Protein 3PSS (pdb70)

Secondary structure (DSSP, 8-state):
----EES-B--GGGGSS-EEES-BEES-B-TT-B-TT-EEES-B--BTTTTB--B-TT-B-TT-EEES-B-TT-B-TT-B-TTEEEES-B-TT-B-TT-B-EE-S----EE-EEEES-B-TT-B-TT-B-TT-B-TT-B-TT-B-TT-B-TT-B-TT-B--S--GGGSB-TT-B-TT---TT--TTTS--TT-EEEGGGHHHHHHHTT-EEE-/----EES-B--GGGGTT-EEES-BEES-B-TT-B-TT-EEES-B--BTTTTB--B-TT-B-TT-EEES-B-TT-B-TT-B-TTEEEES-B-TT-B-TT-B-EEE----EEE-EEEES-B-TT-B-TT-B-TT-B-TT-B-TT-B-TT-B-TT-B-TT-B--S--GGGSB-TT-B-TT---TT--TTTS--TT-EEEGGGHHHHHHHTT-EEE-

B-factor: mean 35.02, std 15.94, range [15.13, 114.08]

Foldseek 3Di:
DELEAECEEDDQVVCPVLEEENYEYFQYEQAPYESDLREYENYEQADDVVRGGYEHDQYACDLYEYYQYARALYEHDNYEYQNYYDELYAHEQYEHHNYAQKDPPDVPIDGEYAAANYEHAQYECALYEQELYAADQYEHHNYHCANYEHHLYEHANYEHPADPQLRYHHELYEHENYDHPLDACVRHPHHNYHYDPVPPPRRVVSPPDDDDD/DEQEAACEEDDQVVCVVQEEECYEAFQYEPALYENDLREYENYEQADPPVRGGYEHDQYAHALYEYYQYERDCYEDDLYEYANYYYYQYEHAAYEHHNYAQWDCPDVDIDGEYHAANYECAQYECALYEHELYAHDHYEHHNYHQANYEHHLYEHAQYEYPADPQLRYHHELYADENYDHPLDACVRHDHHNYHYDPVVPVRNCVSVPDDDDD

Sequence (426 aa):
MIDCFEGVRFEQQDLEGEQFQGCRFIGCNFSWLDLAECRFVDCSFYDRESEQSCLLQGCDLREASFLRCDLTMADCSRSQCLGLELRDCQALGINFSRASFANQITVSYFCEAHLTGNNFSYANFEGCLLEQCELSGNRWQGANLFGASLAGSDLSGSEFGQIDWASVNLQGCDLRQCDLPGLDLRRVNLDGVQINEDQQQALLEQIGLIVFPMMIDCFEEGVRFEQQDLEGEQFQGCRFIGCNFSWLDLAECRFVDCSFYDRESEQSCLLQQGCDLREASFLRCDLTMADCSRRSQQCLGLELRDCQALGINFSRASFANQITVSSYFCEAHLTGNNFSYANFEGCLLEQCELSGNRWQGANLFGASLAGSDLSGSEFGQIDWASSVNLQGCDLRQCDLPGLDLRRVNLDGVQINEDQQQALLEQIGLIVFP

Radius of gyration: 33.87 Å; Cα contacts (8 Å, |Δi|>4): 1389; chains: 2; bounding box: 97×32×84 Å

InterPro domains:
  IPR001646 Pentapeptide repeat [PF00805] (6-42)
  IPR001646 Pentapeptide repeat [PF00805] (56-81)
  IPR001646 Pentapeptide repeat [PF00805] (97-135)
  IPR001646 Pentapeptide repeat [PF00805] (172-197)
  IPR051082 Pentapeptide repeat and BTB/POZ domain-containing protein [PTHR14136] (86-201)

Solvent-accessible surface area: 19826 Å² total

Nearest PDB structures (foldseek):
  3psz-assembly1_B  TM=9.693E-01  e=3.530E-33  Aeromonas hydrophila subsp. hydrophila ATCC 7966
  2xtx-assembly1_B  TM=9.486E-01  e=1.300E-21  Klebsiella pneumoniae
  2xtx-assembly1_A  TM=9.699E-01  e=8.562E-21  Klebsiella pneumoniae
  2xty-assembly1_A  TM=9.650E-01  e=9.935E-21  Klebsiella pneumoniae
  2xty-assembly1_B  TM=9.663E-01  e=6.874E-20  Klebsiella pneumoniae

Organism: Aeromonas hydrophila subsp. hydrophila (strain ATCC 7966 / DSM 30187 / BCRC 13018 / CCUG 14551 / JCM 1027 / KCTC 2358 / NCIMB 9240 / NCTC 8049) (NCBI:txid380703)

CATH classification: 2.160.20.80

Structure (mmCIF, N/CA/C/O backbone):
data_3PSS
#
_entry.id   3PSS
#
_cell.length_a   52.230
_cell.length_b   57.710
_cell.length_c   85.120
_cell.angle_alpha   90.00
_cell.angle_beta   106.96
_cell.angle_gamma   90.00
#
_symmetry.space_group_name_H-M   'P 1 21 1'
#
loop_
_entity.id
_entity.type
_entity.pdbx_description
1 polymer Qnr
2 water water
#
loop_
_atom_site.group_PDB
_atom_site.id
_atom_site.type_symbol
_atom_site.label_atom_id
_atom_site.label_alt_id
_atom_site.label_comp_id
_atom_site.label_asym_id
_atom_site.label_entity_id
_atom_site.label_seq_id
_atom_site.pdbx_PDB_ins_code
_atom_site.Cartn_x
_atom_site.Cartn_y
_atom_site.Cartn_z
_atom_site.occupancy
_atom_site.B_iso_or_equiv
_atom_site.auth_seq_id
_atom_site.auth_comp_id
_atom_site.auth_asym_id
_atom_site.auth_atom_id
_atom_site.pdbx_PDB_model_num
ATOM 1 N N . MET A 1 1 ? -31.649 5.764 -1.459 1.00 100.27 1 MET A N 1
ATOM 2 C CA . MET A 1 1 ? -30.302 5.295 -1.891 1.00 95.54 1 MET A CA 1
ATOM 3 C C . MET A 1 1 ? -30.064 5.647 -3.360 1.00 94.95 1 MET A C 1
ATOM 4 O O . MET A 1 1 ? -30.652 5.043 -4.254 1.00 99.38 1 MET A O 1
ATOM 9 N N . ILE A 1 2 ? -29.203 6.637 -3.592 1.00 89.99 2 ILE A N 1
ATOM 10 C CA . ILE A 1 2 ? -28.769 7.004 -4.942 1.00 89.10 2 ILE A CA 1
ATOM 11 C C . ILE A 1 2 ? -27.540 6.167 -5.296 1.00 86.22 2 ILE A C 1
ATOM 12 O O . ILE A 1 2 ? -26.520 6.236 -4.612 1.00 81.30 2 ILE A O 1
ATOM 28 N N . ASP A 1 4 ? -24.840 4.329 -8.278 1.00 84.65 4 ASP A N 1
ATOM 29 C CA . ASP A 1 4 ? -24.203 4.267 -9.606 1.00 85.63 4 ASP A CA 1
ATOM 30 C C . ASP A 1 4 ? -24.704 5.371 -10.552 1.00 88.06 4 ASP A C 1
ATOM 31 O O . ASP A 1 4 ? -25.022 5.114 -11.714 1.00 92.17 4 ASP A O 1
ATOM 47 N N . CYS A 1 6 ? -23.971 9.346 -12.167 1.00 86.43 6 CYS A N 1
ATOM 48 C CA . CYS A 1 6 ? -22.909 10.276 -12.514 1.00 84.39 6 CYS A CA 1
ATOM 49 C C . CYS A 1 6 ? -23.488 11.687 -12.519 1.00 85.10 6 CYS A C 1
ATOM 50 O O . CYS A 1 6 ? -24.525 11.928 -13.122 1.00 89.45 6 CYS A O 1
ATOM 53 N N . PHE A 1 7 ? -22.826 12.604 -11.821 1.00 81.39 7 PHE A N 1
ATOM 54 C CA . PHE A 1 7 ? -23.214 14.013 -11.798 1.00 81.96 7 PHE A CA 1
ATOM 55 C C . PHE A 1 7 ? -22.031 14.836 -12.290 1.00 81.12 7 PHE A C 1
ATOM 56 O O . PHE A 1 7 ? -20.913 14.669 -11.791 1.00 77.63 7 PHE A O 1
ATOM 64 N N . GLU A 1 8 ? -22.266 15.729 -13.247 1.00 84.51 8 GLU A N 1
ATOM 65 C CA . GLU A 1 8 ? -21.184 16.532 -13.820 1.00 85.06 8 GLU A CA 1
ATOM 66 C C . GLU A 1 8 ? -21.562 18.004 -13.993 1.00 87.18 8 GLU A C 1
ATOM 67 O O . GLU A 1 8 ? -22.614 18.323 -14.554 1.00 90.59 8 GLU A O 1
ATOM 73 N N . GLY A 1 9 ? -20.683 18.891 -13.522 1.00 85.30 9 GLY A N 1
ATOM 74 C CA . GLY A 1 9 ? -20.884 20.338 -13.630 1.00 87.34 9 GLY A CA 1
ATOM 75 C C . GLY A 1 9 ? -22.031 20.854 -12.778 1.00 86.72 9 GLY A C 1
ATOM 76 O O . GLY A 1 9 ? -22.467 21.991 -12.946 1.00 88.89 9 GLY A O 1
ATOM 77 N N . VAL A 1 10 ? -22.488 20.026 -11.839 1.00 83.90 10 VAL A N 1
ATOM 78 C CA . VAL A 1 10 ? -23.749 20.251 -11.137 1.00 84.25 10 VAL A CA 1
ATOM 79 C C . VAL A 1 10 ? -23.577 21.107 -9.881 1.00 81.71 10 VAL A C 1
ATOM 80 O O . VAL A 1 10 ? -22.815 20.758 -8.979 1.00 77.87 10 VAL A O 1
ATOM 84 N N . ARG A 1 11 ? -24.289 22.233 -9.851 1.00 84.01 11 ARG A N 1
ATOM 85 C CA . ARG A 1 11 ? -24.436 23.047 -8.650 1.00 82.74 11 ARG A CA 1
ATOM 86 C C . ARG A 1 11 ? -25.610 22.482 -7.859 1.00 82.65 11 ARG A C 1
ATOM 87 O O . ARG A 1 11 ? -26.764 22.733 -8.194 1.00 85.77 11 ARG A O 1
ATOM 95 N N . PHE A 1 12 ? -25.319 21.721 -6.809 1.00 79.61 12 PHE A N 1
ATOM 96 C CA . PHE A 1 12 ? -26.373 21.069 -6.040 1.00 80.06 12 PHE A CA 1
ATOM 97 C C . PHE A 1 12 ? -27.202 22.058 -5.235 1.00 81.54 12 PHE A C 1
ATOM 98 O O . PHE A 1 12 ? -26.714 23.108 -4.818 1.00 80.80 12 PHE A O 1
ATOM 106 N N . GLU A 1 13 ? -28.472 21.711 -5.050 1.00 84.14 13 GLU A N 1
ATOM 107 C CA . GLU A 1 13 ? -29.363 22.428 -4.152 1.00 85.90 13 GLU A CA 1
ATOM 108 C C . GLU A 1 13 ? -29.736 21.491 -3.010 1.00 85.06 13 GLU A C 1
ATOM 109 O O . GLU A 1 13 ? -29.540 20.281 -3.110 1.00 84.19 13 GLU A O 1
ATOM 115 N N . GLN A 1 14 ? -30.264 22.054 -1.928 1.00 85.81 14 GLN A N 1
ATOM 116 C CA . GLN A 1 14 ? -30.490 21.305 -0.683 1.00 85.16 14 GLN A CA 1
ATOM 117 C C . GLN A 1 14 ? -31.394 20.072 -0.854 1.00 87.75 14 GLN A C 1
ATOM 118 O O . GLN A 1 14 ? -31.148 19.033 -0.234 1.00 86.55 14 GLN A O 1
ATOM 124 N N . GLN A 1 15 ? -32.418 20.192 -1.698 1.00 91.40 15 GLN A N 1
ATOM 125 C CA . GLN A 1 15 ? -33.369 19.101 -1.957 1.00 95.07 15 GLN A CA 1
ATOM 126 C C . GLN A 1 15 ? -32.713 17.853 -2.560 1.00 93.30 15 GLN A C 1
ATOM 127 O O . GLN A 1 15 ? -33.179 16.733 -2.332 1.00 95.18 15 GLN A O 1
ATOM 129 N N . ASP A 1 16 ? -31.633 18.053 -3.315 1.00 90.10 16 ASP A N 1
ATOM 130 C CA . ASP A 1 16 ? -30.897 16.953 -3.954 1.00 88.61 16 ASP A CA 1
ATOM 131 C C . ASP A 1 16 ? -30.214 16.004 -2.954 1.00 86.02 16 ASP A C 1
ATOM 132 O O . ASP A 1 16 ? -29.691 14.963 -3.354 1.00 85.15 16 ASP A O 1
ATOM 137 N N . LEU A 1 17 ? -30.206 16.363 -1.669 1.00 85.20 17 LEU A N 1
ATOM 138 C CA . LEU A 1 17 ? -29.503 15.588 -0.647 1.00 82.81 17 LEU A CA 1
ATOM 139 C C . LEU A 1 17 ? -30.413 14.989 0.437 1.00 85.86 17 LEU A C 1
ATOM 140 O O . LEU A 1 17 ? -29.904 14.426 1.414 1.00 84.10 17 LEU A O 1
ATOM 145 N N . GLU A 1 18 ? -31.736 15.099 0.279 1.00 90.69 18 GLU A N 1
ATOM 146 C CA . GLU A 1 18 ? -32.673 14.555 1.281 1.00 94.76 18 GLU A CA 1
ATOM 147 C C . GLU A 1 18 ? -32.608 13.024 1.339 1.00 95.89 18 GLU A C 1
ATOM 148 O O . GLU A 1 18 ? -32.740 12.431 2.413 1.00 97.25 18 GLU A O 1
ATOM 154 N N . GLY A 1 19 ? -32.404 12.399 0.180 1.00 95.82 19 GLY A N 1
ATOM 155 C CA . GLY A 1 19 ? -32.001 10.998 0.102 1.00 95.65 19 GLY A CA 1
ATOM 156 C C . GLY A 1 19 ? -30.560 10.909 0.563 1.00 89.87 19 GLY A C 1
ATOM 157 O O . GLY A 1 19 ? -29.631 10.886 -0.254 1.00 86.90 19 GLY A O 1
ATOM 158 N N . GLU A 1 20 ? -30.383 10.841 1.879 1.00 78.32 20 GLU A N 1
ATOM 159 C CA . GLU A 1 20 ? -29.080 11.010 2.536 1.00 73.37 20 GLU A CA 1
ATOM 160 C C . GLU A 1 20 ? -27.966 10.029 2.113 1.00 67.15 20 GLU A C 1
ATOM 161 O O . GLU A 1 20 ? -26.818 10.196 2.530 1.00 64.08 20 GLU A O 1
ATOM 167 N N . GLN A 1 21 ? -28.286 9.018 1.310 1.00 66.60 21 GLN A N 1
ATOM 168 C CA . GLN A 1 21 ? -27.329 7.958 1.012 1.00 63.49 21 GLN A CA 1
ATOM 169 C C . GLN A 1 21 ? -26.901 7.903 -0.443 1.00 60.62 21 GLN A C 1
ATOM 170 O O . GLN A 1 21 ? -27.722 8.024 -1.342 1.00 62.74 21 GLN A O 1
ATOM 176 N N . PHE A 1 22 ? -25.601 7.729 -0.658 1.00 57.29 22 PHE A N 1
ATOM 177 C CA . PHE A 1 22 ? -25.020 7.605 -1.998 1.00 55.66 22 PHE A CA 1
ATOM 178 C C . PHE A 1 22 ? -24.030 6.437 -2.041 1.00 56.41 22 PHE A C 1
ATOM 179 O O . PHE A 1 22 ? -23.281 6.221 -1.089 1.00 56.27 22 PHE A O 1
ATOM 187 N N . GLN A 1 23 ? -24.029 5.699 -3.149 1.00 58.28 23 GLN A N 1
ATOM 188 C CA . GLN A 1 23 ? -23.179 4.522 -3.315 1.00 61.39 23 GLN A CA 1
ATOM 189 C C . GLN A 1 23 ? -22.742 4.346 -4.769 1.00 63.00 23 GLN A C 1
ATOM 190 O O . GLN A 1 23 ? -23.580 4.241 -5.659 1.00 64.79 23 GLN A O 1
ATOM 196 N N . GLY A 1 24 ? -21.434 4.284 -4.999 1.00 63.60 24 GLY A N 1
ATOM 197 C CA . GLY A 1 24 ? -20.885 4.032 -6.331 1.00 67.04 24 GLY A CA 1
ATOM 198 C C . GLY A 1 24 ? -21.082 5.181 -7.305 1.00 64.04 24 GLY A C 1
ATOM 199 O O . GLY A 1 24 ? -21.098 4.971 -8.517 1.00 67.32 24 GLY A O 1
ATOM 200 N N . CYS A 1 25 ? -21.245 6.392 -6.778 1.00 58.94 25 CYS A N 1
ATOM 201 C CA . CYS A 1 25 ? -21.491 7.571 -7.598 1.00 56.88 25 CYS A CA 1
ATOM 202 C C . CYS A 1 25 ? -20.219 8.318 -7.987 1.00 56.58 25 CYS A C 1
ATOM 203 O O . CYS A 1 25 ? -19.176 8.186 -7.352 1.00 56.80 25 CYS A O 1
ATOM 206 N N . ARG A 1 26 ? -20.333 9.113 -9.045 1.00 56.71 26 ARG A N 1
ATOM 207 C CA . ARG A 1 26 ? -19.273 9.999 -9.483 1.00 57.23 26 ARG A CA 1
ATOM 208 C C . ARG A 1 26 ? -19.746 11.436 -9.484 1.00 54.46 26 ARG A C 1
ATOM 209 O O . ARG A 1 26 ? -20.788 11.743 -10.057 1.00 54.63 26 ARG A O 1
ATOM 217 N N . PHE A 1 27 ? -18.967 12.309 -8.854 1.00 53.32 27 PHE A N 1
ATOM 218 C CA . PHE A 1 27 ? -19.224 13.736 -8.870 1.00 52.72 27 PHE A CA 1
ATOM 219 C C . PHE A 1 27 ? -18.032 14.407 -9.537 1.00 55.50 27 PHE A C 1
ATOM 220 O O . PHE A 1 27 ? -16.924 14.407 -8.992 1.00 57.14 27 PHE A O 1
ATOM 228 N N . ILE A 1 28 ? -18.270 14.951 -10.729 1.00 57.39 28 ILE A N 1
ATOM 229 C CA . ILE A 1 28 ? -17.240 15.563 -11.562 1.00 61.10 28 ILE A CA 1
ATOM 230 C C . ILE A 1 28 ? -17.514 17.059 -11.660 1.00 62.01 28 ILE A C 1
ATOM 231 O O . ILE A 1 28 ? -18.528 17.473 -12.216 1.00 61.97 28 ILE A O 1
ATOM 236 N N . GLY A 1 29 ? -16.612 17.864 -11.108 1.00 63.90 29 GLY A N 1
ATOM 237 C CA . GLY A 1 29 ? -16.748 19.321 -11.134 1.00 66.69 29 GLY A CA 1
ATOM 238 C C . GLY A 1 29 ? -18.039 19.817 -10.513 1.00 65.11 29 GLY A C 1
ATOM 239 O O . GLY A 1 29 ? -18.696 20.704 -11.059 1.00 67.83 29 GLY A O 1
ATOM 240 N N . CYS A 1 30 ? -18.401 19.241 -9.369 1.00 61.86 30 CYS A N 1
ATOM 241 C CA . CYS A 1 30 ? -19.660 19.566 -8.701 1.00 61.69 30 CYS A CA 1
ATOM 242 C C . CYS A 1 30 ? -19.464 20.487 -7.502 1.00 64.02 30 CYS A C 1
ATOM 243 O O . CYS A 1 30 ? -18.428 20.459 -6.846 1.00 64.13 30 CYS A O 1
ATOM 246 N N . ASN A 1 31 ? -20.486 21.292 -7.233 1.00 42.35 31 ASN A N 1
ATOM 247 C CA . ASN A 1 31 ? -20.479 22.261 -6.151 1.00 42.42 31 ASN A CA 1
ATOM 248 C C . ASN A 1 31 ? -21.546 21.921 -5.116 1.00 41.55 31 ASN A C 1
ATOM 249 O O . ASN A 1 31 ? -22.747 21.987 -5.407 1.00 42.85 31 ASN A O 1
ATOM 254 N N . PHE A 1 32 ? -21.092 21.541 -3.918 1.00 39.78 32 PHE A N 1
ATOM 255 C CA . PHE A 1 32 ? -21.964 21.288 -2.774 1.00 39.69 32 PHE A CA 1
ATOM 256 C C . PHE A 1 32 ? -21.961 22.464 -1.795 1.00 40.73 32 PHE A C 1
ATOM 257 O O . PHE A 1 32 ? -22.529 22.361 -0.709 1.00 40.84 32 PHE A O 1
ATOM 265 N N . SER A 1 33 ? -21.328 23.573 -2.168 1.00 42.10 33 SER A N 1
ATOM 266 C CA . SER A 1 33 ? -20.965 24.594 -1.188 1.00 43.27 33 SER A CA 1
ATOM 267 C C . SER A 1 33 ? -22.161 25.199 -0.461 1.00 45.22 33 SER A C 1
ATOM 268 O O . SER A 1 33 ? -23.219 25.442 -1.058 1.00 47.08 33 SER A O 1
ATOM 271 N N . TRP A 1 34 ? -21.982 25.399 0.841 1.00 45.49 34 TRP A N 1
ATOM 272 C CA . TRP A 1 34 ? -22.980 26.015 1.721 1.00 48.17 34 TRP A CA 1
ATOM 273 C C . TRP A 1 34 ? -24.280 25.215 1.899 1.00 48.1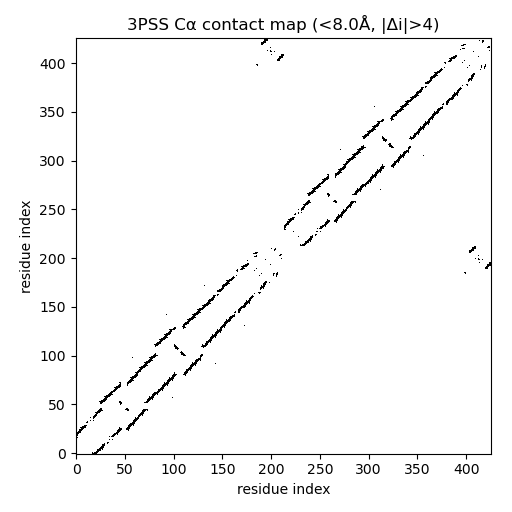3 34 TRP A C 1
ATOM 274 O O . TRP A 1 34 ? -25.283 25.755 2.366 1.00 50.62 34 TRP A O 1
ATOM 285 N N . LEU A 1 35 ? -24.234 23.923 1.573 1.00 45.61 35 LEU A N 1
ATOM 286 C CA . LEU A 1 35 ? -25.379 23.027 1.763 1.00 46.08 35 LEU A CA 1
ATOM 287 C C . LEU A 1 35 ? -25.243 22.237 3.064 1.00 45.46 35 LEU A C 1
ATOM 288 O O . LEU A 1 35 ? -24.138 22.038 3.571 1.00 43.78 35 LEU A O 1
ATOM 293 N N . ASP A 1 36 ? -26.376 21.789 3.593 1.00 47.38 36 ASP A N 1
ATOM 294 C CA . ASP A 1 36 ? -26.405 20.962 4.792 1.00 47.93 36 ASP A CA 1
ATOM 295 C C . ASP A 1 36 ? -26.247 19.487 4.393 1.00 46.23 36 ASP A C 1
ATOM 296 O O . ASP A 1 36 ? -27.206 18.840 3.989 1.00 47.57 36 ASP A O 1
ATOM 301 N N . LEU A 1 37 ? -25.031 18.963 4.506 1.00 43.83 37 LEU A N 1
ATOM 302 C CA . LEU A 1 37 ? -24.777 17.530 4.258 1.00 42.63 37 LEU A CA 1
ATOM 303 C C . LEU A 1 37 ? -24.731 16.712 5.558 1.00 43.86 37 LEU A C 1
ATOM 304 O O . LEU A 1 37 ? -24.275 15.566 5.553 1.00 43.06 37 LEU A O 1
ATOM 309 N N . ALA A 1 38 ? -25.234 17.284 6.656 1.00 46.32 38 ALA A N 1
ATOM 310 C CA . ALA A 1 38 ? -25.188 16.627 7.962 1.00 48.36 38 ALA A CA 1
ATOM 311 C C . ALA A 1 38 ? -25.808 15.234 7.880 1.00 49.73 38 ALA A C 1
ATOM 312 O O . ALA A 1 38 ? -26.893 15.053 7.302 1.00 50.66 38 ALA A O 1
ATOM 314 N N . GLU A 1 39 ? -25.089 14.260 8.437 1.00 49.68 39 GLU A N 1
ATOM 315 C CA . GLU A 1 39 ? -25.519 12.855 8.499 1.00 51.81 39 GLU A CA 1
ATOM 316 C C . GLU A 1 39 ? -25.616 12.140 7.135 1.00 49.81 39 GLU A C 1
ATOM 317 O O . GLU A 1 39 ? -26.058 11.001 7.080 1.00 51.84 39 GLU A O 1
ATOM 323 N N . CYS A 1 40 ? -25.170 12.782 6.053 1.00 46.68 40 CYS A N 1
ATOM 324 C CA . CYS A 1 40 ? -25.110 12.119 4.736 1.00 45.27 40 CYS A CA 1
ATOM 325 C C . CYS A 1 40 ? -24.035 11.016 4.690 1.00 43.87 40 CYS A C 1
ATOM 326 O O . CYS A 1 40 ? -23.007 11.109 5.354 1.00 42.74 40 CYS A O 1
ATOM 329 N N . ARG A 1 41 ? -24.292 9.989 3.884 1.00 44.37 41 ARG A N 1
ATOM 330 C CA . ARG A 1 41 ? -23.472 8.786 3.830 1.00 44.51 41 ARG A CA 1
ATOM 331 C C . ARG A 1 41 ? -23.064 8.532 2.376 1.00 42.57 41 ARG A C 1
ATOM 332 O O . ARG A 1 41 ? -23.925 8.343 1.507 1.00 43.71 41 ARG A O 1
ATOM 340 N N . PHE A 1 42 ? -21.758 8.544 2.117 1.00 40.13 42 PHE A N 1
ATOM 341 C CA . PHE A 1 42 ? -21.191 8.266 0.790 1.00 38.98 42 PHE A CA 1
ATOM 342 C C . PHE A 1 42 ? -20.256 7.053 0.876 1.00 39.81 42 PHE A C 1
ATOM 343 O O . PHE A 1 42 ? -19.317 7.045 1.676 1.00 39.33 42 PHE A O 1
ATOM 351 N N . VAL A 1 43 ? -20.516 6.032 0.058 1.00 41.27 43 VAL A N 1
ATOM 352 C CA . VAL A 1 43 ? -19.683 4.829 0.019 1.00 42.46 43 VAL A CA 1
ATOM 353 C C . VAL A 1 43 ? -19.169 4.650 -1.403 1.00 42.45 43 VAL A C 1
ATOM 354 O O . VAL A 1 43 ? -19.921 4.831 -2.359 1.00 43.18 43 VAL A O 1
ATOM 358 N N . ASP A 1 44 ? -17.892 4.311 -1.549 1.00 42.55 44 ASP A N 1
ATOM 359 C CA . ASP A 1 44 ? -17.285 4.070 -2.870 1.00 43.34 44 ASP A CA 1
ATOM 360 C C . ASP A 1 44 ? -17.690 5.111 -3.924 1.00 42.21 44 ASP A C 1
ATOM 361 O O . ASP A 1 44 ? -18.043 4.751 -5.047 1.00 43.64 44 ASP A O 1
ATOM 366 N N . CYS A 1 45 ? -17.642 6.391 -3.546 1.00 39.93 45 CYS A N 1
ATOM 367 C CA . CYS A 1 45 ? -17.942 7.499 -4.463 1.00 39.22 45 CYS A CA 1
ATOM 368 C C . CYS A 1 45 ? -16.684 8.253 -4.882 1.00 38.56 45 CYS A C 1
ATOM 369 O O . CYS A 1 45 ? -15.714 8.317 -4.139 1.00 37.91 45 CYS A O 1
ATOM 372 N N . SER A 1 46 ? -16.713 8.827 -6.078 1.00 39.35 46 SER A N 1
ATOM 373 C CA . SER A 1 46 ? -15.613 9.662 -6.556 1.00 39.76 46 SER A CA 1
ATOM 374 C C . SER A 1 46 ? -16.013 11.130 -6.607 1.00 38.70 46 SER A C 1
ATOM 375 O O . SER A 1 46 ? -17.063 11.460 -7.130 1.00 39.02 46 SER A O 1
ATOM 378 N N . PHE A 1 47 ? -15.164 11.998 -6.061 1.00 38.73 47 PHE A N 1
ATOM 379 C CA . PHE A 1 47 ? -15.351 13.460 -6.143 1.00 38.60 47 PHE A CA 1
ATOM 380 C C . PHE A 1 47 ? -14.223 14.117 -6.945 1.00 40.51 47 PHE A C 1
ATOM 381 O O . PHE A 1 47 ? -14.064 15.340 -6.917 1.00 40.89 47 PHE A O 1
ATOM 389 N N . TYR A 1 48 ? -13.450 13.304 -7.663 1.00 42.41 48 TYR A N 1
ATOM 390 C CA . TYR A 1 48 ? -12.289 13.791 -8.408 1.00 45.03 48 TYR A CA 1
ATOM 391 C C . TYR A 1 48 ? -12.099 12.965 -9.667 1.00 47.99 48 TYR A C 1
ATOM 392 O O . TYR A 1 48 ? -11.968 11.741 -9.596 1.00 48.33 48 TYR A O 1
ATOM 401 N N . ASP A 1 49 ? -12.060 13.654 -10.805 1.00 50.81 49 ASP A N 1
ATOM 402 C CA . ASP A 1 49 ? -11.901 13.038 -12.126 1.00 54.47 49 ASP A CA 1
ATOM 403 C C . ASP A 1 49 ? -10.450 13.151 -12.596 1.00 58.11 49 ASP A C 1
ATOM 404 O O . ASP A 1 49 ? -9.920 14.252 -12.687 1.00 59.69 49 ASP A O 1
ATOM 409 N N . ARG A 1 50 ? -9.818 12.023 -12.904 1.00 60.30 50 ARG A N 1
ATOM 410 C CA . ARG A 1 50 ? -8.375 12.002 -13.196 1.00 64.28 50 ARG A CA 1
ATOM 411 C C . ARG A 1 50 ? -7.938 12.619 -14.532 1.00 69.68 50 ARG A C 1
ATOM 412 O O . ARG A 1 50 ? -6.994 13.407 -14.562 1.00 72.31 50 ARG A O 1
ATOM 414 N N . GLU A 1 51 ? -8.600 12.252 -15.628 1.00 71.90 51 GLU A N 1
ATOM 415 C CA . GLU A 1 51 ? -8.226 12.760 -16.957 1.00 77.80 51 GLU A CA 1
ATOM 416 C C . GLU A 1 51 ? -8.478 14.265 -17.039 1.00 77.76 51 GLU A C 1
ATOM 417 O O . GLU A 1 51 ? -7.693 15.022 -17.616 1.00 82.32 51 GLU A O 1
ATOM 423 N N . SER A 1 52 ? -9.606 14.660 -16.462 1.00 72.91 52 SER A N 1
ATOM 424 C CA . SER A 1 52 ? -10.031 16.044 -16.345 1.00 72.27 52 SER A CA 1
ATOM 425 C C . SER A 1 52 ? -9.234 16.833 -15.306 1.00 70.63 52 SER A C 1
ATOM 426 O O . SER A 1 52 ? -8.974 18.018 -15.496 1.00 72.82 52 SER A O 1
ATOM 429 N N . GLU A 1 53 ? -8.881 16.168 -14.203 1.00 66.94 53 GLU A N 1
ATOM 430 C CA . GLU A 1 53 ? -8.263 16.794 -13.027 1.00 64.86 53 GLU A CA 1
ATOM 431 C C . GLU A 1 53 ? -9.245 17.722 -12.288 1.00 61.10 53 GLU A C 1
ATOM 432 O O . GLU A 1 53 ? -8.852 18.579 -11.496 1.00 60.77 53 GLU A O 1
ATOM 438 N N . GLN A 1 54 ? -10.531 17.514 -12.529 1.00 58.64 54 GLN A N 1
ATOM 439 C CA . GLN A 1 54 ? -11.580 18.303 -11.897 1.00 55.46 54 GLN A CA 1
ATOM 440 C C . GLN A 1 54 ? -11.881 17.786 -10.498 1.00 50.55 54 GLN A C 1
ATOM 441 O O . GLN A 1 54 ? -11.903 16.581 -10.254 1.00 48.53 54 GLN A O 1
ATOM 447 N N . SER A 1 55 ? -12.131 18.717 -9.590 1.00 49.08 55 SER A N 1
ATOM 448 C CA . SER A 1 55 ? -12.447 18.395 -8.201 1.00 45.36 55 SER A CA 1
ATOM 449 C C . SER A 1 55 ? -13.782 19.035 -7.821 1.00 43.73 55 SER A C 1
ATOM 450 O O . SER A 1 55 ? -14.397 19.733 -8.641 1.00 45.27 55 SER A O 1
ATOM 453 N N . CYS A 1 56 ? -14.237 18.779 -6.592 1.00 40.77 56 CYS A N 1
ATOM 454 C CA . CYS A 1 56 ? -15.498 19.336 -6.099 1.00 39.66 56 CYS A CA 1
ATOM 455 C C . CYS A 1 56 ? -15.300 20.406 -5.023 1.00 39.41 56 CYS A C 1
ATOM 456 O O . CYS A 1 56 ? -14.274 20.425 -4.319 1.00 39.57 56 CYS A O 1
ATOM 459 N N . LEU A 1 57 ? -16.299 21.280 -4.895 1.00 40.40 57 LEU A N 1
ATOM 460 C CA . LEU A 1 57 ? -16.335 22.310 -3.857 1.00 39.76 57 LEU A CA 1
ATOM 461 C C . LEU A 1 57 ? -17.348 21.943 -2.775 1.00 38.26 57 LEU A C 1
ATOM 462 O O . LEU A 1 57 ? -18.511 21.638 -3.066 1.00 39.22 57 LEU A O 1
ATOM 467 N N . LEU A 1 58 ? -16.893 21.980 -1.527 1.00 36.44 58 LEU A N 1
ATOM 468 C CA . LEU A 1 58 ? -17.747 21.739 -0.371 1.00 35.61 58 LEU A CA 1
ATOM 469 C C . LEU A 1 58 ? -17.552 22.849 0.659 1.00 35.85 58 LEU A C 1
ATOM 470 O O . LEU A 1 58 ? -17.543 22.603 1.872 1.00 34.36 58 LEU A O 1
ATOM 475 N N . GLN A 1 59 ? -17.397 24.073 0.170 1.00 37.82 59 GLN A N 1
ATOM 476 C CA . GLN A 1 59 ? -16.993 25.175 1.026 1.00 38.67 59 GLN A CA 1
ATOM 477 C C . GLN A 1 59 ? -18.142 25.520 1.952 1.00 39.43 59 GLN A C 1
ATOM 478 O O . GLN A 1 59 ? -19.292 25.622 1.511 1.00 40.42 59 GLN A O 1
ATOM 484 N N . GLY A 1 60 ? -17.838 25.665 3.237 1.00 38.79 60 GLY A N 1
ATOM 485 C CA . GLY A 1 60 ? -18.832 26.096 4.224 1.00 39.99 60 GLY A CA 1
ATOM 486 C C . GLY A 1 60 ? -20.019 25.164 4.394 1.00 39.86 60 GLY A C 1
ATOM 487 O O . GLY A 1 60 ? -21.050 25.566 4.926 1.00 41.36 60 GLY A O 1
ATOM 488 N N . CYS A 1 61 ? -19.870 23.915 3.955 1.00 38.23 61 CYS A N 1
ATOM 489 C CA . CYS A 1 61 ? -20.888 22.891 4.173 1.00 38.39 61 CYS A CA 1
ATOM 490 C C . CYS A 1 61 ? -21.060 22.573 5.654 1.00 37.68 61 CYS A C 1
ATOM 491 O O . CYS A 1 61 ? -20.122 22.697 6.442 1.00 36.69 61 CYS A O 1
ATOM 494 N N . ASP A 1 62 ? -22.261 22.149 6.022 1.00 38.79 62 ASP A N 1
ATOM 495 C CA . ASP A 1 62 ? -22.453 21.468 7.285 1.00 38.23 62 ASP A CA 1
ATOM 496 C C . ASP A 1 62 ? -22.155 19.991 7.023 1.00 36.64 62 ASP A C 1
ATOM 497 O O . ASP A 1 62 ? -22.952 19.289 6.391 1.00 37.41 62 ASP A O 1
ATOM 502 N N . LEU A 1 63 ? -20.995 19.535 7.493 1.00 34.39 63 LEU A N 1
ATOM 503 C CA . LEU A 1 63 ? -20.583 18.152 7.319 1.00 33.20 63 LEU A CA 1
ATOM 504 C C . LEU A 1 63 ? -20.600 17.387 8.647 1.00 33.39 63 LEU A C 1
ATOM 505 O O . LEU A 1 63 ? -19.940 16.339 8.772 1.00 33.01 63 LEU A O 1
ATOM 510 N N . ARG A 1 64 ? -21.353 17.888 9.629 1.00 34.65 64 ARG A N 1
ATOM 511 C CA . ARG A 1 64 ? -21.356 17.280 10.958 1.00 35.59 64 ARG A CA 1
ATOM 512 C C . ARG A 1 64 ? -22.037 15.911 10.919 1.00 36.52 64 ARG A C 1
ATOM 513 O O . ARG A 1 64 ? -23.101 15.748 10.340 1.00 37.31 64 ARG A O 1
ATOM 521 N N . GLU A 1 65 ? -21.367 14.929 11.506 1.00 36.54 65 GLU A N 1
ATOM 522 C CA . GLU A 1 65 ? -21.778 13.524 11.496 1.00 37.71 65 GLU A CA 1
ATOM 523 C C . GLU A 1 65 ? -21.974 12.900 10.087 1.00 37.26 65 GLU A C 1
ATOM 524 O O . GLU A 1 65 ? -22.521 11.804 9.961 1.00 38.67 65 GLU A O 1
ATOM 530 N N . ALA A 1 66 ? -21.473 13.577 9.049 1.00 35.85 66 ALA A N 1
ATOM 531 C CA . ALA A 1 66 ? -21.429 13.023 7.686 1.00 35.26 66 ALA A CA 1
ATOM 532 C C . ALA A 1 66 ? -20.358 11.928 7.578 1.00 33.93 66 ALA A C 1
ATOM 533 O O . ALA A 1 66 ? -19.437 11.883 8.381 1.00 33.08 66 ALA A O 1
ATOM 535 N N . SER A 1 67 ? -20.488 11.055 6.577 1.00 33.96 67 SER A N 1
ATOM 536 C CA . SER A 1 67 ? -19.627 9.874 6.451 1.00 33.55 67 SER A CA 1
ATOM 537 C C . SER A 1 67 ? -19.213 9.597 5.010 1.00 33.03 67 SER A C 1
ATOM 538 O O . SER A 1 67 ? -20.062 9.466 4.120 1.00 33.81 67 SER A O 1
ATOM 541 N N . PHE A 1 68 ? -17.904 9.509 4.794 1.00 31.94 68 PHE A N 1
ATOM 542 C CA . PHE A 1 68 ? -17.333 9.153 3.504 1.00 32.00 68 PHE A CA 1
ATOM 543 C C . PHE A 1 68 ? -16.478 7.913 3.702 1.00 32.39 68 PHE A C 1
ATOM 544 O O . PHE A 1 68 ? -15.494 7.950 4.451 1.00 31.97 68 PHE A O 1
ATOM 552 N N . LEU A 1 69 ? -16.869 6.817 3.061 1.00 33.84 69 LEU A N 1
ATOM 553 C CA . LEU A 1 69 ? -16.121 5.554 3.135 1.00 34.89 69 LEU A CA 1
ATOM 554 C C . LEU A 1 69 ? -15.598 5.171 1.756 1.00 35.79 69 LEU A C 1
ATOM 555 O O . LEU A 1 69 ? -16.360 5.107 0.792 1.00 36.70 69 LEU A O 1
ATOM 560 N N . ARG A 1 70 ? -14.297 4.914 1.671 1.00 35.92 70 ARG A N 1
ATOM 561 C CA . ARG A 1 70 ? -13.620 4.582 0.412 1.00 37.25 70 ARG A CA 1
ATOM 562 C C . ARG A 1 70 ? -14.016 5.516 -0.727 1.00 37.28 70 ARG A C 1
ATOM 563 O O . ARG A 1 70 ? -14.362 5.064 -1.817 1.00 39.30 70 ARG A O 1
ATOM 571 N N . CYS A 1 71 ? -13.987 6.815 -0.455 1.00 35.56 71 CYS A N 1
ATOM 572 C CA . CYS A 1 71 ? -14.292 7.825 -1.457 1.00 35.77 71 CYS A CA 1
ATOM 573 C C . CYS A 1 71 ? -13.009 8.500 -1.928 1.00 35.82 71 CYS A C 1
ATOM 574 O O . CYS A 1 71 ? -12.042 8.623 -1.168 1.00 34.89 71 CYS A O 1
ATOM 577 N N . ASP A 1 72 ? -12.992 8.915 -3.190 1.00 37.33 72 ASP A N 1
ATOM 578 C CA . ASP A 1 72 ? -11.880 9.678 -3.734 1.00 37.68 72 ASP A CA 1
ATOM 579 C C . ASP A 1 72 ? -12.222 11.154 -3.568 1.00 36.66 72 ASP A C 1
ATOM 580 O O . ASP A 1 72 ? -12.920 11.741 -4.401 1.00 37.97 72 ASP A O 1
ATOM 585 N N . LEU A 1 73 ? -11.734 11.746 -2.484 1.00 35.15 73 LEU A N 1
ATOM 586 C CA . LEU A 1 73 ? -11.925 13.184 -2.217 1.00 34.31 73 LEU A CA 1
ATOM 587 C C . LEU A 1 73 ? -10.700 14.011 -2.585 1.00 34.93 73 LEU A C 1
ATOM 588 O O . LEU A 1 73 ? -10.470 15.070 -2.002 1.00 34.50 73 LEU A O 1
ATOM 593 N N . THR A 1 74 ? -9.914 13.539 -3.548 1.00 36.61 74 THR A N 1
ATOM 594 C CA . THR A 1 74 ? -8.707 14.247 -3.957 1.00 37.79 74 THR A CA 1
ATOM 595 C C . THR A 1 74 ? -9.044 15.705 -4.300 1.00 38.44 74 THR A C 1
ATOM 596 O O . THR A 1 74 ? -10.019 15.973 -5.002 1.00 38.76 74 THR A O 1
ATOM 600 N N . MET A 1 75 ? -8.243 16.629 -3.765 1.00 38.44 75 MET A N 1
ATOM 601 C CA . MET A 1 75 ? -8.371 18.070 -4.013 1.00 39.47 75 MET A CA 1
ATOM 602 C C . MET A 1 75 ? -9.723 18.705 -3.628 1.00 37.85 75 MET A C 1
ATOM 603 O O . MET A 1 75 ? -10.004 19.845 -4.007 1.00 39.01 75 MET A O 1
ATOM 608 N N . ALA A 1 76 ? -10.548 18.003 -2.857 1.00 35.32 76 ALA A N 1
ATOM 609 C CA . ALA A 1 76 ? -11.848 18.569 -2.467 1.00 34.44 76 ALA A CA 1
ATOM 610 C C . ALA A 1 76 ? -11.611 19.781 -1.577 1.00 34.04 76 ALA A C 1
ATOM 611 O O . ALA A 1 76 ? -10.756 19.743 -0.683 1.00 33.52 76 ALA A O 1
ATOM 613 N N . ASP A 1 77 ? -12.363 20.849 -1.815 1.00 34.99 77 ASP A N 1
ATOM 614 C CA . ASP A 1 77 ? -12.277 22.052 -0.998 1.00 35.38 77 ASP A CA 1
ATOM 615 C C . ASP A 1 77 ? -13.370 22.038 0.072 1.00 34.29 77 ASP A C 1
ATOM 616 O O . ASP A 1 77 ? -14.531 22.342 -0.204 1.00 35.36 77 ASP A O 1
ATOM 621 N N . CYS A 1 78 ? -12.991 21.663 1.297 1.00 32.68 78 CYS A N 1
ATOM 622 C CA . CYS A 1 78 ? -13.913 21.676 2.433 1.00 31.97 78 CYS A CA 1
ATOM 623 C C . CYS A 1 78 ? -13.647 22.870 3.352 1.00 32.72 78 CYS A C 1
ATOM 624 O O . CYS A 1 78 ? -13.998 22.843 4.529 1.00 32.59 78 CYS A O 1
ATOM 627 N N . SER A 1 79 ? -13.044 23.928 2.823 1.00 34.34 79 SER A N 1
ATOM 628 C CA . SER A 1 79 ? -12.692 25.062 3.668 1.00 35.47 79 SER A CA 1
ATOM 629 C C . SER A 1 79 ? -13.937 25.697 4.273 1.00 36.22 79 SER A C 1
ATOM 630 O O . SER A 1 79 ? -14.975 25.762 3.620 1.00 36.33 79 SER A O 1
ATOM 633 N N . ARG A 1 80 ? -13.815 26.139 5.528 1.00 38.86 80 ARG A N 1
ATOM 634 C CA . ARG A 1 80 ? -14.883 26.836 6.282 1.00 40.44 80 ARG A CA 1
ATOM 635 C C . ARG A 1 80 ? -16.056 25.939 6.698 1.00 39.10 80 ARG A C 1
ATOM 636 O O . ARG A 1 80 ? -17.034 26.426 7.274 1.00 39.84 80 ARG A O 1
ATOM 644 N N . SER A 1 81 ? -15.946 24.632 6.452 1.00 36.57 81 SER A N 1
ATOM 645 C CA . SER A 1 81 ? -17.049 23.728 6.732 1.00 36.21 81 SER A CA 1
ATOM 646 C C . SER A 1 81 ? -17.111 23.359 8.217 1.00 34.50 81 SER A C 1
ATOM 647 O O . SER A 1 81 ? -16.105 23.419 8.922 1.00 33.25 81 SER A O 1
ATOM 650 N N . GLN A 1 82 ? -18.313 23.026 8.683 1.00 35.17 82 GLN A N 1
ATOM 651 C CA . GLN A 1 82 ? -18.518 22.467 10.011 1.00 34.31 82 GLN A CA 1
ATOM 652 C C . GLN A 1 82 ? -18.372 20.943 9.942 1.00 32.43 82 GLN A C 1
ATOM 653 O O . GLN A 1 82 ? -19.205 20.271 9.331 1.00 32.51 82 GLN A O 1
ATOM 659 N N . CYS A 1 83 ? -17.337 20.420 10.608 1.00 30.91 83 CYS A N 1
ATOM 660 C CA . CYS A 1 83 ? -16.948 19.013 10.522 1.00 29.71 83 CY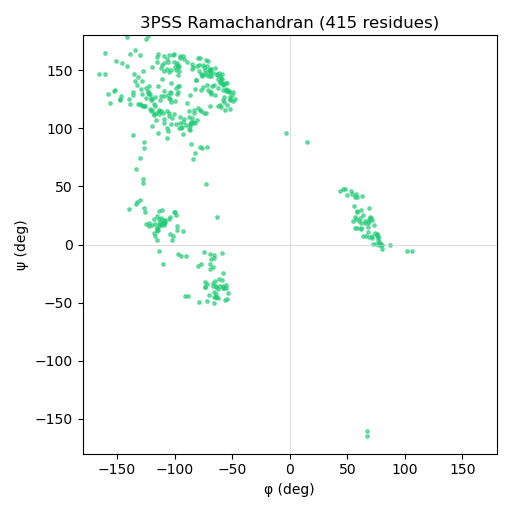S A CA 1
ATOM 661 C C . CYS A 1 83 ? -16.916 18.246 11.861 1.00 29.71 83 CYS A C 1
ATOM 662 O O . CYS A 1 83 ? -16.309 17.170 11.933 1.00 28.73 83 CYS A O 1
ATOM 665 N N . LEU A 1 84 ? -17.574 18.764 12.902 1.00 30.56 84 LEU A N 1
ATOM 666 C CA . LEU A 1 84 ? -17.632 18.067 14.187 1.00 30.74 84 LEU A CA 1
ATOM 667 C C . LEU A 1 84 ? -18.262 16.694 13.944 1.00 30.60 84 LEU A C 1
ATOM 668 O O . LEU A 1 84 ? -19.367 16.601 13.404 1.00 31.06 84 LEU A O 1
ATOM 673 N N . GLY A 1 85 ? -17.550 15.637 14.333 1.00 29.59 85 GLY A N 1
ATOM 674 C CA . GLY A 1 85 ? -18.023 14.274 14.141 1.00 30.29 85 GLY A CA 1
ATOM 675 C C . GLY A 1 85 ? -17.914 13.717 12.727 1.00 29.95 85 GLY A C 1
ATOM 676 O O . GLY A 1 85 ? -18.382 12.611 12.462 1.00 31.44 85 GLY A O 1
ATOM 677 N N . LEU A 1 86 ? -17.280 14.451 11.821 1.00 28.72 86 LEU A N 1
ATOM 678 C CA . LEU A 1 86 ? -17.068 13.956 10.468 1.00 28.46 86 LEU A CA 1
ATOM 679 C C . LEU A 1 86 ? -16.291 12.629 10.449 1.00 28.34 86 LEU A C 1
ATOM 680 O O . LEU A 1 86 ? -15.318 12.463 11.178 1.00 27.27 86 LEU A O 1
ATOM 685 N N . GLU A 1 87 ? -16.724 11.708 9.590 1.00 29.35 87 GLU A N 1
ATOM 686 C CA . GLU A 1 87 ? -16.041 10.431 9.382 1.00 29.95 87 GLU A CA 1
ATOM 687 C C . GLU A 1 87 ? -15.532 10.303 7.939 1.00 29.61 87 GLU A C 1
ATOM 688 O O . GLU A 1 87 ? -16.314 10.354 6.979 1.00 30.91 87 GLU A O 1
ATOM 694 N N . LEU A 1 88 ? -14.220 10.175 7.808 1.00 29.16 88 LEU A N 1
ATOM 695 C CA . LEU A 1 88 ? -13.541 9.776 6.569 1.00 29.84 88 LEU A CA 1
ATOM 696 C C . LEU A 1 88 ? -12.782 8.504 6.871 1.00 30.66 88 LEU A C 1
ATOM 697 O O . LEU A 1 88 ? -11.862 8.529 7.711 1.00 30.21 88 LEU A O 1
ATOM 702 N N . ARG A 1 89 ? -13.161 7.400 6.227 1.00 32.30 89 ARG A N 1
ATOM 703 C CA . ARG A 1 89 ? -12.431 6.141 6.377 1.00 34.17 89 ARG A CA 1
ATOM 704 C C . ARG A 1 89 ? -11.954 5.636 5.025 1.00 35.27 89 ARG A C 1
ATOM 705 O O . ARG A 1 89 ? -12.726 5.598 4.060 1.00 35.69 89 ARG A O 1
ATOM 713 N N . ASP A 1 90 ? -10.673 5.265 4.969 1.00 35.70 90 ASP A N 1
ATOM 714 C CA . ASP A 1 90 ? -10.053 4.670 3.784 1.00 37.62 90 ASP A CA 1
ATOM 715 C C . ASP A 1 90 ? -10.314 5.446 2.493 1.00 37.04 90 ASP A C 1
ATOM 716 O O . ASP A 1 90 ? -10.580 4.859 1.445 1.00 39.02 90 ASP A O 1
ATOM 721 N N . CYS A 1 91 ? -10.223 6.771 2.587 1.00 34.87 91 CYS A N 1
ATOM 722 C CA . CYS A 1 91 ? -10.411 7.654 1.449 1.00 34.38 91 CYS A CA 1
ATOM 723 C C . CYS A 1 91 ? -9.081 8.067 0.834 1.00 34.82 91 CYS A C 1
ATOM 724 O O . CYS A 1 91 ? -8.054 8.206 1.520 1.00 34.57 91 CYS A O 1
ATOM 727 N N . GLN A 1 92 ? -9.109 8.227 -0.478 1.00 36.09 92 GLN A N 1
ATOM 728 C CA . GLN A 1 92 ? -8.088 8.958 -1.192 1.00 36.96 92 GLN A CA 1
ATOM 729 C C . GLN A 1 92 ? -8.445 10.437 -1.004 1.00 34.88 92 GLN A C 1
ATOM 730 O O . GLN A 1 92 ? -9.511 10.863 -1.414 1.00 35.33 92 GLN A O 1
ATOM 736 N N . ALA A 1 93 ? -7.573 11.205 -0.356 1.00 33.89 93 ALA A N 1
ATOM 737 C CA . ALA A 1 93 ? -7.866 12.596 -0.001 1.00 32.32 93 ALA A CA 1
ATOM 738 C C . ALA A 1 93 ? -6.666 13.532 -0.203 1.00 33.33 93 ALA A C 1
ATOM 739 O O . ALA A 1 93 ? -6.518 14.532 0.507 1.00 32.33 93 ALA A O 1
ATOM 741 N N . LEU A 1 94 ? -5.824 13.197 -1.176 1.00 35.36 94 LEU A N 1
ATOM 742 C CA . LEU A 1 94 ? -4.673 14.011 -1.558 1.00 37.48 94 LEU A CA 1
ATOM 743 C C . LEU A 1 94 ? -5.100 15.462 -1.820 1.00 37.35 94 LEU A C 1
ATOM 744 O O . LEU A 1 94 ? -5.991 15.718 -2.624 1.00 37.82 94 LEU A O 1
ATOM 749 N N . GLY A 1 95 ? -4.471 16.403 -1.125 1.00 37.10 95 GLY A N 1
ATOM 750 C CA . GLY A 1 95 ? -4.719 17.822 -1.351 1.00 37.65 95 GLY A CA 1
ATOM 751 C C . GLY A 1 95 ? -6.033 18.360 -0.815 1.00 35.81 95 GLY A C 1
ATOM 752 O O . GLY A 1 95 ? -6.399 19.498 -1.109 1.00 36.51 95 GLY A O 1
ATOM 753 N N . ILE A 1 96 ? -6.741 17.556 -0.021 1.00 33.42 96 ILE A N 1
ATOM 754 C CA . ILE A 1 96 ? -8.009 17.985 0.558 1.00 32.11 96 ILE A CA 1
ATOM 755 C C . ILE A 1 96 ? -7.751 19.220 1.417 1.00 32.24 96 ILE A C 1
ATOM 756 O O . ILE A 1 96 ? -6.737 19.304 2.106 1.00 32.50 96 ILE A O 1
ATOM 761 N N . ASN A 1 97 ? -8.662 20.185 1.347 1.00 32.79 97 ASN A N 1
ATOM 762 C CA . ASN A 1 97 ? -8.486 21.464 2.018 1.00 33.58 97 ASN A CA 1
ATOM 763 C C . ASN A 1 97 ? -9.510 21.625 3.131 1.00 32.39 97 ASN A C 1
ATOM 764 O O . ASN A 1 97 ? -10.704 21.740 2.864 1.00 32.46 97 ASN A O 1
ATOM 769 N N . PHE A 1 98 ? -9.024 21.622 4.375 1.00 31.77 98 PHE A N 1
ATOM 770 C CA . PHE A 1 98 ? -9.838 21.892 5.567 1.00 31.16 98 PHE A CA 1
ATOM 771 C C . PHE A 1 98 ? -9.456 23.215 6.237 1.00 33.14 98 PHE A C 1
ATOM 772 O O . PHE A 1 98 ? -9.712 23.410 7.423 1.00 32.92 98 PHE A O 1
ATOM 780 N N . SER A 1 99 ? -8.844 24.120 5.478 1.00 35.57 99 SER A N 1
ATOM 781 C CA . SER A 1 99 ? -8.554 25.464 5.974 1.00 38.35 99 SER A CA 1
ATOM 782 C C . SER A 1 99 ? -9.811 26.097 6.583 1.00 38.67 99 SER A C 1
ATOM 783 O O . SER A 1 99 ? -10.868 26.101 5.954 1.00 38.58 99 SER A O 1
ATOM 786 N N . ARG A 1 100 ? -9.686 26.601 7.813 1.00 39.46 100 ARG A N 1
ATOM 787 C CA . ARG A 1 100 ? -10.788 27.249 8.554 1.00 40.21 100 ARG A CA 1
ATOM 788 C C . ARG A 1 100 ? -11.987 26.337 8.849 1.00 37.50 100 ARG A C 1
ATOM 789 O O . ARG A 1 100 ? -13.054 26.814 9.251 1.00 38.17 100 ARG A O 1
ATOM 797 N N . ALA A 1 101 ? -11.820 25.033 8.670 1.00 34.54 101 ALA A N 1
ATOM 798 C CA . ALA A 1 101 ? -12.888 24.093 8.999 1.00 32.88 101 ALA A CA 1
ATOM 799 C C . ALA A 1 101 ? -12.902 23.860 10.514 1.00 32.43 101 ALA A C 1
ATOM 800 O O . ALA A 1 101 ? -11.874 23.950 11.174 1.00 32.69 101 ALA A O 1
ATOM 802 N N . SER A 1 102 ? -14.071 23.582 11.071 1.00 32.36 102 SER A N 1
ATOM 803 C CA . SER A 1 102 ? -14.172 23.329 12.510 1.00 32.27 102 SER A CA 1
ATOM 804 C C . SER A 1 102 ? -14.474 21.863 12.837 1.00 30.31 102 SER A C 1
ATOM 805 O O . SER A 1 102 ? -15.447 21.297 12.338 1.00 29.55 102 SER A O 1
ATOM 808 N N . PHE A 1 103 ? -13.647 21.283 13.707 1.00 29.36 103 PHE A N 1
ATOM 809 C CA . PHE A 1 103 ? -13.883 19.949 14.252 1.00 28.93 103 PHE A CA 1
ATOM 810 C C . PHE A 1 103 ? -14.203 20.037 15.745 1.00 30.24 103 PHE A C 1
ATOM 811 O O . PHE A 1 103 ? -14.131 19.041 16.462 1.00 29.72 103 PHE A O 1
ATOM 819 N N . ALA A 1 104 ? -14.562 21.236 16.201 1.00 31.90 104 ALA A N 1
ATOM 820 C CA . ALA A 1 104 ? -14.652 21.528 17.630 1.00 33.49 104 ALA A CA 1
ATOM 821 C C . ALA A 1 104 ? -15.987 22.119 18.022 1.00 35.24 104 ALA A C 1
ATOM 822 O O . ALA A 1 104 ? -16.631 22.815 17.245 1.00 36.04 104 ALA A O 1
ATOM 824 N N . ASN A 1 105 ? -16.385 21.827 19.252 1.00 36.87 105 ASN A N 1
ATOM 825 C CA . ASN A 1 105 ? -17.420 22.556 19.947 1.00 39.27 105 ASN A CA 1
ATOM 826 C C . ASN A 1 105 ? -16.727 23.414 21.012 1.00 41.37 105 ASN A C 1
ATOM 827 O O . ASN A 1 105 ? -16.504 22.961 22.148 1.00 41.82 105 ASN A O 1
ATOM 832 N N . GLN A 1 106 ? -16.398 24.653 20.627 1.00 28.97 106 GLN A N 1
ATOM 833 C CA . GLN A 1 106 ? -15.560 25.546 21.440 1.00 27.99 106 GLN A CA 1
ATOM 834 C C . GLN A 1 106 ? -16.140 26.956 21.473 1.00 29.45 106 GLN A C 1
ATOM 835 O O . GLN A 1 106 ? -15.878 27.757 20.590 1.00 31.25 106 GLN A O 1
ATOM 841 N N . ILE A 1 107 ? -16.922 27.235 22.503 1.00 28.71 107 ILE A N 1
ATOM 842 C CA . ILE A 1 107 ? -17.370 28.586 22.790 1.00 30.11 107 ILE A CA 1
ATOM 843 C C . ILE A 1 107 ? -16.238 29.361 23.487 1.00 29.94 107 ILE A C 1
ATOM 844 O O . ILE A 1 107 ? -15.924 30.494 23.095 1.00 31.89 107 ILE A O 1
ATOM 849 N N . THR A 1 108 ? -15.647 28.762 24.523 1.00 27.84 108 THR A N 1
ATOM 850 C CA . THR A 1 108 ? -14.435 29.311 25.155 1.00 28.39 108 THR A CA 1
ATOM 851 C C . THR A 1 108 ? -13.380 28.233 25.276 1.00 27.07 108 THR A C 1
ATOM 852 O O . THR A 1 108 ? -13.700 27.036 25.196 1.00 26.30 108 THR A O 1
ATOM 856 N N . VAL A 1 109 ? -12.136 28.650 25.493 1.00 27.87 109 VAL A N 1
ATOM 857 C CA . VAL A 1 109 ? -11.030 27.710 25.721 1.00 27.71 109 VAL A CA 1
ATOM 858 C C . VAL A 1 109 ? -11.090 27.036 27.087 1.00 26.20 109 VAL A C 1
ATOM 859 O O . VAL A 1 109 ? -10.275 26.178 27.374 1.00 25.65 109 VAL A O 1
ATOM 874 N N . SER A 1 111 ? -13.849 25.365 28.441 1.00 23.05 111 SER A N 1
ATOM 875 C CA . SER A 1 111 ? -14.452 24.045 28.295 1.00 22.72 111 SER A CA 1
ATOM 876 C C . SER A 1 111 ? -14.880 23.793 26.850 1.00 23.24 111 SER A C 1
ATOM 877 O O . SER A 1 111 ? -15.724 24.500 26.328 1.00 23.65 111 SER A O 1
ATOM 880 N N . TYR A 1 112 ? -14.294 22.778 26.213 1.00 23.41 112 TYR A N 1
ATOM 881 C CA . TYR A 1 112 ? -14.554 22.486 24.803 1.00 23.13 112 TYR A CA 1
ATOM 882 C C . TYR A 1 112 ? -14.141 21.054 24.508 1.00 23.37 112 TYR A C 1
ATOM 883 O O . TYR A 1 112 ? -13.428 20.425 25.305 1.00 22.45 112 TYR A O 1
ATOM 892 N N . PHE A 1 113 ? -14.602 20.558 23.358 1.00 23.90 113 PHE A N 1
ATOM 893 C CA . PHE A 1 113 ? -14.192 19.260 22.831 1.00 24.22 113 PHE A CA 1
ATOM 894 C C . PHE A 1 113 ? -14.147 19.301 21.306 1.00 24.72 113 PHE A C 1
ATOM 895 O O . PHE A 1 113 ? -14.796 20.159 20.657 1.00 25.00 113 PHE A O 1
ATOM 903 N N . CYS A 1 114 ? -13.346 18.390 20.761 1.00 24.06 114 CYS A N 1
ATOM 904 C CA . CYS A 1 114 ? -13.252 18.157 19.338 1.00 24.56 114 CYS A CA 1
ATOM 905 C C . CYS A 1 114 ? -13.763 16.751 19.036 1.00 25.47 114 CYS A C 1
ATOM 906 O O . CYS A 1 114 ? -13.796 15.900 19.911 1.00 25.22 114 CYS A O 1
ATOM 909 N N . GLU A 1 115 ? -14.192 16.522 17.800 1.00 26.29 115 GLU A N 1
ATOM 910 C CA . GLU A 1 115 ? -14.521 15.171 17.370 1.00 27.43 115 GLU A CA 1
ATOM 911 C C . GLU A 1 115 ? -14.318 15.001 15.881 1.00 27.73 115 GLU A C 1
ATOM 912 O O . GLU A 1 115 ? -14.753 15.838 15.081 1.00 28.29 115 GLU A O 1
ATOM 918 N N . ALA A 1 116 ? -13.658 13.905 15.529 1.00 27.22 116 ALA A N 1
ATOM 919 C CA . ALA A 1 116 ? -13.454 13.525 14.145 1.00 27.93 116 ALA A CA 1
ATOM 920 C C . ALA A 1 116 ? -12.983 12.071 14.078 1.00 28.21 116 ALA A C 1
ATOM 921 O O . ALA A 1 116 ? -12.278 11.592 14.980 1.00 27.27 116 ALA A O 1
ATOM 923 N N . HIS A 1 117 ? -13.385 11.377 13.013 1.00 29.15 117 HIS A N 1
ATOM 924 C CA . HIS A 1 117 ? -13.037 9.965 12.818 1.00 29.67 117 HIS A CA 1
ATOM 925 C C . HIS A 1 117 ? -12.407 9.848 11.429 1.00 29.65 117 HIS A C 1
ATOM 926 O O . HIS A 1 117 ? -13.066 9.544 10.441 1.00 30.93 117 HIS A O 1
ATOM 933 N N . LEU A 1 118 ? -11.116 10.150 11.376 1.00 26.51 118 LEU A N 1
ATOM 934 C CA . LEU A 1 118 ? -10.354 10.177 10.134 1.00 26.88 118 LEU A CA 1
ATOM 935 C C . LEU A 1 118 ? -9.296 9.077 10.159 1.00 26.90 118 LEU A C 1
ATOM 936 O O . LEU A 1 118 ? -8.222 9.258 10.738 1.00 26.53 118 LEU A O 1
ATOM 941 N N . THR A 1 119 ? -9.605 7.928 9.564 1.00 27.92 119 THR A N 1
ATOM 942 C CA . THR A 1 119 ? -8.697 6.781 9.611 1.00 28.52 119 THR A CA 1
ATOM 943 C C . THR A 1 119 ? -8.461 6.138 8.260 1.00 30.20 119 THR A C 1
ATOM 944 O O . THR A 1 119 ? -9.377 6.043 7.439 1.00 30.99 119 THR A O 1
ATOM 948 N N . GLY A 1 120 ? -7.231 5.669 8.046 1.00 30.81 120 GLY A N 1
ATOM 949 C CA . GLY A 1 120 ? -6.862 4.972 6.814 1.00 32.92 120 GLY A CA 1
ATOM 950 C C . GLY A 1 120 ? -6.838 5.826 5.557 1.00 33.51 120 GLY A C 1
ATOM 951 O O . GLY A 1 120 ? -6.859 5.293 4.450 1.00 35.48 120 GLY A O 1
ATOM 952 N N . ASN A 1 121 ? -6.780 7.147 5.711 1.00 32.23 121 ASN A N 1
ATOM 953 C CA . ASN A 1 121 ? -6.894 8.033 4.566 1.00 32.61 121 ASN A CA 1
ATOM 954 C C . ASN A 1 121 ? -5.532 8.460 4.035 1.00 33.20 121 ASN A C 1
ATOM 955 O O . ASN A 1 121 ? -4.540 8.490 4.772 1.00 32.40 121 ASN A O 1
ATOM 960 N N . ASN A 1 122 ? -5.480 8.789 2.751 1.00 34.63 122 ASN A N 1
ATOM 961 C CA . ASN A 1 122 ? -4.295 9.425 2.196 1.00 35.40 122 ASN A CA 1
ATOM 962 C C . ASN A 1 122 ? -4.529 10.925 2.247 1.00 34.50 122 ASN A C 1
ATOM 963 O O . ASN A 1 122 ? -5.249 11.468 1.418 1.00 35.60 122 ASN A O 1
ATOM 968 N N . PHE A 1 123 ? -3.928 11.575 3.242 1.00 33.06 123 PHE A N 1
ATOM 969 C CA . PHE A 1 123 ? -3.955 13.031 3.369 1.00 32.36 123 PHE A CA 1
ATOM 970 C C . PHE A 1 123 ? -2.669 13.703 2.845 1.00 33.53 123 PHE A C 1
ATOM 971 O O . PHE A 1 123 ? -2.331 14.812 3.261 1.00 32.81 123 PHE A O 1
ATOM 979 N N . SER A 1 124 ? -1.957 13.058 1.925 1.00 35.27 124 SER A N 1
ATOM 980 C CA . SER A 1 124 ? -0.756 13.665 1.379 1.00 36.59 124 SER A CA 1
ATOM 981 C C . SER A 1 124 ? -1.106 15.056 0.873 1.00 37.53 124 SER A C 1
ATOM 982 O O . SER A 1 124 ? -2.127 15.243 0.217 1.00 38.11 124 SER A O 1
ATOM 985 N N . TYR A 1 125 ? -0.293 16.037 1.257 1.00 37.89 125 TYR A N 1
ATOM 986 C CA . TYR A 1 125 ? -0.447 17.435 0.830 1.00 39.26 125 TYR A CA 1
ATOM 987 C C . TYR A 1 125 ? -1.785 18.093 1.213 1.00 38.18 125 TYR A C 1
ATOM 988 O O . TYR A 1 125 ? -2.161 19.109 0.630 1.00 39.18 125 TYR A O 1
ATOM 997 N N . ALA A 1 126 ? -2.476 17.525 2.205 1.00 35.78 126 ALA A N 1
ATOM 998 C CA . ALA A 1 126 ? -3.723 18.090 2.707 1.00 35.11 126 ALA A CA 1
ATOM 999 C C . ALA A 1 126 ? -3.448 19.389 3.434 1.00 34.84 126 ALA A C 1
ATOM 1000 O O . ALA A 1 126 ? -2.383 19.564 4.016 1.00 34.98 126 ALA A O 1
ATOM 1002 N N . ASN A 1 127 ? -4.419 20.290 3.423 1.00 35.14 127 ASN A N 1
ATOM 1003 C CA . ASN A 1 127 ? -4.316 21.510 4.207 1.00 35.31 127 ASN A CA 1
ATOM 1004 C C . ASN A 1 127 ? -5.166 21.444 5.488 1.00 33.79 127 ASN A C 1
ATOM 1005 O O . ASN A 1 127 ? -6.396 21.597 5.448 1.00 33.34 127 ASN A O 1
ATOM 1010 N N . PHE A 1 128 ? -4.485 21.228 6.613 1.00 32.36 128 PHE A N 1
ATOM 1011 C CA . PHE A 1 128 ? -5.108 21.261 7.933 1.00 31.48 128 PHE A CA 1
ATOM 1012 C C . PHE A 1 128 ? -4.601 22.452 8.758 1.00 31.91 128 PHE A C 1
ATOM 1013 O O . PHE A 1 128 ? -4.724 22.456 9.990 1.00 30.59 128 PHE A O 1
ATOM 1021 N N . GLU A 1 129 ? -4.037 23.454 8.086 1.00 33.78 129 GLU A N 1
ATOM 1022 C CA . GLU A 1 129 ? -3.448 24.607 8.773 1.00 35.17 129 GLU A CA 1
ATOM 1023 C C . GLU A 1 129 ? -4.424 25.173 9.802 1.00 35.16 129 GLU A C 1
ATOM 1024 O O . GLU A 1 129 ? -5.557 25.488 9.469 1.00 35.76 129 GLU A O 1
ATOM 1030 N N . GLY A 1 130 ? -3.982 25.253 11.058 1.00 35.06 130 GLY A N 1
ATOM 1031 C CA . GLY A 1 130 ? -4.755 25.887 12.133 1.00 35.53 130 GLY A CA 1
ATOM 1032 C C . GLY A 1 130 ? -5.910 25.070 12.697 1.00 34.33 130 GLY A C 1
ATOM 1033 O O . GLY A 1 130 ? -6.639 25.541 13.576 1.00 34.42 130 GLY A O 1
ATOM 1034 N N . CYS A 1 131 ? -6.072 23.835 12.230 1.00 33.20 131 CYS A N 1
ATOM 1035 C CA . CYS A 1 131 ? -7.214 23.017 12.650 1.00 32.33 131 CYS A CA 1
ATOM 1036 C C . CYS A 1 131 ? -7.033 22.474 14.063 1.00 31.06 131 CYS A C 1
ATOM 1037 O O . CYS A 1 131 ? -5.954 21.994 14.434 1.00 30.67 131 CYS A O 1
ATOM 1040 N N . LEU A 1 132 ? -8.099 22.571 14.847 1.00 30.93 132 LEU A N 1
ATOM 1041 C CA . LEU A 1 132 ? -8.139 22.041 16.188 1.00 30.20 132 LEU A CA 1
ATOM 1042 C C . LEU A 1 132 ? -8.777 20.654 16.107 1.00 29.23 132 LEU A C 1
ATOM 1043 O O . LEU A 1 132 ? -9.977 20.539 15.839 1.00 29.78 132 LEU A O 1
ATOM 1048 N N . LEU A 1 133 ? -7.961 19.621 16.319 1.00 27.78 133 LEU A N 1
ATOM 1049 C CA . LEU A 1 133 ? -8.369 18.215 16.224 1.00 27.15 133 LEU A CA 1
ATOM 1050 C C . LEU A 1 133 ? -7.834 17.448 17.441 1.00 26.18 133 LEU A C 1
ATOM 1051 O O . LEU A 1 133 ? -6.979 16.553 17.319 1.00 24.94 133 LEU A O 1
ATOM 1056 N N . GLU A 1 134 ? -8.330 17.806 18.624 1.00 25.90 134 GLU A N 1
ATOM 1057 C CA . GLU A 1 134 ? -7.791 17.247 19.857 1.00 25.28 134 GLU A CA 1
ATOM 1058 C C . GLU A 1 134 ? -8.625 16.069 20.321 1.00 25.12 134 GLU A C 1
ATOM 1059 O O . GLU A 1 134 ? -9.866 16.111 20.303 1.00 25.57 134 GLU A O 1
ATOM 1065 N N . GLN A 1 135 ? -7.920 15.021 20.743 1.00 24.66 135 GLN A N 1
ATOM 1066 C CA . GLN A 1 135 ? -8.521 13.803 21.281 1.00 24.95 135 GLN A CA 1
ATOM 1067 C C . GLN A 1 135 ? -9.468 13.149 20.277 1.00 24.97 135 GLN A C 1
ATOM 1068 O O . GLN A 1 135 ? -10.549 12.684 20.623 1.00 25.46 135 GLN A O 1
ATOM 1074 N N . CYS A 1 136 ? -9.042 13.156 19.022 1.00 24.67 136 CYS A N 1
ATOM 1075 C CA . CYS A 1 136 ? -9.820 12.621 17.927 1.00 24.83 136 CYS A CA 1
ATOM 1076 C C . CYS A 1 136 ? -9.240 11.273 17.489 1.00 24.95 136 CYS A C 1
ATOM 1077 O O . CYS A 1 136 ? -8.103 10.926 17.827 1.00 24.15 136 CYS A O 1
ATOM 1080 N N . GLU A 1 137 ? -10.050 10.524 16.746 1.00 25.23 137 GLU A N 1
ATOM 1081 C CA . GLU A 1 137 ? -9.665 9.231 16.206 1.00 25.78 137 GLU A CA 1
ATOM 1082 C C . GLU A 1 137 ? -8.987 9.501 14.855 1.00 25.34 137 GLU A C 1
ATOM 1083 O O . GLU A 1 137 ? -9.657 9.709 13.852 1.00 25.75 137 GLU A O 1
ATOM 1089 N N . LEU A 1 138 ? -7.655 9.504 14.833 1.00 24.80 138 LEU A N 1
ATOM 1090 C CA . LEU A 1 138 ? -6.902 9.934 13.645 1.00 24.72 138 LEU A CA 1
ATOM 1091 C C . LEU A 1 138 ? -5.862 8.925 13.149 1.00 25.42 138 LEU A C 1
ATOM 1092 O O . LEU A 1 138 ? -4.835 9.311 12.595 1.00 25.96 138 LEU A O 1
ATOM 1097 N N . SER A 1 139 ? -6.126 7.637 13.339 1.00 26.13 139 SER A N 1
ATOM 1098 C CA . SER A 1 139 ? -5.104 6.600 13.141 1.00 26.92 139 SER A CA 1
ATOM 1099 C C . SER A 1 139 ? -4.977 6.137 11.692 1.00 28.27 139 SER A C 1
ATOM 1100 O O . SER A 1 139 ? -5.908 6.256 10.909 1.00 28.84 139 SER A O 1
ATOM 1103 N N . GLY A 1 140 ? -3.804 5.623 11.340 1.00 29.40 140 GLY A N 1
ATOM 1104 C CA . GLY A 1 140 ? -3.578 4.953 10.059 1.00 30.80 140 GLY A CA 1
ATOM 1105 C C . GLY A 1 140 ? -3.606 5.800 8.796 1.00 31.26 140 GLY A C 1
ATOM 1106 O O . GLY A 1 140 ? -3.806 5.270 7.707 1.00 32.81 140 GLY A O 1
ATOM 1107 N N . ASN A 1 141 ? -3.386 7.103 8.922 1.00 30.55 141 ASN A N 1
ATOM 1108 C CA . ASN A 1 141 ? -3.409 7.986 7.763 1.00 31.28 141 ASN A CA 1
ATOM 1109 C C . ASN A 1 141 ? -2.006 8.233 7.190 1.00 32.25 141 ASN A C 1
ATOM 1110 O O . ASN A 1 141 ? -0.999 8.019 7.859 1.00 32.88 141 ASN A O 1
ATOM 1115 N N . ARG A 1 142 ? -1.952 8.678 5.943 1.00 33.44 142 ARG A N 1
ATOM 1116 C CA . ARG A 1 142 ? -0.707 9.138 5.329 1.00 34.73 142 ARG A CA 1
ATOM 1117 C C . ARG A 1 142 ? -0.746 10.670 5.293 1.00 33.93 142 ARG A C 1
ATOM 1118 O O . ARG A 1 142 ? -1.740 11.261 4.869 1.00 34.30 142 ARG A O 1
ATOM 1126 N N . TRP A 1 143 ? 0.323 11.316 5.746 1.00 33.68 143 TRP A N 1
ATOM 1127 C CA . TRP A 1 143 ? 0.327 12.770 5.888 1.00 32.92 143 TRP A CA 1
ATOM 1128 C C . TRP A 1 143 ? 1.470 13.443 5.136 1.00 34.73 143 TRP A C 1
ATOM 1129 O O . TRP A 1 143 ? 1.791 14.609 5.407 1.00 34.22 143 TRP A O 1
ATOM 1140 N N . GLN A 1 144 ? 2.070 12.719 4.191 1.00 36.34 144 GLN A N 1
ATOM 1141 C CA . GLN A 1 144 ? 3.238 13.216 3.461 1.00 38.43 144 GLN A CA 1
ATOM 1142 C C . GLN A 1 144 ? 2.981 14.594 2.863 1.00 38.68 144 GLN A C 1
ATOM 1143 O O . GLN A 1 144 ? 2.113 14.756 2.007 1.00 38.74 144 GLN A O 1
ATOM 1149 N N . GLY A 1 145 ? 3.744 15.583 3.320 1.00 38.86 145 GLY A N 1
ATOM 1150 C CA . GLY A 1 145 ? 3.659 16.929 2.777 1.00 39.57 145 GLY A CA 1
ATOM 1151 C C . GLY A 1 145 ? 2.451 17.736 3.209 1.00 38.07 145 GLY A C 1
ATOM 1152 O O . GLY A 1 145 ? 2.233 18.827 2.693 1.00 39.27 145 GLY A O 1
ATOM 1153 N N . ALA A 1 146 ? 1.662 17.228 4.154 1.00 35.98 146 ALA A N 1
ATOM 1154 C CA . ALA A 1 146 ? 0.488 17.957 4.624 1.00 34.78 146 ALA A CA 1
ATOM 1155 C C . ALA A 1 146 ? 0.913 19.205 5.390 1.00 34.98 146 ALA A C 1
ATOM 1156 O O . ALA A 1 146 ? 1.931 19.188 6.086 1.00 34.83 146 ALA A O 1
ATOM 1158 N N . ASN A 1 147 ? 0.125 20.268 5.246 1.00 35.25 147 ASN A N 1
ATOM 1159 C CA . ASN A 1 147 ? 0.273 21.491 6.026 1.00 35.56 147 ASN A CA 1
ATOM 1160 C C . ASN A 1 147 ? -0.462 21.320 7.367 1.00 33.86 147 ASN A C 1
ATOM 1161 O O . ASN A 1 147 ? -1.685 21.344 7.402 1.00 33.14 147 ASN A O 1
ATOM 1166 N N . LEU A 1 148 ? 0.300 21.136 8.450 1.00 33.35 148 LEU A N 1
ATOM 1167 C CA . LEU A 1 148 ? -0.229 21.032 9.819 1.00 32.14 148 LEU A CA 1
ATOM 1168 C C . LEU A 1 148 ? 0.182 22.270 10.656 1.00 32.96 148 LEU A C 1
ATOM 1169 O O . LEU A 1 148 ? 0.132 22.246 11.892 1.00 31.88 148 LEU A O 1
ATOM 1174 N N . PHE A 1 149 ? 0.577 23.344 9.977 1.00 34.99 149 PHE A N 1
ATOM 1175 C CA . PHE A 1 149 ? 1.076 24.553 10.642 1.00 36.35 149 PHE A CA 1
ATOM 1176 C C . PHE A 1 149 ? 0.010 25.198 11.539 1.00 36.02 149 PHE A C 1
ATOM 1177 O O . PHE A 1 149 ? -1.053 25.585 11.064 1.00 36.52 149 PHE A O 1
ATOM 1185 N N . GLY A 1 150 ? 0.290 25.300 12.836 1.00 35.60 150 GLY A N 1
ATOM 1186 C CA . GLY A 1 150 ? -0.658 25.898 13.784 1.00 35.51 150 GLY A CA 1
ATOM 1187 C C . GLY A 1 150 ? -1.793 24.970 14.203 1.00 33.49 150 GLY A C 1
ATOM 1188 O O . GLY A 1 150 ? -2.663 25.355 14.989 1.00 33.44 150 GLY A O 1
ATOM 1189 N N . ALA A 1 151 ? -1.782 23.740 13.689 1.00 31.80 151 ALA A N 1
ATOM 1190 C CA . ALA A 1 151 ? -2.777 22.745 14.059 1.00 30.18 151 ALA A CA 1
ATOM 1191 C C . ALA A 1 151 ? -2.484 22.207 15.455 1.00 29.38 151 ALA A C 1
ATOM 1192 O O . ALA A 1 151 ? -1.334 22.224 15.919 1.00 29.24 151 ALA A O 1
ATOM 1194 N N . SER A 1 152 ? -3.526 21.736 16.122 1.00 28.53 152 SER A N 1
ATOM 1195 C CA . SER A 1 152 ? -3.361 20.994 17.363 1.00 28.11 152 SER A CA 1
ATOM 1196 C C . SER A 1 152 ? -4.055 19.656 17.255 1.00 27.04 152 SER A C 1
ATOM 1197 O O . SER A 1 152 ? -5.267 19.597 17.077 1.00 26.34 152 SER A O 1
ATOM 1200 N N . LEU A 1 153 ? -3.264 18.594 17.393 1.00 26.72 153 LEU A N 1
ATOM 1201 C CA . LEU A 1 153 ? -3.746 17.223 17.365 1.00 25.90 153 LEU A CA 1
ATOM 1202 C C . LEU A 1 153 ? -3.666 16.602 18.750 1.00 25.49 153 LEU A C 1
ATOM 1203 O O . LEU A 1 153 ? -3.736 15.385 18.892 1.00 24.80 153 LEU A O 1
ATOM 1208 N N . ALA A 1 154 ? -3.521 17.444 19.770 1.00 25.94 154 ALA A N 1
ATOM 1209 C CA . ALA A 1 154 ? -3.201 16.975 21.130 1.00 25.92 154 ALA A CA 1
ATOM 1210 C C . ALA A 1 154 ? -4.206 15.951 21.628 1.00 24.91 154 ALA A C 1
ATOM 1211 O O . ALA A 1 154 ? -5.405 16.127 21.475 1.00 25.16 154 ALA A O 1
ATOM 1213 N N . GLY A 1 155 ? -3.690 14.866 22.193 1.00 25.03 155 GLY A N 1
ATOM 1214 C CA . GLY A 1 155 ? -4.510 13.806 22.769 1.00 24.77 155 GLY A CA 1
ATOM 1215 C C . GLY A 1 155 ? -5.087 12.824 21.771 1.00 24.55 155 GLY A C 1
ATOM 1216 O O . GLY A 1 155 ? -5.738 11.847 22.171 1.00 24.12 155 GLY A O 1
ATOM 1217 N N . SER A 1 156 ? -4.862 13.065 20.479 1.00 24.09 156 SER A N 1
ATOM 1218 C CA . SER A 1 156 ? -5.462 12.226 19.442 1.00 24.16 156 SER A CA 1
ATOM 1219 C C . SER A 1 156 ? -4.697 10.908 19.267 1.00 24.22 156 SER A C 1
ATOM 1220 O O . SER A 1 156 ? -3.515 10.799 19.613 1.00 24.57 156 SER A O 1
ATOM 1223 N N . ASP A 1 157 ? -5.405 9.902 18.774 1.00 24.00 157 ASP A N 1
ATOM 1224 C CA . ASP A 1 157 ? -4.810 8.640 18.399 1.00 24.48 157 ASP A CA 1
ATOM 1225 C C . ASP A 1 157 ? -4.301 8.800 16.978 1.00 24.72 157 ASP A C 1
ATOM 1226 O O . ASP A 1 157 ? -5.085 8.840 16.026 1.00 24.40 157 ASP A O 1
ATOM 1231 N N . LEU A 1 158 ? -2.989 8.932 16.844 1.00 24.99 158 LEU A N 1
ATOM 1232 C CA . LEU A 1 158 ? -2.341 9.035 15.534 1.00 25.51 158 LEU A CA 1
ATOM 1233 C C . LEU A 1 158 ? -1.540 7.767 15.212 1.00 26.55 158 LEU A C 1
ATOM 1234 O O . LEU A 1 158 ? -0.687 7.765 14.325 1.00 27.15 158 LEU A O 1
ATOM 1239 N N . SER A 1 159 ? -1.825 6.676 15.909 1.00 27.22 159 SER A N 1
ATOM 1240 C CA . SER A 1 159 ? -1.059 5.445 15.707 1.00 28.51 159 SER A CA 1
ATOM 1241 C C . SER A 1 159 ? -1.126 4.957 14.258 1.00 29.73 159 SER A C 1
ATOM 1242 O O . SER A 1 159 ? -2.138 5.157 13.556 1.00 29.38 159 SER A O 1
ATOM 1245 N N . GLY A 1 160 ? -0.033 4.353 13.802 1.00 30.82 160 GLY A N 1
ATOM 1246 C CA . GLY A 1 160 ? 0.059 3.818 12.446 1.00 32.28 160 GLY A CA 1
ATOM 1247 C C . GLY A 1 160 ? 0.147 4.860 11.344 1.00 32.00 160 GLY A C 1
ATOM 1248 O O . GLY A 1 160 ? -0.152 4.563 10.196 1.00 33.13 160 GLY A O 1
ATOM 1249 N N . SER A 1 161 ? 0.556 6.080 11.678 1.00 30.86 161 SER A N 1
ATOM 1250 C CA . SER A 1 161 ? 0.659 7.137 10.674 1.00 30.89 161 SER A CA 1
ATOM 1251 C C . SER A 1 161 ? 1.885 6.978 9.809 1.00 32.49 161 SER A C 1
ATOM 1252 O O . SER A 1 161 ? 2.923 6.512 10.273 1.00 32.99 161 SER A O 1
ATOM 1255 N N . GLU A 1 162 ? 1.748 7.378 8.550 1.00 33.56 162 GLU A N 1
ATOM 1256 C CA . GLU A 1 162 ? 2.888 7.614 7.662 1.00 35.51 162 GLU A CA 1
ATOM 1257 C C . GLU A 1 162 ? 3.025 9.137 7.537 1.00 34.65 162 GLU A C 1
ATOM 1258 O O . GLU A 1 162 ? 2.304 9.781 6.754 1.00 34.14 162 GLU A O 1
ATOM 1264 N N . PHE A 1 163 ? 3.934 9.698 8.339 1.00 34.17 163 PHE A N 1
ATOM 1265 C CA . PHE A 1 163 ? 4.070 11.146 8.494 1.00 33.32 163 PHE A CA 1
ATOM 1266 C C . PHE A 1 163 ? 5.007 11.771 7.473 1.00 35.21 163 PHE A C 1
ATOM 1267 O O . PHE A 1 163 ? 4.698 12.815 6.900 1.00 34.86 163 PHE A O 1
ATOM 1275 N N . GLY A 1 164 ? 6.147 11.125 7.260 1.00 37.16 164 GLY A N 1
ATOM 1276 C CA . GLY A 1 164 ? 7.279 11.749 6.577 1.00 39.54 164 GLY A CA 1
ATOM 1277 C C . GLY A 1 164 ? 7.840 12.872 7.441 1.00 39.49 164 GLY A C 1
ATOM 1278 O O . GLY A 1 164 ? 7.569 12.945 8.656 1.00 37.67 164 GLY A O 1
ATOM 1279 N N . GLN A 1 165 ? 8.580 13.775 6.807 1.00 41.33 165 GLN A N 1
ATOM 1280 C CA . GLN A 1 165 ? 9.250 14.869 7.514 1.00 41.93 165 GLN A CA 1
ATOM 1281 C C . GLN A 1 165 ? 8.306 16.039 7.779 1.00 40.54 165 GLN A C 1
ATOM 1282 O O . GLN A 1 165 ? 8.329 17.042 7.083 1.00 42.18 165 GLN A O 1
ATOM 1288 N N . ILE A 1 166 ? 7.477 15.880 8.804 1.00 38.34 166 ILE A N 1
ATOM 1289 C CA . ILE A 1 166 ? 6.532 16.906 9.259 1.00 36.72 166 ILE A CA 1
ATOM 1290 C C . ILE A 1 166 ? 7.263 18.033 9.994 1.00 37.23 166 ILE A C 1
ATOM 1291 O O . ILE A 1 166 ? 8.302 17.797 10.609 1.00 37.49 166 ILE A O 1
ATOM 1296 N N . ASP A 1 167 ? 6.723 19.253 9.926 1.00 37.27 167 ASP A N 1
ATOM 1297 C CA . ASP A 1 167 ? 7.214 20.365 10.756 1.00 38.03 167 ASP A CA 1
ATOM 1298 C C . ASP A 1 167 ? 6.663 20.202 12.179 1.00 36.06 167 ASP A C 1
ATOM 1299 O O . ASP A 1 167 ? 5.652 20.803 12.543 1.00 34.71 167 ASP A O 1
ATOM 1304 N N . TRP A 1 168 ? 7.357 19.388 12.972 1.00 35.53 168 TRP A N 1
ATOM 1305 C CA . TRP A 1 168 ? 6.850 18.924 14.276 1.00 33.97 168 TRP A CA 1
ATOM 1306 C C . TRP A 1 168 ? 6.657 20.044 15.287 1.00 34.18 168 TRP A C 1
ATOM 1307 O O . TRP A 1 168 ? 5.730 20.007 16.100 1.00 33.03 168 TRP A O 1
ATOM 1318 N N . ALA A 1 169 ? 7.550 21.027 15.230 1.00 36.10 169 ALA A N 1
ATOM 1319 C CA . ALA A 1 169 ? 7.563 22.145 16.173 1.00 36.83 169 ALA A CA 1
ATOM 1320 C C . ALA A 1 169 ? 6.372 23.113 16.036 1.00 36.54 169 ALA A C 1
ATOM 1321 O O . ALA A 1 169 ? 6.164 23.957 16.904 1.00 36.76 169 ALA A O 1
ATOM 1323 N N . SER A 1 170 ? 5.602 23.007 14.958 1.00 35.99 170 SER A N 1
ATOM 1324 C CA . SER A 1 170 ? 4.502 23.946 14.727 1.00 36.43 170 SER A CA 1
ATOM 1325 C C . SER A 1 170 ? 3.132 23.254 14.756 1.00 34.49 170 SER A C 1
ATOM 1326 O O . SER A 1 170 ? 2.119 23.833 14.343 1.00 34.59 170 SER A O 1
ATOM 1329 N N . VAL A 1 171 ? 3.104 22.012 15.249 1.00 32.93 171 VAL A N 1
ATOM 1330 C CA . VAL A 1 171 ? 1.855 21.296 15.501 1.00 31.01 171 VAL A CA 1
ATOM 1331 C C . VAL A 1 171 ? 1.884 20.744 16.920 1.00 30.41 171 VAL A C 1
ATOM 1332 O O . VAL A 1 171 ? 2.906 20.196 17.363 1.00 31.46 171 VAL A O 1
ATOM 1336 N N . ASN A 1 172 ? 0.788 20.939 17.651 1.00 34.81 172 ASN A N 1
ATOM 1337 C CA . ASN A 1 172 ? 0.682 20.455 19.020 1.00 33.46 172 ASN A CA 1
ATOM 1338 C C . ASN A 1 172 ? 0.418 18.933 19.061 1.00 31.14 172 ASN A C 1
ATOM 1339 O O . ASN A 1 172 ? -0.629 18.452 18.614 1.00 30.64 172 ASN A O 1
ATOM 1344 N N . LEU A 1 173 ? 1.383 18.187 19.594 1.00 29.33 173 LEU A N 1
ATOM 1345 C CA . LEU A 1 173 ? 1.317 16.726 19.632 1.00 27.72 173 LEU A CA 1
ATOM 1346 C C . LEU A 1 173 ? 1.250 16.134 21.046 1.00 26.81 173 LEU A C 1
ATOM 1347 O O . LEU A 1 173 ? 1.248 14.921 21.200 1.00 25.65 173 LEU A O 1
ATOM 1352 N N . GLN A 1 174 ? 1.183 16.973 22.073 1.00 27.78 174 GLN A N 1
ATOM 1353 C CA . GLN A 1 174 ? 1.158 16.473 23.445 1.00 27.88 174 GLN A CA 1
ATOM 1354 C C . GLN A 1 174 ? -0.017 15.512 23.656 1.00 27.25 174 GLN A C 1
ATOM 1355 O O . GLN A 1 174 ? -1.129 15.744 23.164 1.00 27.45 174 GLN A O 1
ATOM 1361 N N . GLY A 1 175 ? 0.247 14.421 24.367 1.00 27.01 175 GLY A N 1
ATOM 1362 C CA . GLY A 1 175 ? -0.780 13.439 24.716 1.00 26.51 175 GLY A CA 1
ATOM 1363 C C . GLY A 1 175 ? -1.136 12.514 23.574 1.00 25.49 175 GLY A C 1
ATOM 1364 O O . GLY A 1 175 ? -1.965 11.622 23.744 1.00 25.83 175 GLY A O 1
ATOM 1365 N N . CYS A 1 176 ? -0.505 12.707 22.416 1.00 24.54 176 CYS A N 1
ATOM 1366 C CA . CYS A 1 176 ? -0.837 11.933 21.213 1.00 24.58 176 CYS A CA 1
ATOM 1367 C C . CYS A 1 176 ? -0.338 10.503 21.290 1.00 24.39 176 CYS A C 1
ATOM 1368 O O . CYS A 1 176 ? 0.696 10.224 21.921 1.00 24.63 176 CYS A O 1
ATOM 1371 N N . ASP A 1 177 ? -1.083 9.590 20.670 1.00 24.71 177 ASP A N 1
ATOM 1372 C CA . ASP A 1 177 ? -0.590 8.227 20.471 1.00 25.31 177 ASP A CA 1
ATOM 1373 C C . ASP A 1 177 ? 0.198 8.217 19.165 1.00 24.90 177 ASP A C 1
ATOM 1374 O O . ASP A 1 177 ? -0.379 8.385 18.083 1.00 24.94 177 ASP A O 1
ATOM 1379 N N . LEU A 1 178 ? 1.517 8.071 19.276 1.00 25.00 178 LEU A N 1
ATOM 1380 C CA . LEU A 1 178 ? 2.406 8.044 18.105 1.00 24.97 178 LEU A CA 1
ATOM 1381 C C . LEU A 1 178 ? 3.072 6.677 17.908 1.00 25.91 178 LEU A C 1
ATOM 1382 O O . LEU A 1 178 ? 4.051 6.543 17.163 1.00 26.30 178 LEU A O 1
ATOM 1387 N N . ARG A 1 179 ? 2.517 5.650 18.534 1.00 26.91 179 ARG A N 1
ATOM 1388 C CA . ARG A 1 179 ? 2.990 4.288 18.303 1.00 28.54 179 ARG A CA 1
ATOM 1389 C C . ARG A 1 179 ? 2.838 3.905 16.826 1.00 30.24 179 ARG A C 1
ATOM 1390 O O . ARG A 1 179 ? 1.890 4.325 16.155 1.00 29.56 179 ARG A O 1
ATOM 1398 N N . GLN A 1 180 ? 3.808 3.146 16.321 1.00 32.11 180 GLN A N 1
ATOM 1399 C CA . GLN A 1 180 ? 3.864 2.708 14.923 1.00 34.29 180 GLN A CA 1
ATOM 1400 C C . GLN A 1 180 ? 3.891 3.845 13.884 1.00 33.59 180 GLN A C 1
ATOM 1401 O O . GLN A 1 180 ? 3.422 3.667 12.753 1.00 35.20 180 GLN A O 1
ATOM 1407 N N . CYS A 1 181 ? 4.445 4.994 14.261 1.00 31.44 181 CYS A N 1
ATOM 1408 C CA . CYS A 1 181 ? 4.622 6.112 13.337 1.00 31.07 181 CYS A CA 1
ATOM 1409 C C . CYS A 1 181 ? 6.086 6.297 12.996 1.00 31.81 181 CYS A C 1
ATOM 1410 O O . CYS A 1 181 ? 6.976 6.013 13.813 1.00 31.37 181 CYS A O 1
ATOM 1413 N N . ASP A 1 182 ? 6.350 6.779 11.792 1.00 33.18 182 ASP A N 1
ATOM 1414 C CA . ASP A 1 182 ? 7.696 7.263 11.464 1.00 33.75 182 ASP A CA 1
ATOM 1415 C C . ASP A 1 182 ? 7.805 8.693 11.998 1.00 31.91 182 ASP A C 1
ATOM 1416 O O . ASP A 1 182 ? 6.895 9.519 11.795 1.00 31.77 182 ASP A O 1
ATOM 1421 N N . LEU A 1 183 ? 8.906 8.996 12.675 1.00 31.33 183 LEU A N 1
ATOM 1422 C CA . LEU A 1 183 ? 9.097 10.326 13.261 1.00 29.72 183 LEU A CA 1
ATOM 1423 C C . LEU A 1 183 ? 10.436 10.928 12.839 1.00 30.91 183 LEU A C 1
ATOM 1424 O O . LEU A 1 183 ? 11.255 11.317 13.683 1.00 30.31 183 LEU A O 1
ATOM 1429 N N . PRO A 1 184 ? 10.662 11.033 11.517 1.00 32.64 184 PRO A N 1
ATOM 1430 C CA . PRO A 1 184 ? 11.982 11.462 11.068 1.00 34.19 184 PRO A CA 1
ATOM 1431 C C . PRO A 1 184 ? 12.284 12.926 11.399 1.00 34.11 184 PRO A C 1
ATOM 1432 O O . PRO A 1 184 ? 11.465 13.822 11.129 1.00 33.98 184 PRO A O 1
ATOM 1436 N N . GLY A 1 185 ? 13.448 13.144 12.003 1.00 34.09 185 GLY A N 1
ATOM 1437 C CA . GLY A 1 185 ? 13.922 14.482 12.331 1.00 34.81 185 GLY A CA 1
ATOM 1438 C C . GLY A 1 185 ? 13.250 15.124 13.531 1.00 33.22 185 GLY A C 1
ATOM 1439 O O . GLY A 1 185 ? 13.458 16.310 13.782 1.00 34.56 185 GLY A O 1
ATOM 1440 N N . LEU A 1 186 ? 12.451 14.360 14.275 1.00 31.05 186 LEU A N 1
ATOM 1441 C CA . LEU A 1 186 ? 11.745 14.901 15.438 1.00 30.11 186 LEU A CA 1
ATOM 1442 C C . LEU A 1 186 ? 12.731 15.101 16.585 1.00 29.81 186 LEU A C 1
ATOM 1443 O O . LEU A 1 186 ? 13.286 14.146 17.128 1.00 28.90 186 LEU A O 1
ATOM 1448 N N . ASP A 1 187 ? 12.948 16.358 16.937 1.00 30.55 187 ASP A N 1
ATOM 1449 C CA . ASP A 1 187 ? 13.963 16.729 17.903 1.00 31.25 187 ASP A CA 1
ATOM 1450 C C . ASP A 1 187 ? 13.276 17.092 19.216 1.00 30.96 187 ASP A C 1
ATOM 1451 O O . ASP A 1 187 ? 12.574 18.112 19.302 1.00 31.70 187 ASP A O 1
ATOM 1456 N N . LEU A 1 188 ? 13.511 16.263 20.230 1.00 30.00 188 LEU A N 1
ATOM 1457 C CA . LEU A 1 188 ? 12.885 16.380 21.562 1.00 30.47 188 LEU A CA 1
ATOM 1458 C C . LEU A 1 188 ? 13.100 17.706 22.313 1.00 31.82 188 LEU A C 1
ATOM 1459 O O . LEU A 1 188 ? 12.321 18.046 23.205 1.00 32.16 188 LEU A O 1
ATOM 1464 N N . ARG A 1 189 ? 14.180 18.411 21.991 1.00 33.24 189 ARG A N 1
ATOM 1465 C CA . ARG A 1 189 ? 14.475 19.713 22.601 1.00 35.37 189 ARG A CA 1
ATOM 1466 C C . ARG A 1 189 ? 13.619 20.830 22.000 1.00 36.59 189 ARG A C 1
ATOM 1467 O O . ARG A 1 189 ? 13.525 21.905 22.575 1.00 38.89 189 ARG A O 1
ATOM 1475 N N . ARG A 1 190 ? 13.026 20.571 20.839 1.00 35.78 190 ARG A N 1
ATOM 1476 C CA . ARG A 1 190 ? 12.228 21.562 20.108 1.00 37.64 190 ARG A CA 1
ATOM 1477 C C . ARG A 1 190 ? 10.743 21.249 20.113 1.00 36.24 190 ARG A C 1
ATOM 1478 O O . ARG A 1 190 ? 9.924 22.115 19.802 1.00 37.85 190 ARG A O 1
ATOM 1486 N N . VAL A 1 191 ? 10.402 20.008 20.448 1.00 33.69 191 VAL A N 1
ATOM 1487 C CA . VAL A 1 191 ? 9.053 19.486 20.291 1.00 32.38 191 VAL A CA 1
ATOM 1488 C C . VAL A 1 191 ? 8.580 18.847 21.596 1.00 31.06 191 VAL A C 1
ATOM 1489 O O . VAL A 1 191 ? 9.201 17.918 22.110 1.00 30.61 191 VAL A O 1
ATOM 1493 N N . ASN A 1 192 ? 7.493 19.364 22.148 1.00 31.65 192 ASN A N 1
ATOM 1494 C CA . ASN A 1 192 ? 7.009 18.897 23.432 1.00 30.99 192 ASN A CA 1
ATOM 1495 C C . ASN A 1 192 ? 6.162 17.634 23.240 1.00 29.27 192 ASN A C 1
ATOM 1496 O O . ASN A 1 192 ? 5.093 17.691 22.637 1.00 28.85 192 ASN A O 1
ATOM 1501 N N . LEU A 1 193 ? 6.658 16.505 23.744 1.00 27.94 193 LEU A N 1
ATOM 1502 C CA . LEU A 1 193 ? 5.959 15.221 23.605 1.00 26.88 193 LEU A CA 1
ATOM 1503 C C . LEU A 1 193 ? 5.413 14.709 24.926 1.00 26.98 193 LEU A C 1
ATOM 1504 O O . LEU A 1 193 ? 5.279 13.507 25.127 1.00 26.54 193 LEU A O 1
ATOM 1509 N N . ASP A 1 194 ? 5.080 15.634 25.815 1.00 27.34 194 ASP A N 1
ATOM 1510 C CA . ASP A 1 194 ? 4.522 15.290 27.109 1.00 28.37 194 ASP A CA 1
ATOM 1511 C C . ASP A 1 194 ? 3.257 14.448 26.904 1.00 27.82 194 ASP A C 1
ATOM 1512 O O . ASP A 1 194 ? 2.355 14.840 26.149 1.00 27.09 194 ASP A O 1
ATOM 1517 N N . GLY A 1 195 ? 3.214 13.292 27.560 1.00 27.43 195 GLY A N 1
ATOM 1518 C CA . GLY A 1 195 ? 2.050 12.408 27.526 1.00 27.85 195 GLY A CA 1
ATOM 1519 C C . GLY A 1 195 ? 1.924 11.586 26.254 1.00 26.43 195 GLY A C 1
ATOM 1520 O O . GLY A 1 195 ? 0.969 10.819 26.097 1.00 27.40 195 GLY A O 1
ATOM 1521 N N . VAL A 1 196 ? 2.892 11.723 25.358 1.00 24.74 196 VAL A N 1
ATOM 1522 C CA . VAL A 1 196 ? 2.891 10.976 24.117 1.00 24.13 196 VAL A CA 1
ATOM 1523 C C . VAL A 1 196 ? 3.205 9.501 24.362 1.00 24.33 196 VAL A C 1
ATOM 1524 O O . VAL A 1 196 ? 4.095 9.156 25.163 1.00 24.47 196 VAL A O 1
ATOM 1528 N N . GLN A 1 197 ? 2.465 8.628 23.679 1.00 24.90 197 GLN A N 1
ATOM 1529 C CA . GLN A 1 197 ? 2.720 7.197 23.728 1.00 25.67 197 GLN A CA 1
ATOM 1530 C C . GLN A 1 197 ? 3.555 6.752 22.523 1.00 25.29 197 GLN A C 1
ATOM 1531 O O . GLN A 1 197 ? 3.227 7.072 21.385 1.00 24.79 197 GLN A O 1
ATOM 1537 N N . ILE A 1 198 ? 4.618 5.990 22.805 1.00 25.59 198 ILE A N 1
ATOM 1538 C CA . ILE A 1 198 ? 5.487 5.396 21.783 1.00 25.79 198 ILE A CA 1
ATOM 1539 C C . ILE A 1 198 ? 5.859 3.957 22.163 1.00 27.13 198 ILE A C 1
ATOM 1540 O O . ILE A 1 198 ? 5.680 3.542 23.306 1.00 28.04 198 ILE A O 1
ATOM 1545 N N . ASN A 1 199 ? 6.358 3.195 21.195 1.00 28.58 199 ASN A N 1
ATOM 1546 C CA . ASN A 1 199 ? 6.873 1.841 21.465 1.00 30.80 199 ASN A CA 1
ATOM 1547 C C . ASN A 1 199 ? 8.371 1.873 21.749 1.00 30.03 199 ASN A C 1
ATOM 1548 O O . ASN A 1 199 ? 9.055 2.853 21.404 1.00 27.93 199 ASN A O 1
ATOM 1553 N N . GLU A 1 200 ? 8.884 0.802 22.362 1.00 32.06 200 GLU A N 1
ATOM 1554 C CA . GLU A 1 200 ? 10.325 0.703 22.674 1.00 32.26 200 GLU A CA 1
ATOM 1555 C C . GLU A 1 200 ? 11.208 0.881 21.433 1.00 31.67 200 GLU A C 1
ATOM 1556 O O . GLU A 1 200 ? 12.261 1.508 21.506 1.00 30.56 200 GLU A O 1
ATOM 1562 N N . ASP A 1 201 ? 10.771 0.361 20.293 1.00 33.22 201 ASP A N 1
ATOM 1563 C CA . ASP A 1 201 ? 11.567 0.463 19.066 1.00 33.83 201 ASP A CA 1
ATOM 1564 C C . ASP A 1 201 ? 11.673 1.887 18.481 1.00 31.25 201 ASP A C 1
ATOM 1565 O O . ASP A 1 201 ? 12.429 2.116 17.541 1.00 31.81 201 ASP A O 1
ATOM 1570 N N . GLN A 1 202 ? 10.912 2.827 19.025 1.00 29.20 202 GLN A N 1
ATOM 1571 C CA . GLN A 1 202 ? 10.961 4.232 18.585 1.00 27.52 202 GLN A CA 1
ATOM 1572 C C . GLN A 1 202 ? 11.917 5.114 19.433 1.00 25.69 202 GLN A C 1
ATOM 1573 O O . GLN A 1 202 ? 12.205 6.254 19.074 1.00 25.31 202 GLN A O 1
ATOM 1579 N N . GLN A 1 203 ? 12.408 4.593 20.549 1.00 25.47 203 GLN A N 1
ATOM 1580 C CA . GLN A 1 203 ? 13.216 5.398 21.466 1.00 24.09 203 GLN A CA 1
ATOM 1581 C C . GLN A 1 203 ? 14.550 5.823 20.847 1.00 23.97 203 GLN A C 1
ATOM 1582 O O . GLN A 1 203 ? 14.942 6.990 20.941 1.00 23.23 203 GLN A O 1
ATOM 1588 N N . GLN A 1 204 ? 15.229 4.883 20.203 1.00 25.57 204 GLN A N 1
ATOM 1589 C CA . GLN A 1 204 ? 16.614 5.098 19.810 1.00 25.76 204 GLN A CA 1
ATOM 1590 C C . GLN A 1 204 ? 16.760 6.260 18.833 1.00 25.66 204 GLN A C 1
ATOM 1591 O O . GLN A 1 204 ? 17.638 7.105 19.018 1.00 25.45 204 GLN A O 1
ATOM 1597 N N . ALA A 1 205 ? 15.905 6.320 17.814 1.00 26.51 205 ALA A N 1
ATOM 1598 C CA . ALA A 1 205 ? 15.993 7.398 16.834 1.00 27.09 205 ALA A CA 1
ATOM 1599 C C . ALA A 1 205 ? 15.769 8.770 17.475 1.00 25.44 205 ALA A C 1
ATOM 1600 O O . ALA A 1 205 ? 16.441 9.739 17.119 1.00 25.65 205 ALA A O 1
ATOM 1602 N N . LEU A 1 206 ? 14.843 8.847 18.427 1.00 23.99 206 LEU A N 1
ATOM 1603 C CA . LEU A 1 206 ? 14.568 10.105 19.116 1.00 23.29 206 LEU A CA 1
ATOM 1604 C C . LEU A 1 206 ? 15.787 10.565 19.916 1.00 22.97 206 LEU A C 1
ATOM 1605 O O . LEU A 1 206 ? 16.175 11.739 19.849 1.00 23.48 206 LEU A O 1
ATOM 1610 N N . LEU A 1 207 ? 16.403 9.640 20.649 1.00 22.13 207 LEU A N 1
ATOM 1611 C CA . LEU A 1 207 ? 17.567 9.978 21.463 1.00 22.21 207 LEU A CA 1
ATOM 1612 C C . LEU A 1 207 ? 18.813 10.213 20.627 1.00 23.22 207 LEU A C 1
ATOM 1613 O O . LEU A 1 207 ? 19.662 11.026 21.014 1.00 23.72 207 LEU A O 1
ATOM 1618 N N . GLU A 1 208 ? 18.930 9.512 19.498 1.00 23.94 208 GLU A N 1
ATOM 1619 C CA . GLU A 1 208 ? 20.054 9.730 18.586 1.00 25.76 208 GLU A CA 1
ATOM 1620 C C . GLU A 1 208 ? 19.988 11.116 17.961 1.00 26.62 208 GLU A C 1
ATOM 1621 O O . GLU A 1 208 ? 21.012 11.727 17.683 1.00 26.87 208 GLU A O 1
ATOM 1627 N N . GLN A 1 209 ? 18.764 11.597 17.744 1.00 26.39 209 GLN A N 1
ATOM 1628 C CA . GLN A 1 209 ? 18.530 12.924 17.171 1.00 27.73 209 GLN A CA 1
ATOM 1629 C C . GLN A 1 209 ? 19.187 14.032 17.979 1.00 27.80 209 GLN A C 1
ATOM 1630 O O . GLN A 1 209 ? 19.680 15.001 17.405 1.00 28.91 209 GLN A O 1
ATOM 1636 N N . ILE A 1 210 ? 19.168 13.891 19.307 1.00 26.45 210 ILE A N 1
ATOM 1637 C CA . ILE A 1 210 ? 19.748 14.907 20.207 1.00 27.36 210 ILE A CA 1
ATOM 1638 C C . ILE A 1 210 ? 21.226 14.616 20.566 1.00 27.62 210 ILE A C 1
ATOM 1639 O O . ILE A 1 210 ? 21.787 15.245 21.458 1.00 28.64 210 ILE A O 1
ATOM 1644 N N . GLY A 1 211 ? 21.850 13.668 19.859 1.00 27.78 211 GLY A N 1
ATOM 1645 C CA . GLY A 1 211 ? 23.280 13.402 19.964 1.00 27.96 211 GLY A CA 1
ATOM 1646 C C . GLY A 1 211 ? 23.752 12.208 20.784 1.00 26.52 211 GLY A C 1
ATOM 1647 O O . GLY A 1 211 ? 24.948 11.930 20.811 1.00 26.58 211 GLY A O 1
ATOM 1648 N N . LEU A 1 212 ? 22.846 11.519 21.470 1.00 24.88 212 LEU A N 1
ATOM 1649 C CA . LEU A 1 212 ? 23.204 10.282 22.202 1.00 24.59 212 LEU A CA 1
ATOM 1650 C C . LEU A 1 212 ? 23.610 9.112 21.293 1.00 24.80 212 LEU A C 1
ATOM 1651 O O . LEU A 1 212 ? 23.085 8.956 20.194 1.00 26.08 212 LEU A O 1
ATOM 1656 N N . ILE A 1 213 ? 24.519 8.278 21.785 1.00 25.02 213 ILE A N 1
ATOM 1657 C CA . ILE A 1 213 ? 24.980 7.085 21.087 1.00 26.16 213 ILE A CA 1
ATOM 1658 C C . ILE A 1 213 ? 24.474 5.878 21.880 1.00 26.00 213 ILE A C 1
ATOM 1659 O O . ILE A 1 213 ? 24.837 5.691 23.020 1.00 25.37 213 ILE A O 1
ATOM 1664 N N . VAL A 1 214 ? 23.591 5.089 21.280 1.00 26.84 214 VAL A N 1
ATOM 1665 C CA . VAL A 1 214 ? 22.939 3.994 21.989 1.00 27.06 214 VAL A CA 1
ATOM 1666 C C . VAL A 1 214 ? 23.553 2.648 21.615 1.00 29.35 214 VAL A C 1
ATOM 1667 O O . VAL A 1 214 ? 23.612 2.276 20.444 1.00 30.58 214 VAL A O 1
ATOM 1671 N N . PHE A 1 215 ? 24.027 1.950 22.643 1.00 29.87 215 PHE A N 1
ATOM 1672 C CA . PHE A 1 215 ? 24.617 0.637 22.516 1.00 32.73 215 PHE A CA 1
ATOM 1673 C C . PHE A 1 215 ? 23.643 -0.412 23.054 1.00 34.65 215 PHE A C 1
ATOM 1674 O O . PHE A 1 215 ? 22.738 -0.082 23.823 1.00 33.69 215 PHE A O 1
ATOM 1682 N N . PRO A 1 216 ? 23.820 -1.682 22.651 1.00 38.52 216 PRO A N 1
ATOM 1683 C CA . PRO A 1 216 ? 22.994 -2.772 23.195 1.00 41.18 216 PRO A CA 1
ATOM 1684 C C . PRO A 1 216 ? 22.962 -2.779 24.732 1.00 41.56 216 PRO A C 1
ATOM 1685 O O . PRO A 1 216 ? 21.906 -2.974 25.344 1.00 42.00 216 PRO A O 1
ATOM 1690 N N A MET B 1 1 ? 61.385 1.778 50.738 0.50 35.84 1 MET B N 1
ATOM 1691 N N B MET B 1 1 ? 59.291 0.606 50.664 0.50 37.01 1 MET B N 1
ATOM 1692 C CA A MET B 1 1 ? 60.047 1.261 51.165 0.50 34.91 1 MET B CA 1
ATOM 1693 C CA B MET B 1 1 ? 60.359 1.443 51.285 0.50 37.00 1 MET B CA 1
ATOM 1694 C C A MET B 1 1 ? 59.771 1.488 52.658 0.50 34.59 1 MET B C 1
ATOM 1695 C C B MET B 1 1 ? 59.996 1.816 52.722 0.50 35.65 1 MET B C 1
ATOM 1696 O O A MET B 1 1 ? 60.398 0.870 53.512 0.50 36.58 1 MET B O 1
ATOM 1697 O O B MET B 1 1 ? 60.819 1.650 53.614 0.50 37.31 1 MET B O 1
ATOM 1706 N N . ILE B 1 2 ? 58.794 2.337 52.956 1.00 32.79 2 ILE B N 1
ATOM 1707 C CA . ILE B 1 2 ? 58.352 2.607 54.338 1.00 32.22 2 ILE B CA 1
ATOM 1708 C C . ILE B 1 2 ? 57.081 1.788 54.598 1.00 31.80 2 ILE B C 1
ATOM 1709 O O . ILE B 1 2 ? 56.051 2.014 53.953 1.00 29.53 2 ILE B O 1
ATOM 1725 N N . ASP B 1 4 ? 54.360 -0.320 57.551 1.00 32.73 4 ASP B N 1
ATOM 1726 C CA . ASP B 1 4 ? 53.824 -0.583 58.887 1.00 33.88 4 ASP B CA 1
ATOM 1727 C C . ASP B 1 4 ? 54.165 0.473 59.938 1.00 33.52 4 ASP B C 1
ATOM 1728 O O . ASP B 1 4 ? 54.326 0.159 61.119 1.00 33.61 4 ASP B O 1
ATOM 1744 N N . CYS B 1 6 ? 53.224 4.159 61.945 1.00 32.74 6 CYS B N 1
ATOM 1745 C CA . CYS B 1 6 ? 52.175 5.085 62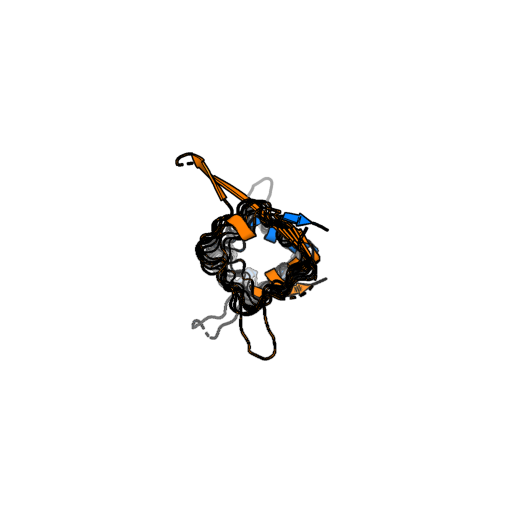.325 1.00 32.96 6 CYS B CA 1
ATOM 1746 C C . CYS B 1 6 ? 52.777 6.482 62.555 1.00 32.56 6 CYS B C 1
ATOM 1747 O O . CYS B 1 6 ? 53.678 6.637 63.378 1.00 33.25 6 CYS B O 1
ATOM 1750 N N . PHE B 1 7 ? 52.279 7.471 61.804 1.00 31.17 7 PHE B N 1
ATOM 1751 C CA . PHE B 1 7 ? 52.687 8.866 61.931 1.00 30.99 7 PHE B CA 1
ATOM 1752 C C . PHE B 1 7 ? 51.511 9.68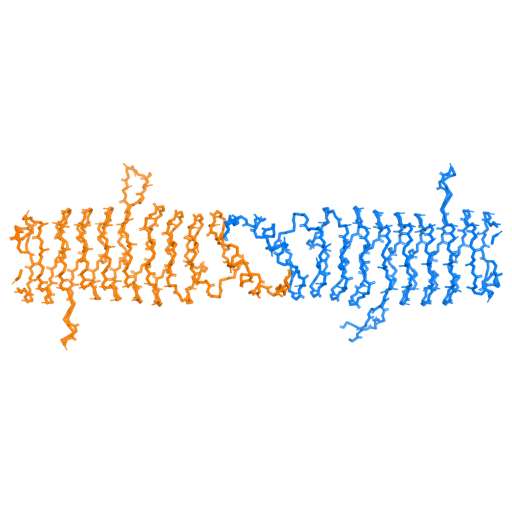5 62.472 1.00 31.42 7 PHE B C 1
ATOM 1753 O O . PHE B 1 7 ? 50.430 9.655 61.890 1.00 30.37 7 PHE B O 1
ATOM 1761 N N . GLU B 1 8 ? 51.724 10.395 63.586 1.00 32.55 8 GLU B N 1
ATOM 1762 C CA A GLU B 1 8 ? 50.685 11.176 64.262 0.50 33.52 8 GLU B CA 1
ATOM 1763 C CA B GLU B 1 8 ? 50.661 11.209 64.174 0.50 33.30 8 GLU B CA 1
ATOM 1764 C C . GLU B 1 8 ? 51.117 12.640 64.373 1.00 34.28 8 GLU B C 1
ATOM 1765 O O . GLU B 1 8 ? 52.155 12.914 64.988 1.00 34.86 8 GLU B O 1
ATOM 1776 N N . GLY B 1 9 ? 50.321 13.560 63.829 1.00 33.58 9 GLY B N 1
ATOM 1777 C CA . GLY B 1 9 ? 50.600 14.985 63.924 1.00 34.89 9 GLY B CA 1
ATOM 1778 C C . GLY B 1 9 ? 51.887 15.419 63.240 1.00 34.61 9 GLY B C 1
ATOM 1779 O O . GLY B 1 9 ? 52.469 16.432 63.610 1.00 35.89 9 GLY B O 1
ATOM 1780 N N . VAL B 1 10 ? 52.343 14.663 62.243 1.00 32.88 10 VAL B N 1
ATOM 1781 C CA . VAL B 1 10 ? 53.628 14.965 61.607 1.00 32.71 10 VAL B CA 1
ATOM 1782 C C . VAL B 1 10 ? 53.458 15.982 60.486 1.00 32.14 10 VAL B C 1
ATOM 1783 O O . VAL B 1 10 ? 52.596 15.827 59.618 1.00 30.18 10 VAL B O 1
ATOM 1787 N N . ARG B 1 11 ? 54.274 17.034 60.538 1.00 33.35 11 ARG B N 1
ATOM 1788 C CA . ARG B 1 11 ? 54.457 17.932 59.409 1.00 33.56 11 ARG B CA 1
ATOM 1789 C C . ARG B 1 11 ? 55.655 17.395 58.640 1.00 32.91 11 ARG B C 1
ATOM 1790 O O . ARG B 1 11 ? 56.809 17.513 59.072 1.00 34.28 11 ARG B O 1
ATOM 1798 N N . PHE B 1 12 ? 55.368 16.771 57.505 1.00 31.10 12 PHE B N 1
ATOM 1799 C CA . PHE B 1 12 ? 56.405 16.136 56.700 1.00 30.91 12 PHE B CA 1
ATOM 1800 C C . PHE B 1 12 ? 57.292 17.158 55.995 1.00 32.35 12 PHE B C 1
ATOM 1801 O O . PHE B 1 12 ? 56.876 18.284 55.750 1.00 32.63 12 PHE B O 1
ATOM 1809 N N . GLU B 1 13 ? 58.527 16.748 55.720 1.00 33.45 13 GLU B N 1
ATOM 1810 C CA . GLU B 1 13 ? 59.480 17.536 54.957 1.00 35.34 13 GLU B CA 1
ATOM 1811 C C . GLU B 1 13 ? 59.771 16.789 53.679 1.00 33.60 13 GLU B C 1
ATOM 1812 O O . GLU B 1 13 ? 59.504 15.590 53.598 1.00 32.32 13 GLU B O 1
ATOM 1818 N N . GLN B 1 14 ? 60.303 17.488 52.686 1.00 34.07 14 GLN B N 1
ATOM 1819 C CA . GLN B 1 14 ? 60.536 16.900 51.367 1.00 33.24 14 GLN B CA 1
ATOM 1820 C C . GLN B 1 14 ? 61.363 15.612 51.448 1.00 33.57 14 GLN B C 1
ATOM 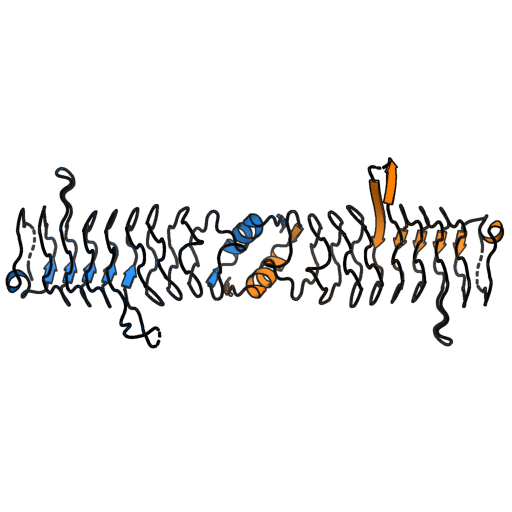1821 O O . GLN B 1 14 ? 61.050 14.626 50.778 1.00 32.48 14 GLN B O 1
ATOM 1827 N N . GLN B 1 15 ? 62.389 15.636 52.292 1.00 51.68 15 GLN B N 1
ATOM 1828 C CA . GLN B 1 15 ? 63.307 14.515 52.475 1.00 52.79 15 GLN B CA 1
ATOM 1829 C C . GLN B 1 15 ? 62.625 13.227 52.928 1.00 47.53 15 GLN B C 1
ATOM 1830 O O . GLN B 1 15 ? 63.080 12.147 52.582 1.00 49.69 15 GLN B O 1
ATOM 1836 N N . ASP B 1 16 ? 61.532 13.356 53.686 1.00 44.09 16 ASP B N 1
ATOM 1837 C CA . ASP B 1 16 ? 60.760 12.206 54.196 1.00 43.35 16 ASP B CA 1
ATOM 1838 C C . ASP B 1 16 ? 60.044 11.393 53.113 1.00 42.09 16 ASP B C 1
ATOM 1839 O O . ASP B 1 16 ? 59.636 10.250 53.364 1.00 44.09 16 ASP B O 1
ATOM 1844 N N . LEU B 1 17 ? 59.858 11.996 51.935 1.00 41.29 17 LEU B N 1
ATOM 1845 C CA . LEU B 1 17 ? 59.078 11.394 50.846 1.00 40.79 17 LEU B CA 1
ATOM 1846 C C . LEU B 1 17 ? 59.960 10.831 49.728 1.00 43.60 17 LEU B C 1
ATOM 1847 O O . LEU B 1 17 ? 59.444 10.415 48.678 1.00 44.35 17 LEU B O 1
ATOM 1852 N N . GLU B 1 18 ? 61.274 10.799 49.973 1.00 47.34 18 GLU B N 1
ATOM 1853 C CA . GLU B 1 18 ? 62.281 10.507 48.943 1.00 54.98 18 GLU B CA 1
ATOM 1854 C C . GLU B 1 18 ? 62.192 9.084 48.348 1.00 57.59 18 GLU B C 1
ATOM 1855 O O . GLU B 1 18 ? 62.277 8.909 47.126 1.00 62.54 18 GLU B O 1
ATOM 1861 N N . GLY B 1 19 ? 62.032 8.081 49.212 1.00 56.35 19 GLY B N 1
ATOM 1862 C CA . GLY B 1 19 ? 61.873 6.697 48.772 1.00 60.55 19 GLY B CA 1
ATOM 1863 C C . GLY B 1 19 ? 60.545 6.420 48.064 1.00 55.94 19 GLY B C 1
ATOM 1864 O O . GLY B 1 19 ? 60.397 5.385 47.414 1.00 60.26 19 GLY B O 1
ATOM 1865 N N . GLU B 1 20 ? 59.577 7.326 48.238 1.00 48.97 20 GLU B N 1
ATOM 1866 C CA . GLU B 1 20 ? 58.346 7.410 47.439 1.00 47.00 20 GLU B CA 1
ATOM 1867 C C . GLU B 1 20 ? 57.466 6.145 47.387 1.00 49.65 20 GLU B C 1
ATOM 1868 O O . GLU B 1 20 ? 56.675 5.975 46.461 1.00 50.86 20 GLU B O 1
ATOM 1874 N N . GLN B 1 21 ? 57.589 5.278 48.389 1.00 27.43 21 GLN B N 1
ATOM 1875 C CA . GLN B 1 21 ? 56.769 4.052 48.485 1.00 28.02 21 GLN B CA 1
ATOM 1876 C C . GLN B 1 21 ? 56.326 3.816 49.934 1.00 27.06 21 GLN B C 1
ATOM 1877 O O . GLN B 1 21 ? 57.159 3.639 50.818 1.00 28.01 21 GLN B O 1
ATOM 1883 N N . PHE B 1 22 ? 55.020 3.769 50.164 1.00 25.36 22 PHE B N 1
ATOM 1884 C CA . PHE B 1 22 ? 54.466 3.543 51.499 1.00 24.80 22 PHE B CA 1
ATOM 1885 C C . PHE B 1 22 ? 53.442 2.402 51.459 1.00 25.53 22 PHE B C 1
ATOM 1886 O O . PHE B 1 22 ? 52.635 2.315 50.526 1.00 24.92 22 PHE B O 1
ATOM 1894 N N . GLN B 1 23 ? 53.452 1.562 52.489 1.00 25.84 23 GLN B N 1
ATOM 1895 C CA . GLN B 1 23 ? 52.591 0.386 52.545 1.00 26.96 23 GLN B CA 1
ATOM 1896 C C . GLN B 1 23 ? 52.160 0.084 53.973 1.00 27.06 23 GLN B C 1
ATOM 1897 O O . GLN B 1 23 ? 52.994 -0.029 54.891 1.00 27.63 23 GLN B O 1
ATOM 1903 N N . GLY B 1 24 ? 50.856 -0.052 54.166 1.00 26.98 24 GLY B N 1
ATOM 1904 C CA . GLY B 1 24 ? 50.321 -0.378 55.482 1.00 28.57 24 GLY B CA 1
ATOM 1905 C C . GLY B 1 24 ? 50.605 0.671 56.556 1.00 28.06 24 GLY B C 1
ATOM 1906 O O . GLY B 1 24 ? 50.702 0.328 57.733 1.00 29.47 24 GLY B O 1
ATOM 1907 N N . CYS B 1 25 ? 50.714 1.942 56.165 1.00 26.19 25 CYS B N 1
ATOM 1908 C CA . CYS B 1 25 ? 50.987 3.025 57.117 1.00 26.24 25 CYS B CA 1
ATOM 1909 C C . CYS B 1 25 ? 49.710 3.749 57.556 1.00 25.94 25 CYS B C 1
ATOM 1910 O O . CYS B 1 25 ? 48.688 3.752 56.847 1.00 25.87 25 CYS B O 1
ATOM 1913 N N . ARG B 1 26 ? 49.761 4.312 58.758 1.00 26.38 26 ARG B N 1
ATOM 1914 C CA . ARG B 1 26 ? 48.709 5.161 59.263 1.00 26.92 26 ARG B CA 1
ATOM 1915 C C . ARG B 1 26 ? 49.258 6.580 59.358 1.00 25.81 26 ARG B C 1
ATOM 1916 O O . ARG B 1 26 ? 50.338 6.806 59.924 1.00 25.93 26 ARG B O 1
ATOM 1924 N N . PHE B 1 27 ? 48.518 7.515 58.767 1.00 24.97 27 PHE B N 1
ATOM 1925 C CA . PHE B 1 27 ? 48.791 8.940 58.871 1.00 24.74 27 PHE B CA 1
ATOM 1926 C C . PHE B 1 27 ? 47.623 9.614 59.592 1.00 26.06 27 PHE B C 1
ATOM 1927 O O . PHE B 1 27 ? 46.535 9.771 59.020 1.00 26.00 27 PHE B O 1
ATOM 1935 N N . ILE B 1 28 ? 47.866 10.016 60.838 1.00 27.47 28 ILE B N 1
ATOM 1936 C CA . ILE B 1 28 ? 46.853 10.613 61.702 1.00 29.45 28 ILE B CA 1
ATOM 1937 C C . ILE B 1 28 ? 47.146 12.099 61.899 1.00 29.91 28 ILE B C 1
ATOM 1938 O O . ILE B 1 28 ? 48.091 12.455 62.602 1.00 30.11 28 ILE B O 1
ATOM 1943 N N . GLY B 1 29 ? 46.330 12.959 61.280 1.00 29.14 29 GLY B N 1
ATOM 1944 C CA . GLY B 1 29 ? 46.454 14.396 61.448 1.00 29.77 29 GLY B CA 1
ATOM 1945 C C . GLY B 1 29 ? 47.781 14.923 60.933 1.00 28.14 29 GLY B C 1
ATOM 1946 O O . GLY B 1 29 ? 48.414 15.754 61.578 1.00 28.86 29 GLY B O 1
ATOM 1947 N N . CYS B 1 30 ? 48.208 14.419 59.780 1.00 25.65 30 CYS B N 1
ATOM 1948 C CA . CYS B 1 30 ? 49.496 14.779 59.202 1.00 24.73 30 CYS B CA 1
ATOM 1949 C C . CYS B 1 30 ? 49.328 15.830 58.115 1.00 24.02 30 CYS B C 1
ATOM 1950 O O . CYS B 1 30 ? 48.283 15.928 57.471 1.00 23.51 30 CYS B O 1
ATOM 1953 N N . ASN B 1 31 ? 50.372 16.620 57.925 1.00 24.28 31 ASN B N 1
ATOM 1954 C CA . ASN B 1 31 ? 50.391 17.661 56.923 1.00 24.09 31 ASN B CA 1
ATOM 1955 C C . ASN B 1 31 ? 51.474 17.404 55.884 1.00 22.98 31 ASN B C 1
ATOM 1956 O O . ASN B 1 31 ? 52.662 17.444 56.195 1.00 24.14 31 ASN B O 1
ATOM 1961 N N . PHE B 1 32 ? 51.049 17.118 54.659 1.00 21.88 32 PHE B N 1
ATOM 1962 C CA . PHE B 1 32 ? 51.937 16.956 53.509 1.00 21.19 32 PHE B CA 1
ATOM 1963 C C . PHE B 1 32 ? 51.931 18.212 52.610 1.00 21.60 32 PHE B C 1
ATOM 1964 O O . PHE B 1 32 ? 52.555 18.210 51.541 1.00 20.95 32 PHE B O 1
ATOM 1972 N N . SER B 1 33 ? 51.215 19.267 53.016 1.00 22.47 33 SER B N 1
ATOM 1973 C CA . SER B 1 33 ? 50.884 20.367 52.097 1.00 23.09 33 SER B CA 1
ATOM 1974 C C . SER B 1 33 ? 52.084 20.991 51.397 1.00 23.32 33 SER B C 1
ATOM 1975 O O . SER B 1 33 ? 53.121 21.209 52.015 1.00 24.22 33 SER B O 1
ATOM 1978 N N . TRP B 1 34 ? 51.918 21.286 50.105 1.00 23.26 34 TRP B N 1
ATOM 1979 C CA . TRP B 1 34 ? 52.940 21.967 49.286 1.00 24.39 34 TRP B CA 1
ATOM 1980 C C . TRP B 1 34 ? 54.259 21.188 49.165 1.00 24.09 34 TRP B C 1
ATOM 1981 O O . TRP B 1 34 ? 55.310 21.763 48.875 1.00 25.76 34 TRP B O 1
ATOM 1992 N N . LEU B 1 35 ? 54.198 19.877 49.374 1.00 23.05 35 LEU B N 1
ATOM 1993 C CA . LEU B 1 35 ? 55.354 19.023 49.165 1.00 23.25 35 LEU B CA 1
ATOM 1994 C C . LEU B 1 35 ? 55.266 18.294 47.819 1.00 22.97 35 LEU B C 1
ATOM 1995 O O . LEU B 1 35 ? 54.200 18.234 47.206 1.00 21.72 35 LEU B O 1
ATOM 2000 N N . ASP B 1 36 ? 56.398 17.752 47.361 1.00 23.96 36 ASP B N 1
ATOM 2001 C CA . ASP B 1 36 ? 56.465 17.063 46.077 1.00 24.32 36 ASP B CA 1
ATOM 2002 C C . ASP B 1 36 ? 56.286 15.569 46.323 1.00 23.11 36 ASP B C 1
ATOM 2003 O O . ASP B 1 36 ? 57.205 14.900 46.792 1.00 23.78 36 ASP B O 1
ATOM 2008 N N . LEU B 1 37 ? 55.095 15.073 45.995 1.00 21.85 37 LEU B N 1
ATOM 2009 C CA . LEU B 1 37 ? 54.747 13.655 46.117 1.00 20.84 37 LEU B CA 1
ATOM 2010 C C . LEU B 1 37 ? 54.613 12.995 44.755 1.00 21.69 37 LEU B C 1
ATOM 2011 O O . LEU B 1 37 ? 54.011 11.921 44.643 1.00 21.73 37 LEU B O 1
ATOM 2016 N N . ALA B 1 38 ? 55.175 13.618 43.717 1.00 23.20 38 ALA B N 1
ATOM 2017 C CA . ALA B 1 38 ? 55.086 13.064 42.371 1.00 24.76 38 ALA B CA 1
ATOM 2018 C C . ALA B 1 38 ? 55.681 11.650 42.367 1.00 25.55 38 ALA B C 1
ATOM 2019 O O . ALA B 1 38 ? 56.719 11.394 43.007 1.00 24.93 38 ALA B O 1
ATOM 2021 N N . GLU B 1 39 ? 54.985 10.740 41.678 1.00 25.95 39 GLU B N 1
ATOM 2022 C CA . GLU B 1 39 ? 55.361 9.318 41.555 1.00 27.51 39 GLU B CA 1
ATOM 2023 C C . GLU B 1 39 ? 55.362 8.519 42.865 1.00 26.33 39 GLU B C 1
ATOM 2024 O O . GLU B 1 39 ? 55.736 7.355 42.858 1.00 28.01 39 GLU B O 1
ATOM 2030 N N . CYS B 1 40 ? 54.896 9.109 43.971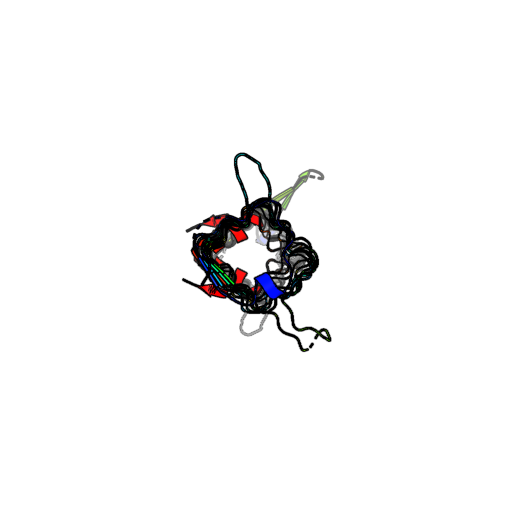 1.00 24.11 40 CYS B N 1
ATOM 2031 C CA . CYS B 1 40 ? 54.790 8.369 45.221 1.00 23.19 40 CYS B CA 1
ATOM 2032 C C . CYS B 1 40 ? 53.667 7.342 45.117 1.00 22.88 40 CYS B C 1
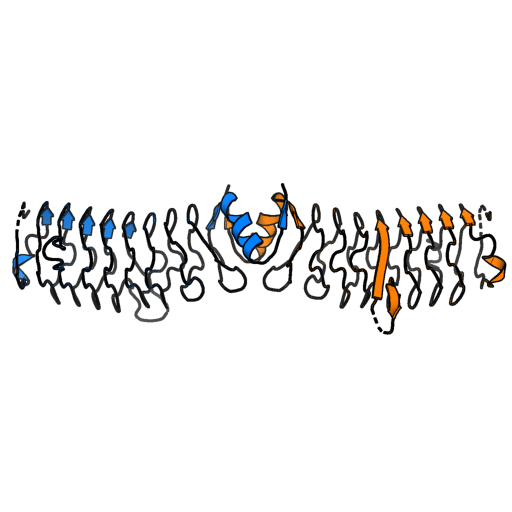ATOM 2033 O O . CYS B 1 40 ? 52.649 7.569 44.457 1.00 21.80 40 CYS B O 1
ATOM 2036 N N . ARG B 1 41 ? 53.881 6.207 45.768 1.00 23.01 41 ARG B N 1
ATOM 2037 C CA . ARG B 1 41 ? 52.918 5.131 45.764 1.00 23.89 41 ARG B CA 1
ATOM 2038 C C . ARG B 1 41 ? 52.537 4.794 47.209 1.00 23.07 41 ARG B C 1
ATOM 2039 O O . ARG B 1 41 ? 53.406 4.656 48.071 1.00 23.09 41 ARG B O 1
ATOM 2047 N N . PHE B 1 42 ? 51.235 4.721 47.468 1.00 18.60 42 PHE B N 1
ATOM 2048 C CA . PHE B 1 42 ? 50.688 4.416 48.795 1.00 18.63 42 PHE B CA 1
ATOM 2049 C C . PHE B 1 42 ? 49.749 3.213 48.615 1.00 19.50 42 PHE B C 1
ATOM 2050 O O . PHE B 1 42 ? 48.847 3.255 47.769 1.00 18.59 42 PHE B O 1
ATOM 2058 N N . VAL B 1 43 ? 49.956 2.147 49.385 1.00 20.60 43 VAL B N 1
ATOM 2059 C CA . VAL B 1 43 ? 49.107 0.966 49.298 1.00 21.15 43 VAL B CA 1
ATOM 2060 C C . VAL B 1 43 ? 48.604 0.581 50.682 1.00 21.79 43 VAL B C 1
ATOM 2061 O O . VAL B 1 43 ? 49.396 0.443 51.601 1.00 22.58 43 VAL B O 1
ATOM 2065 N N . ASP B 1 44 ? 47.298 0.385 50.838 1.00 22.18 44 ASP B N 1
ATOM 2066 C CA . ASP B 1 44 ? 46.728 -0.022 52.135 1.00 23.63 44 ASP B CA 1
ATOM 2067 C C . ASP B 1 44 ? 47.172 0.941 53.244 1.00 23.23 44 ASP B C 1
ATOM 2068 O O . ASP B 1 44 ? 47.602 0.517 54.292 1.00 24.58 44 ASP B O 1
ATOM 2073 N N . CYS B 1 45 ? 47.097 2.247 52.979 1.00 21.75 45 CYS B N 1
ATOM 2074 C CA . CYS B 1 45 ? 47.438 3.262 53.972 1.00 21.91 45 CYS B CA 1
ATOM 2075 C C . CYS B 1 45 ? 46.181 4.019 54.427 1.00 21.92 45 CYS B C 1
ATOM 2076 O O . CYS B 1 45 ? 45.281 4.285 53.631 1.00 21.25 45 CYS B O 1
ATOM 2079 N N . SER B 1 46 ? 46.126 4.346 55.714 1.00 22.93 46 SER B N 1
ATOM 2080 C CA . SER B 1 46 ? 45.076 5.209 56.239 1.00 23.54 46 SER B CA 1
ATOM 2081 C C . SER B 1 46 ? 45.558 6.647 56.396 1.00 22.72 46 SER B C 1
ATOM 2082 O O . SER B 1 46 ? 46.657 6.892 56.914 1.00 22.49 46 SER B O 1
ATOM 2085 N N . PHE B 1 47 ? 44.722 7.587 55.949 1.00 22.73 47 PHE B N 1
ATOM 2086 C CA . PHE B 1 47 ? 44.937 9.028 56.176 1.00 22.23 47 PHE B CA 1
ATOM 2087 C C . PHE B 1 47 ? 43.801 9.628 56.995 1.00 23.84 47 PHE B C 1
ATOM 2088 O O . PHE B 1 47 ? 43.696 10.850 57.111 1.00 24.30 47 PHE B O 1
ATOM 2096 N N . TYR B 1 48 ? 42.941 8.777 57.544 1.00 25.72 48 TYR B N 1
ATOM 2097 C CA . TYR B 1 48 ? 41.795 9.226 58.329 1.00 27.52 48 TYR B CA 1
ATOM 2098 C C . TYR B 1 48 ? 41.663 8.367 59.576 1.00 30.23 48 TYR B C 1
ATOM 2099 O O . TYR B 1 48 ? 41.625 7.129 59.497 1.00 29.93 48 TYR B O 1
ATOM 2108 N N . ASP B 1 49 ? 41.564 9.042 60.718 1.00 32.05 49 ASP B N 1
ATOM 2109 C CA . ASP B 1 49 ? 41.369 8.378 61.998 1.00 35.03 49 ASP B CA 1
ATOM 2110 C C . ASP B 1 49 ? 39.909 8.453 62.424 1.00 37.76 49 ASP B C 1
ATOM 2111 O O . ASP B 1 49 ? 39.393 9.532 62.730 1.00 38.60 49 ASP B O 1
ATOM 2116 N N . ARG B 1 50 ? 39.259 7.300 62.436 1.00 39.27 50 ARG B N 1
ATOM 2117 C CA . ARG B 1 50 ? 37.840 7.207 62.737 1.00 42.84 50 ARG B CA 1
ATOM 2118 C C . ARG B 1 50 ? 37.474 7.807 64.092 1.00 46.28 50 ARG B C 1
ATOM 2119 O O . ARG B 1 50 ? 36.535 8.582 64.174 1.00 48.33 50 ARG B O 1
ATOM 2121 N N . GLU B 1 51 ? 38.211 7.469 65.144 1.00 47.72 51 GLU B N 1
ATOM 2122 C CA . GLU B 1 51 ? 37.803 7.877 66.495 1.00 52.09 51 GLU B CA 1
ATOM 2123 C C . GLU B 1 51 ? 37.935 9.364 66.783 1.00 52.02 51 GLU B C 1
ATOM 2124 O O . GLU B 1 51 ? 37.056 9.949 67.416 1.00 55.08 51 GLU B O 1
ATOM 2130 N N . SER B 1 52 ? 39.048 9.957 66.361 1.00 48.95 52 SER B N 1
ATOM 2131 C CA . SER B 1 52 ? 39.303 11.380 66.595 1.00 48.83 52 SER B CA 1
ATOM 2132 C C . SER B 1 52 ? 38.776 12.241 65.463 1.00 46.97 52 SER B C 1
ATOM 2133 O O . SER B 1 52 ? 38.761 13.458 65.569 1.00 47.69 52 SER B O 1
ATOM 2136 N N . GLU B 1 53 ? 38.368 11.601 64.372 1.00 44.94 53 GLU B N 1
ATOM 2137 C CA . GLU B 1 53 ? 37.904 12.291 63.164 1.00 42.98 53 GLU B CA 1
ATOM 2138 C C . GLU B 1 53 ? 38.956 13.243 62.574 1.00 39.99 53 GLU B C 1
ATOM 2139 O O . GLU B 1 53 ? 38.616 14.218 61.911 1.00 40.08 53 GLU B O 1
ATOM 2145 N N . GLN B 1 54 ? 40.230 12.929 62.797 1.00 37.86 54 GLN B N 1
ATOM 2146 C CA . GLN B 1 54 ? 41.336 13.677 62.220 1.00 34.86 54 GLN B CA 1
ATOM 2147 C C . GLN B 1 54 ? 41.580 13.218 60.790 1.00 31.19 54 GLN B C 1
ATOM 2148 O O . GLN B 1 54 ? 41.501 12.034 60.490 1.00 30.27 54 GLN B O 1
ATOM 2154 N N . SER B 1 55 ? 41.892 14.172 59.925 1.00 29.24 55 SER B N 1
ATOM 2155 C CA . SER B 1 55 ? 42.168 13.923 58.521 1.00 26.51 55 SER B CA 1
ATOM 2156 C C . SER B 1 55 ? 43.557 14.469 58.196 1.00 25.15 55 SER B C 1
ATOM 2157 O O . SER B 1 55 ? 44.242 15.001 59.094 1.00 26.71 55 SER B O 1
ATOM 2160 N N . CYS B 1 56 ? 43.991 14.312 56.947 1.00 23.08 56 CYS B N 1
ATOM 2161 C CA . CYS B 1 56 ? 45.294 14.829 56.509 1.00 22.36 56 CYS B CA 1
ATOM 2162 C C . CYS B 1 56 ? 45.170 16.010 55.525 1.00 21.81 56 CYS B C 1
ATOM 2163 O O . CYS B 1 56 ? 44.143 16.162 54.835 1.00 21.35 56 CYS B O 1
ATOM 2166 N N . LEU B 1 57 ? 46.214 16.847 55.508 1.00 21.37 57 LEU B N 1
ATOM 2167 C CA . LEU B 1 57 ? 46.317 17.986 54.602 1.00 21.69 57 LEU B CA 1
ATOM 2168 C C . LEU B 1 57 ? 47.317 17.656 53.487 1.00 20.80 57 LEU B C 1
ATOM 2169 O O . LEU B 1 57 ? 48.467 17.245 53.764 1.00 20.99 57 LEU B O 1
ATOM 2174 N N . LEU B 1 58 ? 46.868 17.810 52.241 1.00 20.23 58 LEU B N 1
ATOM 2175 C CA . LEU B 1 58 ? 47.710 17.646 51.051 1.00 19.70 58 LEU B CA 1
ATOM 2176 C C . LEU B 1 58 ? 47.491 18.821 50.098 1.00 20.16 58 LEU B C 1
ATOM 2177 O O . LEU B 1 58 ? 47.519 18.674 48.874 1.00 19.65 58 LEU B O 1
ATOM 2182 N N . GLN B 1 59 ? 47.304 19.998 50.697 1.00 21.58 59 GLN B N 1
ATOM 2183 C CA A GLN B 1 59 ? 46.985 21.214 49.969 0.50 22.39 59 GLN B CA 1
ATOM 2184 C CA B GLN B 1 59 ? 46.970 21.194 49.943 0.50 22.28 59 GLN B CA 1
ATOM 2185 C C . GLN B 1 59 ? 48.175 21.607 49.107 1.00 22.54 59 GLN B C 1
ATOM 2186 O O . GLN B 1 59 ? 49.303 21.698 49.606 1.00 22.68 59 G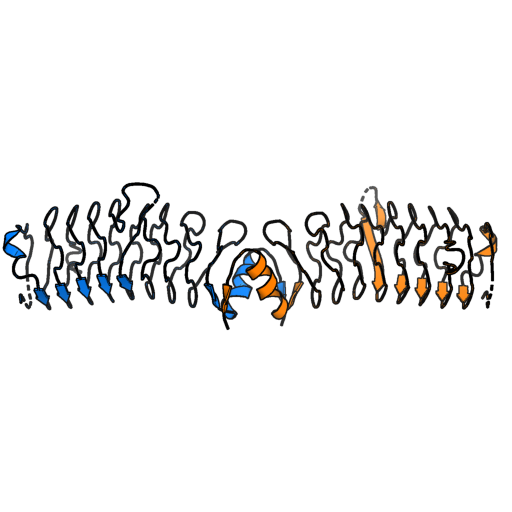LN B O 1
ATOM 2197 N N . GLY B 1 60 ? 47.927 21.828 47.822 1.00 22.70 60 GLY B N 1
ATOM 2198 C CA . GLY B 1 60 ? 48.963 22.304 46.913 1.00 23.67 60 GLY B CA 1
ATOM 2199 C C . GLY B 1 60 ? 50.082 21.330 46.612 1.00 22.74 60 GLY B C 1
ATOM 2200 O O . GLY B 1 60 ? 51.079 21.703 45.995 1.00 23.79 60 GLY B O 1
ATOM 2201 N N . CYS B 1 61 ? 49.902 20.072 47.012 1.00 21.76 61 CYS B N 1
ATOM 2202 C CA . CYS B 1 61 ? 50.881 19.031 46.737 1.00 21.38 61 CYS B CA 1
ATOM 2203 C C . CYS B 1 61 ? 51.095 18.804 45.247 1.00 21.07 61 CYS B C 1
ATOM 2204 O O . CYS B 1 61 ? 50.165 18.944 44.447 1.00 21.13 61 CYS B O 1
ATOM 2207 N N . ASP B 1 62 ? 52.317 18.439 44.881 1.00 21.11 62 ASP B N 1
ATOM 2208 C CA . ASP B 1 62 ? 52.553 17.854 43.581 1.00 21.54 62 ASP B CA 1
ATOM 2209 C C . ASP B 1 62 ? 52.211 16.358 43.693 1.00 19.75 62 ASP B C 1
ATOM 2210 O O . ASP B 1 62 ? 52.974 15.587 44.279 1.00 20.43 62 ASP B O 1
ATOM 2215 N N . LEU B 1 63 ? 51.061 15.969 43.158 1.00 18.91 63 LEU B N 1
ATOM 2216 C CA . LEU B 1 63 ? 50.608 14.567 43.130 1.00 18.23 63 LEU B CA 1
ATOM 2217 C C . LEU B 1 63 ? 50.668 13.954 41.727 1.00 18.73 63 LEU B C 1
ATOM 2218 O O . LEU B 1 63 ? 50.040 12.923 41.463 1.00 19.44 63 LEU B O 1
ATOM 2223 N N . ARG B 1 64 ? 51.450 14.545 40.828 1.00 23.38 64 ARG B N 1
ATOM 2224 C CA . ARG B 1 64 ? 51.479 14.051 39.467 1.00 24.94 64 ARG B CA 1
ATOM 2225 C C . ARG B 1 64 ? 52.046 12.636 39.429 1.00 25.07 64 ARG B C 1
ATOM 2226 O O . ARG B 1 64 ? 53.100 12.363 40.004 1.00 24.67 64 ARG B O 1
ATOM 2234 N N . GLU B 1 65 ? 51.303 11.747 38.776 1.00 24.67 65 GLU B N 1
ATOM 2235 C CA . GLU B 1 65 ? 51.625 10.322 38.709 1.00 25.41 65 GLU B CA 1
ATOM 2236 C C . GLU B 1 65 ? 51.801 9.637 40.066 1.00 24.12 65 GLU B C 1
ATOM 2237 O O . GLU B 1 65 ? 52.393 8.574 40.126 1.00 25.20 65 GLU B O 1
ATOM 2243 N N . ALA B 1 66 ? 51.266 10.218 41.144 1.00 22.41 66 ALA B N 1
ATOM 2244 C CA . ALA B 1 66 ? 51.112 9.494 42.400 1.00 21.55 66 ALA B CA 1
ATOM 2245 C C . ALA B 1 66 ? 50.042 8.402 42.234 1.00 20.77 66 ALA B C 1
ATOM 2246 O O . ALA B 1 66 ? 49.114 8.528 41.418 1.00 20.41 66 ALA B O 1
ATOM 2248 N N . SER B 1 67 ? 50.180 7.326 42.994 1.00 20.85 67 SER B N 1
ATOM 2249 C CA . SER B 1 67 ? 49.169 6.275 43.003 1.00 20.63 67 SER B CA 1
ATOM 2250 C C . SER B 1 67 ? 48.798 5.872 44.426 1.00 19.41 67 SER B C 1
ATOM 2251 O O . SER B 1 67 ? 49.664 5.776 45.294 1.00 20.09 67 SER B O 1
ATOM 2254 N N . PHE B 1 68 ? 47.496 5.691 44.644 1.00 18.37 68 PHE B N 1
ATOM 2255 C CA . PHE B 1 68 ? 46.904 5.284 45.916 1.00 17.94 68 PHE B CA 1
ATOM 2256 C C . PHE B 1 68 ? 46.009 4.068 45.670 1.00 17.89 68 PHE B C 1
ATOM 2257 O O . PHE B 1 68 ? 45.043 4.129 44.904 1.00 18.34 68 PHE B O 1
ATOM 2265 N N . LEU B 1 69 ? 46.335 2.967 46.318 1.00 18.11 69 LEU B N 1
ATOM 2266 C CA . LEU B 1 69 ? 45.578 1.738 46.191 1.00 18.26 69 LEU B CA 1
ATOM 2267 C C . LEU B 1 69 ? 45.036 1.357 47.551 1.00 18.02 69 LEU B C 1
ATOM 2268 O O . LEU B 1 69 ? 45.796 1.205 48.497 1.00 18.58 69 LEU B O 1
ATOM 2273 N N . ARG B 1 70 ? 43.725 1.172 47.632 1.00 18.59 70 ARG B N 1
ATOM 2274 C CA . ARG B 1 70 ? 43.053 0.796 48.875 1.00 19.45 70 ARG B CA 1
ATOM 2275 C C . ARG B 1 70 ? 43.500 1.661 50.039 1.00 19.73 70 ARG B C 1
ATOM 2276 O O . ARG B 1 70 ? 43.792 1.163 51.122 1.00 21.42 70 ARG B O 1
ATOM 2284 N N . CYS B 1 71 ? 43.516 2.970 49.828 1.00 19.10 71 CYS B N 1
ATOM 2285 C CA . CYS B 1 71 ? 43.801 3.880 50.904 1.00 19.43 71 CYS B CA 1
ATOM 2286 C C . CYS B 1 71 ? 42.514 4.455 51.495 1.00 19.88 71 CYS B C 1
ATOM 2287 O O . CYS B 1 71 ? 41.488 4.555 50.821 1.00 20.06 71 CYS B O 1
ATOM 2290 N N . ASP B 1 72 ? 42.578 4.862 52.748 1.00 19.81 72 ASP B N 1
ATOM 2291 C CA . ASP B 1 72 ? 41.488 5.621 53.300 1.00 20.83 72 ASP B CA 1
ATOM 2292 C C . ASP B 1 72 ? 41.856 7.124 53.261 1.00 20.11 72 ASP B C 1
ATOM 2293 O O . ASP B 1 72 ? 42.661 7.594 54.050 1.00 20.26 72 ASP B O 1
ATOM 2298 N N . LEU B 1 73 ? 41.257 7.836 52.306 1.00 19.50 73 LEU B N 1
ATOM 2299 C CA . LEU B 1 73 ? 41.494 9.260 52.077 1.00 18.99 73 LEU B CA 1
ATOM 2300 C C . LEU B 1 73 ? 40.285 10.101 52.501 1.00 20.07 73 LEU B C 1
ATOM 2301 O O . LEU B 1 73 ? 40.138 11.247 52.033 1.00 19.87 73 LEU B O 1
ATOM 2306 N N . THR B 1 74 ? 39.443 9.535 53.381 1.00 20.85 74 THR B N 1
ATOM 2307 C CA . THR B 1 74 ? 38.300 10.237 53.947 1.00 22.47 74 THR B CA 1
ATOM 2308 C C . THR B 1 74 ? 38.726 11.638 54.440 1.00 22.99 74 THR B C 1
ATOM 2309 O O . THR B 1 74 ? 39.665 11.774 55.224 1.00 22.55 74 THR B O 1
ATOM 2313 N N . MET B 1 75 ? 38.023 12.660 53.938 1.00 23.42 75 MET B N 1
ATOM 2314 C CA . MET B 1 75 ? 38.211 14.067 54.294 1.00 24.22 75 MET B CA 1
ATOM 2315 C C . MET B 1 75 ? 39.598 14.660 53.967 1.00 22.75 75 MET B C 1
ATOM 2316 O O . MET B 1 75 ? 39.911 15.756 54.409 1.00 22.99 75 MET B O 1
ATOM 2321 N N . ALA B 1 76 ? 40.391 13.976 53.147 1.00 20.69 76 ALA B N 1
ATOM 2322 C CA . ALA B 1 76 ? 41.705 14.492 52.779 1.00 19.83 76 ALA B CA 1
ATOM 2323 C C . ALA B 1 76 ? 41.533 15.799 52.037 1.00 20.19 76 ALA B C 1
ATOM 2324 O O . ALA B 1 76 ? 40.674 15.917 51.152 1.00 20.08 76 ALA B O 1
ATOM 2326 N N . ASP B 1 77 ? 42.336 16.791 52.406 1.00 20.83 77 ASP B N 1
ATOM 2327 C CA . ASP B 1 77 ? 42.322 18.045 51.694 1.00 21.16 77 ASP B CA 1
ATOM 2328 C C . ASP B 1 77 ? 43.424 18.018 50.635 1.00 20.03 77 ASP B C 1
ATOM 2329 O O . ASP B 1 77 ? 44.598 18.251 50.939 1.00 19.97 77 ASP B O 1
ATOM 2334 N N . CYS B 1 78 ? 43.013 17.749 49.392 1.00 19.28 78 CYS B N 1
ATOM 2335 C CA . CYS B 1 78 ? 43.903 17.801 48.230 1.00 19.11 78 CYS B CA 1
ATOM 2336 C C . CYS B 1 78 ? 43.665 19.046 47.367 1.00 19.90 78 CYS B C 1
ATOM 2337 O O . CYS B 1 78 ? 44.021 19.070 46.181 1.00 20.70 78 CYS B O 1
ATOM 2340 N N . SER B 1 79 ? 43.074 20.083 47.952 1.00 20.41 79 SER B N 1
ATOM 2341 C CA . SER B 1 79 ? 42.760 21.274 47.199 1.00 21.36 79 SER B CA 1
ATOM 2342 C C . SER B 1 79 ? 44.038 21.941 46.678 1.00 21.86 79 SER B C 1
ATOM 2343 O O . SER B 1 79 ? 45.092 21.859 47.309 1.00 22.02 79 SER B O 1
ATOM 2346 N N . ARG B 1 80 ? 43.946 22.534 45.500 1.00 22.25 80 ARG B N 1
ATOM 2347 C CA A ARG B 1 80 ? 45.029 23.292 44.886 0.50 23.46 80 ARG B CA 1
ATOM 2348 C CA B ARG B 1 80 ? 45.045 23.293 44.883 0.50 23.82 80 ARG B CA 1
ATOM 2349 C C . ARG B 1 80 ? 46.201 22.403 44.421 1.00 22.92 80 ARG B C 1
ATOM 2350 O O . ARG B 1 80 ? 47.196 22.907 43.933 1.00 24.09 80 ARG B O 1
ATOM 2365 N N . SER B 1 81 ? 46.031 21.086 44.476 1.00 21.78 81 SER B N 1
ATOM 2366 C CA . SER B 1 81 ? 47.112 20.180 44.093 1.00 21.90 81 SER B CA 1
ATOM 2367 C C . SER B 1 81 ? 47.289 20.037 42.579 1.00 22.51 81 SER B C 1
ATOM 2368 O O . SER B 1 81 ? 46.400 20.391 41.794 1.00 23.38 81 SER B O 1
ATOM 2371 N N . GLN B 1 82 ? 48.469 19.562 42.190 1.00 26.02 82 GLN B N 1
ATOM 2372 C CA A GLN B 1 82 ? 48.771 19.178 40.812 0.50 23.91 82 GLN B CA 1
ATOM 2373 C CA B GLN B 1 82 ? 48.742 19.185 40.809 0.50 23.95 82 GLN B CA 1
ATOM 2374 C C . GLN B 1 82 ? 48.561 17.669 40.703 1.00 21.67 82 GLN B C 1
ATOM 2375 O O . GLN B 1 82 ? 49.329 16.880 41.291 1.00 20.66 82 GLN B O 1
ATOM 2386 N N . CYS B 1 83 ? 47.528 17.273 39.968 1.00 21.30 83 CYS B N 1
ATOM 2387 C CA . CYS B 1 83 ? 47.100 15.874 39.893 1.00 19.73 83 CYS B CA 1
ATOM 2388 C C . CYS B 1 83 ? 47.116 15.208 38.503 1.00 20.09 83 CYS B C 1
ATOM 2389 O O . CYS B 1 83 ? 46.524 14.147 38.320 1.00 20.04 83 CYS B O 1
ATOM 2392 N N . LEU B 1 84 ? 47.818 15.788 37.534 1.00 21.41 84 LEU B N 1
ATOM 2393 C CA . LEU B 1 84 ? 47.991 15.132 36.230 1.00 22.31 84 LEU B CA 1
ATOM 2394 C C . LEU B 1 84 ? 48.510 13.694 36.407 1.00 21.69 84 LEU B C 1
ATOM 2395 O O . LEU B 1 84 ? 49.536 13.466 37.056 1.00 21.10 84 LEU B O 1
ATOM 2400 N N . GLY B 1 85 ? 47.796 12.749 35.806 1.00 22.82 85 GLY B N 1
ATOM 2401 C CA . GLY B 1 85 ? 48.116 11.342 35.871 1.00 23.53 85 GLY B CA 1
ATOM 2402 C C . GLY B 1 85 ? 47.883 10.663 37.212 1.00 21.59 85 GLY B C 1
ATOM 2403 O O . GLY B 1 85 ? 48.242 9.497 37.384 1.00 22.44 85 GLY B O 1
ATOM 2404 N N . LEU B 1 86 ? 47.274 11.363 38.157 1.00 19.40 86 LEU B N 1
ATOM 2405 C CA . LEU B 1 86 ? 47.002 10.767 39.455 1.00 18.22 86 LEU B CA 1
ATOM 2406 C C . LEU B 1 86 ? 46.178 9.484 39.307 1.00 18.83 86 LEU B C 1
ATOM 2407 O O . LEU B 1 86 ? 45.222 9.432 38.526 1.00 19.32 86 LEU B O 1
ATOM 2412 N N . GLU B 1 87 ? 46.544 8.481 40.096 1.00 18.54 87 GLU B N 1
ATOM 2413 C CA . GLU B 1 87 ? 45.809 7.236 40.167 1.00 19.79 87 GLU B CA 1
ATOM 2414 C C . GLU B 1 87 ? 45.238 6.980 41.567 1.00 18.47 87 GLU B C 1
ATOM 2415 O O . GLU B 1 87 ? 45.981 6.912 42.546 1.00 17.80 87 GLU B O 1
ATOM 2421 N N . LEU B 1 88 ? 43.914 6.855 41.643 1.00 18.50 88 LEU B N 1
ATOM 2422 C CA . LEU B 1 88 ? 43.230 6.387 42.839 1.00 18.20 88 LEU B CA 1
ATOM 2423 C C . LEU B 1 88 ? 42.442 5.141 42.480 1.00 18.87 88 LEU B C 1
ATOM 2424 O O . LEU B 1 88 ? 41.493 5.196 41.670 1.00 20.57 88 LEU B O 1
ATOM 2429 N N . ARG B 1 89 ? 42.831 4.020 43.069 1.00 19.45 89 ARG B N 1
ATOM 2430 C CA . ARG B 1 89 ? 42.125 2.762 42.846 1.00 21.23 89 ARG B CA 1
ATOM 2431 C C . ARG B 1 89 ? 41.583 2.210 44.163 1.00 20.02 89 ARG B C 1
ATOM 2432 O O . ARG B 1 89 ? 42.340 2.017 45.127 1.00 20.35 89 ARG B O 1
ATOM 2440 N N . ASP B 1 90 ? 40.285 1.935 44.185 1.00 20.38 90 ASP B N 1
ATOM 2441 C CA . ASP B 1 90 ? 39.625 1.229 45.291 1.00 20.43 90 ASP B CA 1
ATOM 2442 C C . ASP B 1 90 ? 39.825 1.902 46.656 1.00 19.24 90 ASP B C 1
ATOM 2443 O O . ASP B 1 90 ? 40.025 1.223 47.672 1.00 19.73 90 ASP B O 1
ATOM 2448 N N . CYS B 1 91 ? 39.750 3.233 46.672 1.00 18.32 91 CYS B N 1
ATOM 2449 C CA . CYS B 1 91 ? 39.978 3.998 47.893 1.00 18.54 91 CYS B CA 1
ATOM 2450 C C . CYS B 1 91 ? 38.668 4.380 48.550 1.00 19.39 91 CYS B C 1
ATOM 2451 O O . CYS B 1 91 ? 37.649 4.567 47.879 1.00 20.44 91 CYS B O 1
ATOM 2454 N N . GLN B 1 92 ? 38.698 4.503 49.871 1.00 21.16 92 GLN B N 1
ATOM 2455 C CA . GLN B 1 92 ? 37.658 5.216 50.603 1.00 22.97 92 GLN B CA 1
ATOM 2456 C C . GLN B 1 92 ? 38.030 6.699 50.536 1.00 24.08 92 GLN B C 1
ATOM 2457 O O . GLN B 1 92 ? 39.086 7.105 51.030 1.00 24.59 92 GLN B O 1
ATOM 2463 N N . ALA B 1 93 ? 37.197 7.502 49.879 1.00 20.59 93 ALA B N 1
ATOM 2464 C CA . ALA B 1 93 ? 37.502 8.929 49.690 1.00 19.94 93 ALA B CA 1
ATOM 2465 C C . ALA B 1 93 ? 36.294 9.830 49.999 1.00 20.82 93 ALA B C 1
ATOM 2466 O O . ALA B 1 93 ? 36.086 10.872 49.369 1.00 20.72 93 ALA B O 1
ATOM 2468 N N . LEU B 1 94 ? 35.507 9.411 50.990 1.00 22.52 94 LEU B N 1
ATOM 2469 C CA . LEU B 1 94 ? 34.351 10.152 51.445 1.00 23.65 94 LEU B CA 1
ATOM 2470 C C . LEU B 1 94 ? 34.785 11.562 51.804 1.00 23.47 94 LEU B C 1
ATOM 2471 O O . LEU B 1 94 ? 35.622 11.757 52.685 1.00 23.43 94 LEU B O 1
ATOM 2476 N N . GLY B 1 95 ? 34.212 12.542 51.121 1.00 23.12 95 GLY B N 1
ATOM 2477 C CA . GLY B 1 95 ? 34.481 13.942 51.442 1.00 23.73 95 GLY B CA 1
ATOM 2478 C C . GLY B 1 95 ? 35.855 14.453 51.038 1.00 22.25 95 GLY B C 1
ATOM 2479 O O . GLY B 1 95 ? 36.269 15.499 51.515 1.00 23.28 95 GLY B O 1
ATOM 2480 N N . ILE B 1 96 ? 36.554 13.742 50.155 1.00 20.72 96 ILE B N 1
ATOM 2481 C CA . ILE B 1 96 ? 37.848 14.205 49.660 1.00 20.10 96 ILE B CA 1
ATOM 2482 C C . ILE B 1 96 ? 37.661 15.563 48.945 1.00 20.18 96 ILE B C 1
ATOM 2483 O O . ILE B 1 96 ? 36.668 15.794 48.258 1.00 20.29 96 ILE B O 1
ATOM 2488 N N . ASN B 1 97 ? 38.605 16.465 49.137 1.00 20.23 97 ASN B N 1
ATOM 2489 C CA . ASN B 1 97 ? 38.516 17.799 48.568 1.00 20.72 97 ASN B CA 1
ATOM 2490 C C . ASN B 1 97 ? 39.544 17.972 47.459 1.00 20.12 97 ASN B C 1
ATOM 2491 O O . ASN B 1 97 ? 40.762 17.948 47.711 1.00 19.66 97 ASN B O 1
ATOM 2496 N N . PHE B 1 98 ? 39.042 18.118 46.236 1.00 19.37 98 PHE B N 1
ATOM 2497 C CA . PHE B 1 98 ? 39.869 18.383 45.058 1.00 19.18 98 PHE B CA 1
ATOM 2498 C C . PHE B 1 98 ? 39.603 19.756 44.446 1.00 20.35 98 PHE B C 1
ATOM 2499 O O . PHE B 1 98 ? 40.036 20.028 43.331 1.00 20.42 98 PHE B O 1
ATOM 2507 N N . SER B 1 99 ? 38.884 20.612 45.160 1.00 21.78 99 SER B N 1
ATOM 2508 C CA . SER B 1 99 ? 38.625 21.943 44.661 1.00 23.32 99 SER B CA 1
ATOM 2509 C C . SER B 1 99 ? 39.931 22.663 44.327 1.00 23.35 99 SER B C 1
ATOM 2510 O O . SER B 1 99 ? 40.880 22.652 45.112 1.00 23.18 99 SER B O 1
ATOM 2513 N N . ARG B 1 100 ? 39.953 23.260 43.140 1.00 23.12 100 ARG B N 1
ATOM 2514 C CA . ARG B 1 100 ? 41.095 23.990 42.611 1.00 24.09 100 ARG B CA 1
ATOM 2515 C C . ARG B 1 100 ? 42.301 23.101 42.266 1.00 23.16 100 ARG B C 1
ATOM 2516 O O . ARG B 1 100 ? 43.379 23.631 41.929 1.00 23.67 100 ARG B O 1
ATOM 2524 N N . ALA B 1 101 ? 42.137 21.779 42.346 1.00 21.52 101 ALA B N 1
ATOM 2525 C CA . ALA B 1 101 ? 43.172 20.864 41.871 1.00 21.36 101 ALA B CA 1
ATOM 2526 C C . ALA B 1 101 ? 43.135 20.809 40.343 1.00 21.16 101 ALA B C 1
ATOM 2527 O O . ALA B 1 101 ? 42.063 20.870 39.723 1.00 21.30 101 ALA B O 1
ATOM 2529 N N . SER B 1 102 ? 44.300 20.646 39.738 1.00 21.86 102 SER B N 1
ATOM 2530 C CA . SER B 1 102 ? 44.393 20.446 38.304 1.00 21.87 102 SER B CA 1
ATOM 2531 C C . SER B 1 102 ? 44.664 18.978 37.997 1.00 21.28 102 SER B C 1
ATOM 2532 O O . SER B 1 102 ? 45.499 18.348 38.655 1.00 21.13 102 SER B O 1
ATOM 2535 N N . PHE B 1 103 ? 44.009 18.449 36.970 1.00 20.22 103 PHE B N 1
ATOM 2536 C CA . PHE B 1 103 ? 44.363 17.119 36.459 1.00 20.17 103 PHE B CA 1
ATOM 2537 C C . PHE B 1 103 ? 44.932 17.244 35.050 1.00 21.51 103 PHE B C 1
ATOM 2538 O O . PHE B 1 103 ? 44.835 16.315 34.244 1.00 21.41 103 PHE B O 1
ATOM 2546 N N . ALA B 1 104 ? 45.548 18.398 34.779 1.00 22.14 104 ALA B N 1
ATOM 2547 C CA . ALA B 1 104 ? 45.902 18.793 33.424 1.00 23.29 104 ALA B CA 1
ATOM 2548 C C . ALA B 1 104 ? 47.392 18.997 33.238 1.00 25.47 104 ALA B C 1
ATOM 2549 O O . ALA B 1 104 ? 48.119 19.339 34.189 1.00 26.20 104 ALA B O 1
ATOM 2551 N N . ASN B 1 105 ? 47.822 18.799 31.992 1.00 26.51 105 ASN B N 1
ATOM 2552 C CA . ASN B 1 105 ? 49.107 19.245 31.508 1.00 28.68 105 ASN B CA 1
ATOM 2553 C C . ASN B 1 105 ? 48.854 20.506 30.671 1.00 29.68 105 ASN B C 1
ATOM 2554 O O . ASN B 1 105 ? 48.272 20.436 29.585 1.00 28.23 105 ASN B O 1
ATOM 2559 N N . GLN B 1 106 ? 49.259 21.659 31.201 1.00 30.63 106 GLN B N 1
ATOM 2560 C CA . GLN B 1 106 ? 49.121 22.912 30.466 1.00 32.72 106 GLN B CA 1
ATOM 2561 C C . GLN B 1 106 ? 50.362 22.998 29.593 1.00 35.58 106 GLN B C 1
ATOM 2562 O O . GLN B 1 106 ? 51.389 23.564 29.989 1.00 37.25 106 GLN B O 1
ATOM 2568 N N . ILE B 1 107 ? 50.264 22.385 28.416 1.00 36.65 107 ILE B N 1
ATOM 2569 C CA . ILE B 1 107 ? 51.433 22.129 27.556 1.00 39.74 107 ILE B CA 1
ATOM 2570 C C . ILE B 1 107 ? 51.974 23.403 26.921 1.00 43.42 107 ILE B C 1
ATOM 2571 O O . ILE B 1 107 ? 53.183 23.535 26.700 1.00 45.96 107 ILE B O 1
ATOM 2576 N N . THR B 1 108 ? 51.064 24.324 26.619 1.00 43.48 108 THR B N 1
ATOM 2577 C CA . THR B 1 108 ? 51.411 25.654 26.152 1.00 46.49 108 THR B CA 1
ATOM 2578 C C . THR B 1 108 ? 50.421 26.587 26.819 1.00 45.01 108 THR B C 1
ATOM 2579 O O . THR B 1 108 ? 49.539 26.147 27.541 1.00 42.41 108 THR B O 1
ATOM 2583 N N . VAL B 1 109 ? 50.558 27.874 26.555 1.00 48.01 109 VAL B N 1
ATOM 2584 C CA . VAL B 1 109 ? 49.570 28.837 27.017 1.00 47.40 109 VAL B CA 1
ATOM 2585 C C . VAL B 1 109 ? 48.212 28.526 26.359 1.00 45.57 109 VAL B C 1
ATOM 2586 O O . VAL B 1 109 ? 47.150 28.662 26.986 1.00 44.44 109 VAL B O 1
ATOM 2601 N N . SER B 1 111 ? 47.109 25.441 25.035 1.00 38.63 111 SER B N 1
ATOM 2602 C CA A SER B 1 111 ? 46.685 24.039 25.029 0.50 36.21 111 SER B CA 1
ATOM 2603 C CA B SER B 1 111 ? 46.600 24.127 25.050 0.50 36.28 111 SER B CA 1
ATOM 2604 C C . SER B 1 111 ? 46.866 23.344 26.347 1.00 33.90 111 SER B C 1
ATOM 2605 O O . SER B 1 111 ? 47.855 23.567 27.031 1.00 34.41 111 SER B O 1
ATOM 2610 N N . TYR B 1 112 ? 45.962 22.415 26.633 1.00 31.29 112 TYR B N 1
ATOM 2611 C CA . TYR B 1 112 ? 46.070 21.517 27.766 1.00 29.07 112 TYR B CA 1
ATOM 2612 C C . TYR B 1 112 ? 45.351 20.191 27.412 1.00 27.66 112 TYR B C 1
ATOM 2613 O O . TYR B 1 112 ? 44.490 20.158 26.540 1.00 27.01 112 TYR B O 1
ATOM 2622 N N . PHE B 1 113 ? 45.713 19.123 28.107 1.00 26.41 113 PHE B N 1
ATOM 2623 C CA . PHE B 1 113 ? 44.907 17.891 28.148 1.00 25.36 113 PHE B CA 1
ATOM 2624 C C . PHE B 1 113 ? 44.982 17.349 29.571 1.00 23.98 113 PHE B C 1
ATOM 2625 O O . PHE B 1 113 ? 45.946 17.645 30.293 1.00 24.08 113 PHE B O 1
ATOM 2633 N N . CYS B 1 114 ? 43.950 16.599 29.961 1.00 22.43 114 CYS B N 1
ATOM 2634 C CA . CYS B 1 114 ? 43.840 15.992 31.277 1.00 21.12 114 CYS B CA 1
ATOM 2635 C C . CYS B 1 114 ? 44.225 14.523 31.227 1.00 21.69 114 CYS B C 1
ATOM 2636 O O . CYS B 1 114 ? 44.171 13.885 30.176 1.00 22.22 114 CYS B O 1
ATOM 2639 N N . GLU B 1 115 ? 44.614 14.000 32.378 1.00 21.25 115 GLU B N 1
ATOM 2640 C CA . GLU B 1 115 ? 44.810 12.570 32.549 1.00 21.98 115 GLU B CA 1
ATOM 2641 C C . GLU B 1 115 ? 44.568 12.260 34.026 1.00 20.75 115 GLU B C 1
ATOM 2642 O O . GLU B 1 115 ? 45.059 12.972 34.919 1.00 20.40 115 GLU B O 1
ATOM 2648 N N . ALA B 1 116 ? 43.761 11.233 34.273 1.00 19.81 116 ALA B N 1
ATOM 2649 C CA . ALA B 1 116 ? 43.508 10.767 35.627 1.00 19.15 116 ALA B CA 1
ATOM 2650 C C . ALA B 1 116 ? 42.970 9.358 35.560 1.00 18.77 116 ALA B C 1
ATOM 2651 O O . ALA B 1 116 ? 42.265 9.015 34.599 1.00 19.53 116 ALA B O 1
ATOM 2653 N N . HIS B 1 117 ? 43.307 8.548 36.562 1.00 18.69 117 HIS B N 1
ATOM 2654 C CA . HIS B 1 117 ? 42.836 7.149 36.636 1.00 19.00 117 HIS B CA 1
ATOM 2655 C C . HIS B 1 117 ? 42.181 6.894 37.982 1.00 18.11 117 HIS B C 1
ATOM 2656 O O . HIS B 1 117 ? 42.851 6.505 38.939 1.00 18.98 117 HIS B O 1
ATOM 2663 N N . LEU B 1 118 ? 40.881 7.162 38.053 1.00 17.17 118 LEU B N 1
ATOM 2664 C CA . LEU B 1 118 ? 40.114 7.089 39.301 1.00 17.07 118 LEU B CA 1
ATOM 2665 C C . LEU B 1 118 ? 38.994 6.044 39.162 1.00 17.54 118 LEU B C 1
ATOM 2666 O O . LEU B 1 118 ? 37.986 6.288 38.499 1.00 18.30 118 LEU B O 1
ATOM 2671 N N . THR B 1 119 ? 39.210 4.860 39.729 1.00 17.91 119 THR B N 1
ATOM 2672 C CA . THR B 1 119 ? 38.273 3.757 39.593 1.00 18.66 119 THR B CA 1
ATOM 2673 C C . THR B 1 119 ? 38.039 3.064 40.911 1.00 19.32 119 THR B C 1
ATOM 2674 O O . THR B 1 119 ? 38.952 2.949 41.747 1.00 19.74 119 THR B O 1
ATOM 2678 N N . GLY B 1 120 ? 36.818 2.577 41.096 1.00 20.28 120 GLY B N 1
ATOM 2679 C CA . GLY B 1 120 ? 36.454 1.811 42.287 1.00 20.98 120 GLY B CA 1
ATOM 2680 C C . GLY B 1 120 ? 36.485 2.564 43.600 1.00 20.42 120 GLY B C 1
ATOM 2681 O O . GLY B 1 120 ? 36.525 1.945 44.673 1.00 21.16 120 GLY B O 1
ATOM 2682 N N . ASN B 1 121 ? 36.419 3.890 43.535 1.00 19.16 121 ASN B N 1
ATOM 2683 C CA . ASN B 1 121 ? 36.495 4.713 44.734 1.00 18.89 121 ASN B CA 1
ATOM 2684 C C . ASN B 1 121 ? 35.116 5.098 45.254 1.00 20.08 121 ASN B C 1
ATOM 2685 O O . ASN B 1 121 ? 34.143 5.231 44.483 1.00 20.08 121 ASN B O 1
ATOM 2690 N N . ASN B 1 122 ? 35.022 5.270 46.565 1.00 20.62 122 ASN B N 1
ATOM 2691 C CA . ASN B 1 122 ? 33.880 5.969 47.139 1.00 21.90 122 ASN B CA 1
ATOM 2692 C C . ASN B 1 122 ? 34.182 7.474 47.225 1.00 20.96 122 ASN B C 1
ATOM 2693 O O . ASN B 1 122 ? 34.930 7.916 48.104 1.00 20.15 122 ASN B O 1
ATOM 2698 N N . PHE B 1 123 ? 33.608 8.238 46.290 1.00 20.70 123 PHE B N 1
ATOM 2699 C CA . PHE B 1 123 ? 33.704 9.700 46.283 1.00 20.04 123 PHE B CA 1
ATOM 2700 C C . PHE B 1 123 ? 32.423 10.345 46.843 1.00 21.57 123 PHE B C 1
ATOM 2701 O O . PHE B 1 123 ? 32.072 11.475 46.489 1.00 22.14 123 PHE B O 1
ATOM 2709 N N . SER B 1 124 ? 31.724 9.651 47.728 1.00 22.41 124 SER B N 1
ATOM 2710 C CA . SER B 1 124 ? 30.519 10.212 48.321 1.00 24.25 124 SER B CA 1
ATOM 2711 C C . SER B 1 124 ? 30.866 11.530 49.036 1.00 24.62 124 SER B C 1
ATOM 2712 O O . SER B 1 124 ? 31.835 11.596 49.794 1.00 23.47 124 SER B O 1
ATOM 2715 N N . TYR B 1 125 ? 30.058 12.561 48.786 1.00 25.58 125 TYR B N 1
ATOM 2716 C CA . TYR B 1 125 ? 30.252 13.890 49.375 1.00 26.71 125 TYR B CA 1
ATOM 2717 C C . TYR B 1 125 ? 31.606 14.526 49.077 1.00 24.87 125 TYR B C 1
ATOM 2718 O O . TYR B 1 125 ? 32.035 15.409 49.795 1.00 25.44 125 TYR B O 1
ATOM 2727 N N . ALA B 1 126 ? 32.271 14.087 48.009 1.00 23.37 126 ALA B N 1
ATOM 2728 C CA . ALA B 1 126 ? 33.553 14.687 47.617 1.00 22.23 126 ALA B CA 1
ATOM 2729 C C . ALA B 1 126 ? 33.327 16.093 47.060 1.00 22.64 126 ALA B C 1
ATOM 2730 O O . ALA B 1 126 ? 32.215 16.445 46.631 1.00 22.93 126 ALA B O 1
ATOM 2732 N N . ASN B 1 127 ? 34.379 16.907 47.099 1.00 22.14 127 ASN B N 1
ATOM 2733 C CA . ASN B 1 127 ? 34.349 18.207 46.481 1.00 22.57 127 ASN B CA 1
ATOM 2734 C C . ASN B 1 127 ? 35.227 18.268 45.233 1.00 21.33 127 ASN B C 1
ATOM 2735 O O . ASN B 1 127 ? 36.468 18.345 45.325 1.00 20.99 127 ASN B O 1
ATOM 2740 N N . PHE B 1 128 ? 34.571 18.253 44.074 1.00 20.86 128 PHE B N 1
ATOM 2741 C CA . PHE B 1 128 ? 35.228 18.408 42.776 1.00 20.03 128 PHE B CA 1
ATOM 2742 C C . PHE B 1 128 ? 34.766 19.709 42.074 1.00 21.00 128 PHE B C 1
ATOM 2743 O O . PHE B 1 128 ? 34.829 19.801 40.848 1.00 20.01 128 PHE B O 1
ATOM 2751 N N . GLU B 1 129 ? 34.316 20.699 42.852 1.00 22.34 129 GLU B N 1
ATOM 2752 C CA . GLU B 1 129 ? 33.834 21.983 42.309 1.00 24.14 129 GLU B CA 1
ATOM 2753 C C . GLU B 1 129 ? 34.857 22.622 41.347 1.00 23.51 129 GLU B C 1
ATOM 2754 O O . GLU B 1 129 ? 36.020 22.761 41.682 1.00 22.61 129 GLU B O 1
ATOM 2760 N N . GLY B 1 130 ? 34.413 22.932 40.131 1.00 23.68 130 GLY B N 1
ATOM 2761 C CA . GLY B 1 130 ? 35.256 23.562 39.116 1.00 23.55 130 GLY B CA 1
ATOM 2762 C C . GLY B 1 130 ? 36.330 22.712 38.455 1.00 22.04 130 GLY B C 1
ATOM 2763 O O . GLY B 1 130 ? 37.053 23.201 37.582 1.00 21.98 130 GLY B O 1
ATOM 2764 N N . CYS B 1 131 ? 36.430 21.439 38.835 1.00 21.13 131 CYS B N 1
ATOM 2765 C CA . CYS B 1 131 ? 37.522 20.597 38.355 1.00 20.30 131 CYS B CA 1
ATOM 2766 C C . CYS B 1 131 ? 37.294 20.159 36.919 1.00 19.88 131 CYS B C 1
ATOM 2767 O O . CYS B 1 131 ? 36.174 19.950 36.492 1.00 19.87 131 CYS B O 1
ATOM 2770 N N . LEU B 1 132 ? 38.383 20.065 36.177 1.00 21.96 132 LEU B N 1
ATOM 2771 C CA . LEU B 1 132 ? 38.378 19.538 34.823 1.00 21.06 132 LEU B CA 1
ATOM 2772 C C . LEU B 1 132 ? 39.018 18.162 34.839 1.00 20.05 132 LEU B C 1
ATOM 2773 O O . LEU B 1 132 ? 40.202 18.030 35.134 1.00 20.59 132 LEU B O 1
ATOM 2778 N N . LEU B 1 133 ? 38.220 17.143 34.524 1.00 19.40 133 LEU B N 1
ATOM 2779 C CA . LEU B 1 133 ? 38.721 15.791 34.335 1.00 19.04 133 LEU B CA 1
ATOM 2780 C C . LEU B 1 133 ? 38.157 15.300 33.005 1.00 18.95 133 LEU B C 1
ATOM 2781 O O . LEU B 1 133 ? 37.217 14.511 32.964 1.00 18.32 133 LEU B O 1
ATOM 2786 N N . GLU B 1 134 ? 38.720 15.812 31.918 1.00 19.96 134 GLU B N 1
ATOM 2787 C CA . GLU B 1 134 ? 38.199 15.551 30.585 1.00 19.94 134 GLU B CA 1
ATOM 2788 C C . GLU B 1 134 ? 38.974 14.407 29.914 1.00 20.49 134 GLU B C 1
ATOM 2789 O O . GLU B 1 134 ? 40.206 14.365 29.966 1.00 20.85 134 GLU B O 1
ATOM 2795 N N . GLN B 1 135 ? 38.226 13.514 29.265 1.00 19.89 135 GLN B N 1
ATOM 2796 C CA . GLN B 1 135 ? 38.794 12.354 28.579 1.00 20.93 135 GLN B CA 1
ATOM 2797 C C . GLN B 1 135 ? 39.682 11.561 29.548 1.00 20.34 135 GLN B C 1
ATOM 2798 O O . GLN B 1 135 ? 40.775 11.144 29.214 1.00 21.35 135 GLN B O 1
ATOM 2804 N N . CYS B 1 136 ? 39.175 11.391 30.763 1.00 19.03 136 CYS B N 1
ATOM 2805 C CA . CYS B 1 136 ? 39.867 10.650 31.800 1.00 19.56 136 CYS B CA 1
ATOM 2806 C C . CYS B 1 136 ? 39.165 9.325 32.058 1.00 19.37 136 CYS B C 1
ATOM 2807 O O . CYS B 1 136 ? 38.002 9.126 31.665 1.00 18.71 136 CYS B O 1
ATOM 2810 N N . GLU B 1 137 ? 39.889 8.414 32.703 1.00 20.35 137 GLU B N 1
ATOM 2811 C CA . GLU B 1 137 ? 39.329 7.159 33.188 1.00 20.82 137 GLU B CA 1
ATOM 2812 C C . GLU B 1 137 ? 38.735 7.406 34.574 1.00 19.65 137 GLU B C 1
ATOM 2813 O O . GLU B 1 137 ? 39.483 7.514 35.549 1.00 21.22 137 GLU B O 1
ATOM 2819 N N . LEU B 1 138 ? 37.410 7.501 34.645 1.00 18.44 138 LEU B N 1
ATOM 2820 C CA . LEU B 1 138 ? 36.658 7.782 35.880 1.00 17.83 138 LEU B CA 1
ATOM 2821 C C . LEU B 1 138 ? 35.570 6.747 36.202 1.00 18.19 138 LEU B C 1
ATOM 2822 O O . LEU B 1 138 ? 34.567 7.045 36.873 1.00 18.60 138 LEU B O 1
ATOM 2827 N N . SER B 1 139 ? 35.765 5.516 35.769 1.00 19.14 139 SER B N 1
ATOM 2828 C CA . SER B 1 139 ? 34.667 4.549 35.803 1.00 19.53 139 SER B CA 1
ATOM 2829 C C . SER B 1 139 ? 34.531 3.844 37.151 1.00 20.00 139 SER B C 1
ATOM 2830 O O . SER B 1 139 ? 35.509 3.666 37.887 1.00 20.01 139 SER B O 1
ATOM 2833 N N . GLY B 1 140 ? 33.306 3.446 37.462 1.00 20.34 140 GLY B N 1
ATOM 2834 C CA . GLY B 1 140 ? 33.031 2.575 38.607 1.00 21.80 140 GLY B CA 1
ATOM 2835 C C . GLY B 1 140 ? 33.249 3.207 39.973 1.00 21.28 140 GLY B C 1
ATOM 2836 O O . GLY B 1 140 ? 33.620 2.537 40.919 1.00 21.87 140 GLY B O 1
ATOM 2837 N N . ASN B 1 141 ? 33.027 4.505 40.074 1.00 20.39 141 ASN B N 1
ATOM 2838 C CA . ASN B 1 141 ? 33.074 5.173 41.365 1.00 20.73 141 ASN B CA 1
ATOM 2839 C C . ASN B 1 141 ? 31.673 5.425 41.888 1.00 21.25 141 ASN B C 1
ATOM 2840 O O . ASN B 1 141 ? 30.690 5.354 41.142 1.00 21.81 141 ASN B O 1
ATOM 2845 N N . ARG B 1 142 ? 31.586 5.701 43.174 1.00 22.37 142 ARG B N 1
ATOM 2846 C CA . ARG B 1 142 ? 30.365 6.210 43.789 1.00 23.60 142 ARG B CA 1
ATOM 2847 C C . ARG B 1 142 ? 30.505 7.723 44.036 1.00 22.98 142 ARG B C 1
ATOM 2848 O O . ARG B 1 142 ? 31.502 8.170 44.607 1.00 22.90 142 ARG B O 1
ATOM 2856 N N . TRP B 1 143 ? 29.499 8.491 43.615 1.00 22.69 143 TRP B N 1
ATOM 2857 C CA . TRP B 1 143 ? 29.544 9.962 43.641 1.00 22.36 143 TRP B CA 1
ATOM 2858 C C . TRP B 1 143 ? 28.412 10.592 44.455 1.00 24.02 143 TRP B C 1
ATOM 2859 O O . TRP B 1 143 ? 28.151 11.800 44.341 1.00 23.92 143 TRP B O 1
ATOM 2870 N N . GLN B 1 144 ? 27.758 9.789 45.284 1.00 25.80 144 GLN B N 1
ATOM 2871 C CA . GLN B 1 144 ? 26.562 10.212 46.020 1.00 28.11 144 GLN B CA 1
ATOM 2872 C C . GLN B 1 144 ? 26.776 11.463 46.895 1.00 28.40 144 GLN B C 1
ATOM 2873 O O . GLN B 1 144 ? 27.526 11.433 47.859 1.00 28.86 144 GLN B O 1
ATOM 2879 N N . GLY B 1 145 ? 26.080 12.540 46.563 1.00 28.38 145 GLY B N 1
ATOM 2880 C CA . GLY B 1 145 ? 26.224 13.803 47.294 1.00 29.67 145 GLY B CA 1
ATOM 2881 C C . GLY B 1 145 ? 27.487 14.596 46.982 1.00 27.74 145 GLY B C 1
ATOM 2882 O O . GLY B 1 145 ? 27.757 15.575 47.645 1.00 28.09 145 GLY B O 1
ATOM 2883 N N . ALA B 1 146 ? 28.256 14.166 45.976 1.00 25.26 146 ALA B N 1
ATOM 2884 C CA . ALA B 1 146 ? 29.479 14.877 45.557 1.00 24.28 146 ALA B CA 1
ATOM 2885 C C . ALA B 1 146 ? 29.126 16.206 44.918 1.00 24.09 146 ALA B C 1
ATOM 2886 O O . ALA B 1 146 ? 28.096 16.341 44.265 1.00 24.05 146 ALA B O 1
ATOM 2888 N N . ASN B 1 147 ? 29.998 17.179 45.132 1.00 24.85 147 ASN B N 1
ATOM 2889 C CA . ASN B 1 147 ? 29.874 18.509 44.555 1.00 25.30 147 ASN B CA 1
ATOM 2890 C C . ASN B 1 147 ? 30.638 18.552 43.223 1.00 23.42 147 ASN B C 1
ATOM 2891 O O . ASN B 1 147 ? 31.871 18.539 43.204 1.00 23.17 147 ASN B O 1
ATOM 2896 N N . LEU B 1 148 ? 29.888 18.602 42.125 1.00 22.75 148 LEU B N 1
ATOM 2897 C CA . LEU B 1 148 ? 30.430 18.647 40.767 1.00 21.37 148 LEU B CA 1
ATOM 2898 C C . LEU B 1 148 ? 30.036 19.977 40.077 1.00 22.26 148 LEU B C 1
ATOM 2899 O O . LEU B 1 148 ? 30.087 20.116 38.856 1.00 21.40 148 LEU B O 1
ATOM 2904 N N . PHE B 1 149 ? 29.643 20.954 40.881 1.00 24.78 149 PHE B N 1
ATOM 2905 C CA . PHE B 1 149 ? 29.199 22.246 40.374 1.00 26.00 149 PHE B CA 1
ATOM 2906 C C . PHE B 1 149 ? 30.321 22.932 39.590 1.00 25.65 149 PHE B C 1
ATOM 2907 O O . PHE B 1 149 ? 31.397 23.173 40.122 1.00 25.30 149 PHE B O 1
ATOM 2915 N N . GLY B 1 150 ? 30.066 23.212 38.321 1.00 25.53 150 GLY B N 1
ATOM 2916 C CA . GLY B 1 150 ? 31.052 23.870 37.458 1.00 26.28 150 GLY B CA 1
ATOM 2917 C C . GLY B 1 150 ? 32.177 22.966 36.960 1.00 24.40 150 GLY B C 1
ATOM 2918 O O . GLY B 1 150 ? 33.116 23.440 36.319 1.00 24.92 150 GLY B O 1
ATOM 2919 N N . ALA B 1 151 ? 32.091 21.667 37.239 1.00 23.07 151 ALA B N 1
ATOM 2920 C CA . ALA B 1 151 ? 33.125 20.725 36.781 1.00 21.78 151 ALA B CA 1
ATOM 2921 C C . ALA B 1 151 ? 32.892 20.375 35.312 1.00 21.28 151 ALA B C 1
ATOM 2922 O O . ALA B 1 151 ? 31.807 20.595 34.782 1.00 22.46 151 ALA B O 1
ATOM 2924 N N . SER B 1 152 ? 33.929 19.873 34.655 1.00 20.90 152 SER B N 1
ATOM 2925 C CA . SER B 1 152 ? 33.794 19.325 33.317 1.00 20.58 152 SER B CA 1
ATOM 2926 C C . SER B 1 152 ? 34.457 17.965 33.320 1.00 19.93 152 SER B C 1
ATOM 2927 O O . SER B 1 152 ? 35.663 17.845 33.599 1.00 20.44 152 SER B O 1
ATOM 2930 N N . LEU B 1 153 ? 33.648 16.964 32.989 1.00 19.02 153 LEU B N 1
ATOM 2931 C CA . LEU B 1 153 ? 34.070 15.587 32.865 1.00 17.98 153 LEU B CA 1
ATOM 2932 C C . LEU B 1 153 ? 33.956 15.149 31.417 1.00 18.25 153 LEU B C 1
ATOM 2933 O O . LEU B 1 153 ? 33.987 13.972 31.137 1.00 17.85 153 LEU B O 1
ATOM 2938 N N . ALA B 1 154 ? 33.835 16.103 30.506 1.00 19.03 154 ALA B N 1
ATOM 2939 C CA . ALA B 1 154 ? 33.594 15.830 29.098 1.00 20.18 154 ALA B CA 1
ATOM 2940 C C . ALA B 1 154 ? 34.541 14.797 28.524 1.00 20.04 154 ALA B C 1
ATOM 2941 O O . ALA B 1 154 ? 35.756 14.901 28.680 1.00 20.05 154 ALA B O 1
ATOM 2943 N N . GLY B 1 155 ? 33.963 13.817 27.835 1.00 20.29 155 GLY B N 1
ATOM 2944 C CA . GLY B 1 155 ? 34.723 12.811 27.131 1.00 20.70 155 GLY B CA 1
ATOM 2945 C C . GLY B 1 155 ? 35.245 11.693 28.014 1.00 19.68 155 GLY B C 1
ATOM 2946 O O . GLY B 1 155 ? 35.868 10.777 27.504 1.00 20.84 155 GLY B O 1
ATOM 2947 N N . SER B 1 156 ? 34.977 11.742 29.315 1.00 18.38 156 SER B N 1
ATOM 2948 C CA . SER B 1 156 ? 35.500 10.735 30.256 1.00 17.99 156 SER B CA 1
ATOM 2949 C C . SER B 1 156 ? 34.637 9.477 30.332 1.00 18.07 156 SER B C 1
ATOM 2950 O O . SER B 1 156 ? 33.421 9.504 30.037 1.00 18.74 156 SER B O 1
ATOM 2953 N N . ASP B 1 157 ? 35.291 8.367 30.680 1.00 18.55 157 ASP B N 1
ATOM 2954 C CA . ASP B 1 157 ? 34.638 7.091 30.928 1.00 19.02 157 ASP B CA 1
ATOM 2955 C C . ASP B 1 157 ? 34.077 7.151 32.355 1.00 18.21 157 ASP B C 1
ATOM 2956 O O . ASP B 1 157 ? 34.833 7.106 33.318 1.00 18.07 157 ASP B O 1
ATOM 2961 N N . LEU B 1 158 ? 32.760 7.278 32.477 1.00 17.59 158 LEU B N 1
ATOM 2962 C CA . LEU B 1 158 ? 32.073 7.232 33.767 1.00 17.28 158 LEU B CA 1
ATOM 2963 C C . LEU B 1 158 ? 31.185 5.982 33.865 1.00 18.21 158 LEU B C 1
ATOM 2964 O O . LEU B 1 158 ? 30.251 5.931 34.674 1.00 17.92 158 LEU B O 1
ATOM 2969 N N . SER B 1 159 ? 31.500 4.972 33.062 1.00 18.71 159 SER B N 1
ATOM 2970 C CA . SER B 1 159 ? 30.703 3.753 33.053 1.00 20.34 159 SER B CA 1
ATOM 2971 C C . SER B 1 159 ? 30.640 3.083 34.422 1.00 20.98 159 SER B C 1
ATOM 2972 O O . SER B 1 159 ? 31.610 3.057 35.176 1.00 20.00 159 SER B O 1
ATOM 2975 N N . GLY B 1 160 ? 29.474 2.546 34.731 1.00 22.42 160 GLY B N 1
ATOM 2976 C CA . GLY B 1 160 ? 29.280 1.802 35.958 1.00 23.98 160 GLY B CA 1
ATOM 2977 C C . GLY B 1 160 ? 29.289 2.640 37.225 1.00 23.34 160 GLY B C 1
ATOM 2978 O O . GLY B 1 160 ? 29.536 2.103 38.307 1.00 24.36 160 GLY B O 1
ATOM 2979 N N . SER B 1 161 ? 29.003 3.936 37.114 1.00 22.22 161 SER B N 1
ATOM 2980 C CA . SER B 1 161 ? 28.974 4.808 38.276 1.00 21.64 161 SER B CA 1
ATOM 2981 C C . SER B 1 161 ? 27.717 4.576 39.123 1.00 23.29 161 SER B C 1
ATOM 2982 O O . SER B 1 161 ? 26.681 4.161 38.618 1.00 23.37 161 SER B O 1
ATOM 2985 N N . GLU B 1 162 ? 27.847 4.867 40.414 1.00 23.60 162 GLU B N 1
ATOM 2986 C CA . GLU B 1 162 ? 26.727 5.056 41.322 1.00 25.78 162 GLU B CA 1
ATOM 2987 C C . GLU B 1 162 ? 26.666 6.553 41.593 1.00 24.53 162 GLU B C 1
ATOM 2988 O O . GLU B 1 162 ? 27.455 7.090 42.385 1.00 24.54 162 GLU B O 1
ATOM 2994 N N . PHE B 1 163 ? 25.761 7.226 40.903 1.00 24.12 163 PHE B N 1
ATOM 2995 C CA . PHE B 1 163 ? 25.690 8.678 40.927 1.00 23.89 163 PHE B CA 1
ATOM 2996 C C . PHE B 1 163 ? 24.772 9.239 42.013 1.00 25.63 163 PHE B C 1
ATOM 2997 O O . PHE B 1 163 ? 25.110 10.229 42.659 1.00 25.69 163 PHE B O 1
ATOM 3005 N N . GLY B 1 164 ? 23.597 8.649 42.165 1.00 27.83 164 GLY B N 1
ATOM 3006 C CA . GLY B 1 164 ? 22.517 9.309 42.894 1.00 30.23 164 GLY B CA 1
ATOM 3007 C C . GLY B 1 164 ? 22.047 10.527 42.109 1.00 30.36 164 GLY B C 1
ATOM 3008 O O . GLY B 1 164 ? 22.400 10.690 40.930 1.00 28.24 164 GLY B O 1
ATOM 3009 N N . GLN B 1 165 ? 21.294 11.402 42.767 1.00 32.70 165 GLN B N 1
ATOM 3010 C CA . GLN B 1 165 ? 20.657 12.544 42.102 1.00 33.92 165 GLN B CA 1
ATOM 3011 C C . GLN B 1 165 ? 21.626 13.730 41.988 1.00 32.33 165 GLN B C 1
ATOM 3012 O O . GLN B 1 165 ? 21.501 14.724 42.683 1.00 33.78 165 GLN B O 1
ATOM 3018 N N . ILE B 1 166 ? 22.580 13.591 41.073 1.00 29.50 166 ILE B N 1
ATOM 3019 C CA . ILE B 1 166 ? 23.541 14.630 40.729 1.00 28.06 166 ILE B CA 1
ATOM 3020 C C . ILE B 1 166 ? 22.828 15.855 40.144 1.00 29.31 166 ILE B C 1
ATOM 3021 O O . ILE B 1 166 ? 21.808 15.720 39.460 1.00 29.98 166 ILE B O 1
ATOM 3026 N N . ASP B 1 167 ? 23.362 17.051 40.402 1.00 29.19 167 ASP B N 1
ATOM 3027 C CA . ASP B 1 167 ? 22.886 18.251 39.693 1.00 30.39 167 ASP B CA 1
ATOM 3028 C C . ASP B 1 167 ? 23.485 18.205 38.283 1.00 28.65 167 ASP B C 1
ATOM 3029 O O . ASP B 1 167 ? 24.518 18.821 37.995 1.00 27.35 167 ASP B O 1
ATOM 3034 N N . TRP B 1 168 ? 22.811 17.456 37.412 1.00 28.84 168 TRP B N 1
ATOM 3035 C CA . TRP B 1 168 ? 23.304 17.128 36.063 1.00 27.10 168 TRP B CA 1
ATOM 3036 C C . TRP B 1 168 ? 23.601 18.366 35.221 1.00 27.36 168 TRP B C 1
ATOM 3037 O O . TRP B 1 168 ? 24.523 18.374 34.405 1.00 25.93 168 TRP B O 1
ATOM 3048 N N . ALA B 1 169 ? 22.791 19.390 35.414 1.00 29.63 169 ALA B N 1
ATOM 3049 C CA . ALA B 1 169 ? 22.845 20.589 34.591 1.00 31.28 169 ALA B CA 1
ATOM 3050 C C . ALA B 1 169 ? 24.112 21.416 34.819 1.00 30.20 169 ALA B C 1
ATOM 3051 O O . ALA B 1 169 ? 24.485 22.201 33.961 1.00 31.29 169 ALA B O 1
ATOM 3053 N N . SER B 1 170 ? 24.767 21.239 35.960 1.00 28.82 170 SER B N 1
ATOM 3054 C CA A SER B 1 170 ? 25.903 22.080 36.339 0.50 28.58 170 SER B CA 1
ATOM 3055 C CA B SER B 1 170 ? 25.905 22.082 36.327 0.50 28.42 170 SER B CA 1
ATOM 3056 C C . SER B 1 170 ? 27.264 21.395 36.155 1.00 25.90 170 SER B C 1
ATOM 3057 O O . SER B 1 170 ? 28.281 21.932 36.573 1.00 25.48 170 SER B O 1
ATOM 3062 N N . VAL B 1 171 ? 27.279 20.206 35.532 1.00 24.53 171 VAL B N 1
ATOM 3063 C CA . VAL B 1 171 ? 28.523 19.502 35.195 1.00 22.20 171 VAL B CA 1
ATOM 3064 C C . VAL B 1 171 ? 28.518 19.198 33.689 1.00 22.13 171 VAL B C 1
ATOM 3065 O O . VAL B 1 171 ? 27.499 18.805 33.140 1.00 23.38 171 VAL B O 1
ATOM 3069 N N . ASN B 1 172 ? 29.633 19.446 33.005 1.00 21.63 172 ASN B N 1
ATOM 3070 C CA . ASN B 1 172 ? 29.728 19.131 31.589 1.00 21.83 172 ASN B CA 1
ATOM 3071 C C . ASN B 1 172 ? 29.955 17.628 31.421 1.00 20.79 172 ASN B C 1
ATOM 3072 O O . ASN B 1 172 ? 30.994 17.112 31.858 1.00 19.71 172 ASN B O 1
ATOM 3077 N N . LEU B 1 173 ? 28.977 16.949 30.806 1.00 25.68 173 LEU B N 1
ATOM 3078 C CA . LEU B 1 173 ? 29.042 15.507 30.541 1.00 23.63 173 LEU B CA 1
ATOM 3079 C C . LEU B 1 173 ? 29.084 15.151 29.043 1.00 22.96 173 LEU B C 1
ATOM 3080 O O . LEU B 1 173 ? 28.941 13.975 28.686 1.00 21.26 173 LEU B O 1
ATOM 3085 N N . GLN B 1 174 ? 29.288 16.144 28.179 1.00 24.60 174 GLN B N 1
ATOM 3086 C CA . GLN B 1 174 ? 29.357 15.902 26.730 1.00 25.42 174 GLN B CA 1
ATOM 3087 C C . GLN B 1 174 ? 30.404 14.846 26.387 1.00 23.73 174 GLN B C 1
ATOM 3088 O O . GLN B 1 174 ? 31.536 14.917 26.862 1.00 23.46 174 GLN B O 1
ATOM 3094 N N . GLY B 1 175 ? 30.034 13.894 25.541 1.00 22.73 175 GLY B N 1
ATOM 3095 C CA . GLY B 1 175 ? 30.967 12.851 25.121 1.00 22.57 175 GLY B CA 1
ATOM 3096 C C . GLY B 1 175 ? 31.259 11.768 26.157 1.00 21.07 175 GLY B C 1
ATOM 3097 O O . GLY B 1 175 ? 32.052 10.861 25.891 1.00 21.43 175 GLY B O 1
ATOM 3098 N N . CYS B 1 176 ? 30.645 11.848 27.335 1.00 20.23 176 CYS B N 1
ATOM 3099 C CA . CYS B 1 176 ? 30.920 10.890 28.415 1.00 19.26 176 CYS B CA 1
ATOM 3100 C C . CYS B 1 176 ? 30.322 9.522 28.148 1.00 18.98 176 CYS B C 1
ATOM 3101 O O . CYS B 1 176 ? 29.242 9.386 27.544 1.00 19.30 176 CYS B O 1
ATOM 3104 N N . ASP B 1 177 ? 31.021 8.492 28.606 1.00 19.03 177 ASP B N 1
ATOM 3105 C CA . ASP B 1 177 ? 30.465 7.155 28.615 1.00 18.95 177 ASP B CA 1
ATOM 3106 C C . ASP B 1 177 ? 29.656 7.054 29.905 1.00 18.77 177 ASP B C 1
ATOM 3107 O O . ASP B 1 177 ? 30.233 7.021 31.002 1.00 18.90 177 ASP B O 1
ATOM 3112 N N . LEU B 1 178 ? 28.338 7.033 29.765 1.00 18.08 178 LEU B N 1
ATOM 3113 C CA . LEU B 1 178 ? 27.426 6.904 30.910 1.00 18.29 178 LEU B CA 1
ATOM 3114 C C . LEU B 1 178 ? 26.748 5.517 30.914 1.00 18.84 178 LEU B C 1
ATOM 3115 O O . LEU B 1 178 ? 25.752 5.291 31.598 1.00 19.48 178 LEU B O 1
ATOM 3120 N N . ARG B 1 179 ? 27.336 4.571 30.201 1.00 19.40 179 ARG B N 1
ATOM 3121 C CA . ARG B 1 179 ? 26.817 3.200 30.204 1.00 21.11 179 ARG B CA 1
ATOM 3122 C C . ARG B 1 179 ? 26.839 2.615 31.602 1.00 21.93 179 ARG B C 1
ATOM 3123 O O . ARG B 1 179 ? 27.700 2.945 32.408 1.00 21.49 179 ARG B O 1
ATOM 3131 N N . GLN B 1 180 ? 25.831 1.799 31.887 1.00 23.39 180 GLN B N 1
ATOM 3132 C CA . GLN B 1 180 ? 25.669 1.103 33.173 1.00 25.59 180 GLN B CA 1
ATOM 3133 C C . GLN B 1 180 ? 25.650 2.008 34.416 1.00 25.29 180 GLN B C 1
ATOM 3134 O O . GLN B 1 180 ? 26.103 1.597 35.480 1.00 26.96 180 GLN B O 1
ATOM 3140 N N . CYS B 1 181 ? 25.107 3.219 34.277 1.00 23.85 181 CYS B N 1
ATOM 3141 C CA . CYS B 1 181 ? 24.910 4.138 35.418 1.00 24.48 181 CYS B CA 1
ATOM 3142 C C . CYS B 1 181 ? 23.432 4.350 35.763 1.00 25.77 181 CYS B C 1
ATOM 3143 O O . CYS B 1 181 ? 22.567 4.266 34.895 1.00 25.13 181 CYS B O 1
ATOM 3146 N N . ASP B 1 182 ? 23.157 4.643 37.033 1.00 27.70 182 ASP B N 1
ATOM 3147 C CA . ASP B 1 182 ? 21.861 5.210 37.419 1.00 28.42 182 ASP B CA 1
ATOM 3148 C C . ASP B 1 182 ? 21.902 6.685 37.028 1.00 27.14 182 ASP B C 1
ATOM 3149 O O . ASP B 1 182 ? 22.903 7.368 37.281 1.00 27.63 182 ASP B O 1
ATOM 3154 N N . LEU B 1 183 ? 20.855 7.177 36.375 1.00 26.56 183 LEU B N 1
ATOM 3155 C CA . LEU B 1 183 ? 20.800 8.595 36.000 1.00 25.65 183 LEU B CA 1
ATOM 3156 C C . LEU B 1 183 ? 19.505 9.248 36.476 1.00 26.80 183 LEU B C 1
ATOM 3157 O O . LEU B 1 183 ? 18.806 9.896 35.699 1.00 26.84 183 LEU B O 1
ATOM 3162 N N . PRO B 1 184 ? 19.192 9.114 37.773 1.00 28.90 184 PRO B N 1
ATOM 3163 C CA . PRO B 1 184 ? 17.890 9.587 38.207 1.00 30.16 184 PRO B CA 1
ATOM 3164 C C . PRO B 1 184 ? 17.752 11.113 38.140 1.00 30.36 184 PRO B C 1
ATOM 3165 O O . PRO B 1 184 ? 18.617 11.849 38.628 1.00 29.99 184 PRO B O 1
ATOM 3169 N N . GLY B 1 185 ? 16.651 11.565 37.547 1.00 30.42 185 GLY B N 1
ATOM 3170 C CA . GLY B 1 185 ? 16.327 12.983 37.478 1.00 31.78 185 GLY B CA 1
ATOM 3171 C C . GLY B 1 185 ? 16.953 13.682 36.284 1.00 30.28 185 GLY B C 1
ATOM 3172 O O . GLY B 1 185 ? 16.760 14.881 36.104 1.00 31.76 185 GLY B O 1
ATOM 3173 N N . LEU B 1 186 ? 17.704 12.952 35.464 1.00 27.88 186 LEU B N 1
ATOM 3174 C CA . LEU B 1 186 ? 18.420 13.569 34.350 1.00 26.89 186 LEU B CA 1
ATOM 3175 C C . LEU B 1 186 ? 17.465 13.984 33.214 1.00 26.52 186 LEU B C 1
ATOM 3176 O O . LEU B 1 186 ? 16.856 13.153 32.567 1.00 25.47 186 LEU B O 1
ATOM 3181 N N . ASP B 1 187 ? 17.335 15.290 33.006 1.00 28.23 187 ASP B N 1
ATOM 3182 C CA . ASP B 1 187 ? 16.337 15.856 32.086 1.00 28.64 187 ASP B CA 1
ATOM 3183 C C . ASP B 1 187 ? 17.036 16.305 30.812 1.00 28.24 187 ASP B C 1
ATOM 3184 O O . ASP B 1 187 ? 17.797 17.272 30.823 1.00 29.18 187 ASP B O 1
ATOM 3189 N N . LEU B 1 188 ? 16.777 15.607 29.710 1.00 27.44 188 LEU B N 1
ATOM 3190 C CA . LEU B 1 188 ? 17.495 15.894 28.447 1.00 27.44 188 LEU B CA 1
ATOM 3191 C C . LEU B 1 188 ? 17.202 17.272 27.836 1.00 29.66 188 LEU B C 1
ATOM 3192 O O . LEU B 1 188 ? 17.910 17.705 26.925 1.00 30.16 188 LEU B O 1
ATOM 3197 N N . ARG B 1 189 ? 16.184 17.964 28.341 1.00 31.61 189 ARG B N 1
ATOM 3198 C CA . ARG B 1 189 ? 15.909 19.335 27.909 1.00 34.52 189 ARG B CA 1
ATOM 3199 C C . ARG B 1 189 ? 16.837 20.348 28.612 1.00 36.56 189 ARG B C 1
ATOM 3200 O O . ARG B 1 189 ? 16.993 21.482 28.144 1.00 38.45 189 ARG B O 1
ATOM 3208 N N . ARG B 1 190 ? 17.448 19.924 29.724 1.00 35.79 190 ARG B N 1
ATOM 3209 C CA . ARG B 1 190 ? 18.312 20.783 30.553 1.00 38.10 190 ARG B CA 1
ATOM 3210 C C . ARG B 1 190 ? 19.771 20.361 30.548 1.00 36.48 190 ARG B C 1
ATOM 3211 O O . ARG B 1 190 ? 20.616 21.044 31.153 1.00 38.22 190 ARG B O 1
ATOM 3219 N N . VAL B 1 191 ? 20.074 19.231 29.903 1.00 33.07 191 VAL B N 1
ATOM 3220 C CA . VAL B 1 191 ? 21.409 18.670 29.937 1.00 31.51 191 VAL B CA 1
ATOM 3221 C C . VAL B 1 191 ? 21.911 18.295 28.538 1.00 30.02 191 VAL B C 1
ATOM 3222 O O . VAL B 1 191 ? 21.308 17.481 27.852 1.00 28.63 191 VAL B O 1
ATOM 3226 N N . ASN B 1 192 ? 23.023 18.891 28.122 1.00 30.65 192 ASN B N 1
ATOM 3227 C CA . ASN B 1 192 ? 23.649 18.511 26.862 1.00 30.08 192 ASN B CA 1
ATOM 3228 C C . ASN B 1 192 ? 24.252 17.109 26.963 1.00 27.48 192 ASN B C 1
ATOM 3229 O O . ASN B 1 192 ? 25.144 16.858 27.784 1.00 26.31 192 ASN B O 1
ATOM 3234 N N . LEU B 1 193 ? 23.751 16.198 26.125 1.00 26.00 193 LEU B N 1
ATOM 3235 C CA . LEU B 1 193 ? 24.210 14.833 26.100 1.00 24.23 193 LEU B CA 1
ATOM 3236 C C . LEU B 1 193 ? 24.828 14.471 24.754 1.00 24.42 193 LEU B C 1
ATOM 3237 O O . LEU B 1 193 ? 24.919 13.295 24.410 1.00 23.33 193 LEU B O 1
ATOM 3242 N N . ASP B 1 194 ? 25.263 15.480 24.004 1.00 25.86 194 ASP B N 1
ATOM 3243 C CA . ASP B 1 194 ? 25.896 15.244 22.716 1.00 27.18 194 ASP B CA 1
ATOM 3244 C C . ASP B 1 194 ? 27.123 14.328 22.859 1.00 25.76 194 ASP B C 1
ATOM 3245 O O . ASP B 1 194 ? 28.054 14.628 23.606 1.00 24.12 194 ASP B O 1
ATOM 3250 N N . GLY B 1 195 ? 27.100 13.217 22.128 1.00 25.13 195 GLY B N 1
ATOM 3251 C CA . GLY B 1 195 ? 28.201 12.251 22.133 1.00 24.25 195 GLY B CA 1
ATOM 3252 C C . GLY B 1 195 ? 28.232 11.314 23.325 1.00 22.39 195 GLY B C 1
ATOM 3253 O O . GLY B 1 195 ? 29.128 10.475 23.412 1.00 22.68 195 GLY B O 1
ATOM 3254 N N . VAL B 1 196 ? 27.277 11.454 24.249 1.00 20.85 196 VAL B N 1
ATOM 3255 C CA . VAL B 1 196 ? 27.163 10.557 25.388 1.00 19.53 196 VAL B CA 1
ATOM 3256 C C . VAL B 1 196 ? 26.757 9.126 24.964 1.00 19.42 196 VAL B C 1
ATOM 3257 O O . VAL B 1 196 ? 25.882 8.925 24.114 1.00 19.06 196 VAL B O 1
ATOM 3261 N N . GLN B 1 197 ? 27.424 8.136 25.555 1.00 19.35 197 GLN B N 1
ATOM 3262 C CA . GLN B 1 197 ? 27.114 6.727 25.294 1.00 20.24 197 GLN B CA 1
ATOM 3263 C C . GLN B 1 197 ? 26.212 6.161 26.390 1.00 19.76 197 GLN B C 1
ATOM 3264 O O . GLN B 1 197 ? 26.502 6.310 27.573 1.00 18.97 197 GLN B O 1
ATOM 3270 N N . ILE B 1 198 ? 25.121 5.517 25.983 1.00 20.66 198 ILE B N 1
ATOM 3271 C CA . ILE B 1 198 ? 24.212 4.831 26.902 1.00 20.68 198 ILE B CA 1
ATOM 3272 C C . ILE B 1 198 ? 23.849 3.459 26.352 1.00 22.36 198 ILE B C 1
ATOM 3273 O O . ILE B 1 198 ? 24.133 3.147 25.193 1.00 23.40 198 ILE B O 1
ATOM 3278 N N . ASN B 1 199 ? 23.236 2.634 27.201 1.00 23.62 199 ASN B N 1
ATOM 3279 C CA . ASN B 1 199 ? 22.733 1.319 26.792 1.00 25.65 199 ASN B CA 1
ATOM 3280 C C . ASN B 1 199 ? 21.254 1.427 26.443 1.00 25.67 199 ASN B C 1
ATOM 3281 O O . ASN B 1 199 ? 20.587 2.374 26.853 1.00 23.91 199 ASN B O 1
ATOM 3286 N N . GLU B 1 200 ? 20.736 0.444 25.718 1.00 27.63 200 GLU B N 1
ATOM 3287 C CA . GLU B 1 200 ? 19.299 0.437 25.367 1.00 28.58 200 GLU B CA 1
ATOM 3288 C C . GLU B 1 200 ? 18.401 0.521 26.608 1.00 28.28 200 GLU B C 1
ATOM 3289 O O . GLU B 1 200 ? 17.342 1.161 26.569 1.00 27.91 200 GLU B O 1
ATOM 3295 N N . ASP B 1 201 ? 18.842 -0.097 27.706 1.00 28.79 201 ASP B N 1
ATOM 3296 C CA . ASP B 1 201 ? 18.053 -0.163 28.936 1.00 29.05 201 ASP B CA 1
ATOM 3297 C C . ASP B 1 201 ? 17.987 1.148 29.724 1.00 27.10 201 ASP B C 1
ATOM 3298 O O . ASP B 1 201 ? 17.233 1.256 30.686 1.00 27.84 201 ASP B O 1
ATOM 3303 N N . GLN B 1 202 ? 18.741 2.162 29.305 1.00 25.11 202 GLN B N 1
ATOM 3304 C CA . GLN B 1 202 ? 18.700 3.467 29.963 1.00 23.50 202 GLN B CA 1
ATOM 3305 C C . GLN B 1 202 ? 17.768 4.445 29.223 1.00 22.81 202 GLN B C 1
ATOM 3306 O O . GLN B 1 202 ? 17.504 5.538 29.724 1.00 21.88 202 GLN B O 1
ATOM 3312 N N . GLN B 1 203 ? 17.281 4.050 28.047 1.00 22.94 203 GLN B N 1
ATOM 3313 C CA . GLN B 1 203 ? 16.510 4.951 27.190 1.00 22.58 203 GLN B CA 1
ATOM 3314 C C . GLN B 1 203 ? 15.183 5.339 27.826 1.00 23.22 203 GLN B C 1
ATOM 3315 O O . GLN B 1 203 ? 14.859 6.527 27.902 1.00 22.78 203 GLN B O 1
ATOM 3321 N N . GLN B 1 204 ? 14.430 4.343 28.290 1.00 24.37 204 GLN B N 1
ATOM 3322 C CA . GLN B 1 204 ? 13.086 4.576 28.810 1.00 25.54 204 GLN B CA 1
ATOM 3323 C C . GLN B 1 204 ? 13.035 5.630 29.922 1.00 25.39 204 GLN B C 1
ATOM 3324 O O . GLN B 1 204 ? 12.184 6.527 29.879 1.00 25.68 204 GLN B O 1
ATOM 3330 N N . ALA B 1 205 ? 13.937 5.544 30.900 1.00 25.23 205 ALA B N 1
ATOM 3331 C CA . ALA B 1 205 ? 13.872 6.451 32.048 1.00 25.62 205 ALA B CA 1
ATOM 3332 C C . ALA B 1 205 ? 14.103 7.905 31.617 1.00 24.75 205 ALA B C 1
ATOM 3333 O O . ALA B 1 205 ? 13.449 8.815 32.138 1.00 25.57 205 ALA B O 1
ATOM 3335 N N . LEU B 1 206 ? 14.995 8.109 30.642 1.00 22.92 206 LEU B N 1
ATOM 3336 C CA . LEU B 1 206 ? 15.270 9.435 30.106 1.00 22.66 206 LEU B CA 1
ATOM 3337 C C . LEU B 1 206 ? 14.044 10.031 29.411 1.00 23.08 206 LEU B C 1
ATOM 3338 O O . LEU B 1 206 ? 13.738 11.213 29.573 1.00 23.63 206 LEU B O 1
ATOM 3343 N N . LEU B 1 207 ? 13.351 9.206 28.637 1.00 23.19 207 LEU B N 1
ATOM 3344 C CA . LEU B 1 207 ? 12.156 9.648 27.924 1.00 23.94 207 LEU B CA 1
ATOM 3345 C C . LEU B 1 207 ? 10.948 9.833 28.846 1.00 24.99 207 LEU B C 1
ATOM 3346 O O . LEU B 1 207 ? 10.158 10.754 28.644 1.00 25.46 207 LEU B O 1
ATOM 3351 N N . GLU B 1 208 ? 10.812 8.972 29.849 1.00 25.12 208 GLU B N 1
ATOM 3352 C CA . GLU B 1 208 ? 9.734 9.118 30.838 1.00 27.16 208 GLU B CA 1
ATOM 3353 C C . GLU B 1 208 ? 9.900 10.393 31.662 1.00 27.66 208 GLU B C 1
ATOM 3354 O O . GLU B 1 208 ? 8.924 11.005 32.115 1.00 28.57 208 GLU B O 1
ATOM 3360 N N . GLN B 1 209 ? 11.150 10.785 31.858 1.00 26.81 209 GLN B N 1
ATOM 3361 C CA . GLN B 1 209 ? 11.453 11.992 32.623 1.00 28.60 209 GLN B CA 1
ATOM 3362 C C . GLN B 1 209 ? 10.831 13.231 31.972 1.00 29.20 209 GLN B C 1
ATOM 3363 O O . GLN B 1 209 ? 10.375 14.135 32.671 1.00 31.44 209 GLN B O 1
ATOM 3369 N N . ILE B 1 210 ? 10.798 13.264 30.639 1.00 28.13 210 ILE B N 1
ATOM 3370 C CA . ILE B 1 210 ? 10.243 14.408 29.901 1.00 29.19 210 ILE B CA 1
ATOM 3371 C C . ILE B 1 210 ? 8.783 14.161 29.447 1.00 30.31 210 ILE B C 1
ATOM 3372 O O . ILE B 1 210 ? 8.258 14.905 28.629 1.00 31.28 210 ILE B O 1
ATOM 3377 N N . GLY B 1 211 ? 8.148 13.109 29.981 1.00 30.23 211 GLY B N 1
ATOM 3378 C CA . GLY B 1 211 ? 6.701 12.925 29.877 1.00 31.11 211 GLY B CA 1
ATOM 3379 C C . GLY B 1 211 ? 6.195 11.861 28.911 1.00 30.44 211 GLY B C 1
ATOM 3380 O O . GLY B 1 211 ? 4.989 11.606 28.855 1.00 30.73 211 GLY B O 1
ATOM 3381 N N . LEU B 1 212 ? 7.096 11.243 28.144 1.00 28.90 212 LEU B N 1
ATOM 3382 C CA . LEU B 1 212 ? 6.699 10.142 27.275 1.00 28.76 212 LEU B CA 1
ATOM 3383 C C . LEU B 1 212 ? 6.297 8.868 28.040 1.00 29.32 212 LEU B C 1
ATOM 3384 O O . LEU B 1 212 ? 6.775 8.599 29.150 1.00 28.64 212 LEU B O 1
ATOM 3389 N N . ILE B 1 213 ? 5.391 8.116 27.421 1.00 30.04 213 ILE B N 1
ATOM 3390 C CA . ILE B 1 213 ? 4.920 6.841 27.931 1.00 31.67 213 ILE B CA 1
ATOM 3391 C C . ILE B 1 213 ? 5.394 5.777 26.962 1.00 31.67 213 ILE B C 1
ATOM 3392 O O . ILE B 1 213 ? 4.977 5.759 25.798 1.00 32.09 213 ILE B O 1
ATOM 3397 N N . VAL B 1 214 ? 6.256 4.886 27.443 1.00 31.73 214 VAL B N 1
ATOM 3398 C CA . VAL B 1 214 ? 6.899 3.897 26.579 1.00 32.04 214 VAL B CA 1
ATOM 3399 C C . VAL B 1 214 ? 6.261 2.524 26.771 1.00 34.99 214 VAL B C 1
ATOM 3400 O O . VAL B 1 214 ? 6.151 2.026 27.904 1.00 36.35 214 VAL B O 1
ATOM 3404 N N . PHE B 1 215 ? 5.811 1.947 25.659 1.00 36.33 215 PHE B N 1
ATOM 3405 C CA . PHE B 1 215 ? 5.229 0.613 25.635 1.00 39.44 215 PHE B CA 1
ATOM 3406 C C . PHE B 1 215 ? 6.184 -0.402 25.032 1.00 41.10 215 PHE B C 1
ATOM 3407 O O . PHE B 1 215 ? 7.065 -0.042 24.258 1.00 39.52 215 PHE B O 1
ATOM 3415 N N . PRO B 1 216 ? 5.997 -1.685 25.373 1.00 45.00 216 PRO B N 1
ATOM 3416 C CA . PRO B 1 216 ? 6.785 -2.763 24.770 1.00 47.27 216 PRO B CA 1
ATOM 3417 C C . PRO B 1 216 ? 6.535 -2.847 23.268 1.00 48.60 216 PRO B C 1
ATOM 3418 O O . PRO B 1 216 ? 7.432 -2.700 22.444 1.00 48.41 216 PRO B O 1
#